Protein AF-A0A9D8MUJ2-F1 (afdb_monomer_lite)

Sequence (681 aa):
MNLNITRKLLKSFVVVLLSCLYQTNLWAVTEIHVATAGTLSTLLTDTERKLKLTGFINGSDIKFIRELIDNNAVTSLDCSEVKIVAGGEAYYESYKTANDIVGEKMFYQCSKLQEMVLPYTVTSIQKNAFSNSGLKKIDIPNSVLNIGEDAFAYCSSLATVVVGKKVKSLSKGTFYSSPVTKAYVKPMTPPSVGPYLFSSSSLVVYVYKDALADYKASSWKEFYTTISGTLERYYPQEPDEDDVVNELCGNYFEDAACTQLKAEYQAMSDEELTSTLTEVGMPDYMTQIAIKVKNGTWAAYEQEFRIHSYKAYSDAAYWNEKLWARFASFMGNPTGIYTQNDSDPLYVFVDEDVPSDATLYCAGIGVDGMFTSAKTGQKLKKGLNIIDGEAGKAYYILYTADTKSMTKRLSEWPEIKIHIEGGISDGYYDASRHTDTDYKKLLNKVSYTTFVIKGLHSVMNIRTSILKETYPNKIHKAIACLDSLTVWENDLFGINESVANGEKAGAPWYLSGGDAFYPGYFNNPSYVDNDSPGSVAHANEFGIHISFDASKTFLNPYVSNYDEGGTSHEFGHQHQFPIMLEGFTEGSNDLFANVNRWLMGHRATTGKPLSTTMQEFARGESFYWRNVNNSCLRMFHSLYLYYHLAQKNTSFYPELFKALRADRIESQGKYIDSNKSGLKF

Foldseek 3Di:
DPPVVVVVVVVVVVVVVVVVVVVVVPDDEAEDEDQDELCVVVGPPAGAQHYEYAHEYWLNVLLVVLVCLVVSRHQAYHCQRYWYDWDDAHSPDRHITHTLELTACSQALSQSHAYYHGHLSRQEYEHCSNANYCHQEDEDHQNHAEYYACSQDNNANHAEYEAHQNHQEQEHNVHANYNHQEYEYEHLADHHYYPRSDDHQNHEYEYALNSQVNCCVDPVVVPHDHYDNPPDDDDDDRQDPQNVLQVVLVVFAPFLLRQHGDPVLLPDDLVVNLVVCVVVPNDPVVSVVNSCSSVVPDDPVLVDLQKDWAAAAAWLVVCCQLLVFQFFALQQFFSLFAAAAWQFKKKKAWGDAQPPQKWKAKDWAAQQRGDPGLPPHGTDGHHIDIHGHHHQTGMGIRIYGNCVVVPDFSVPGGTIIMGIDTGDRLDAAELVPDDLQNVLVSLVSDPHQWGWHHYQAEIEIEGSVLCCVQVNRDCNQLRVLVVVLRVQLCLLLQAECCQAPPNPPDDDQLSNFDHHDSYRSHRGHGYEYAPDDPDQWAEANHHIYGHSVNSNQCRRPPDPPNQPQDNQQRVLLRRQQLVAAFVQSSQSSLLSSQSSCVVVPHPDGAADPQVQLVVCVVVVNDQNRPPRNHNNSCVSNVCSCVCRVVVVPSCVSSVSSVVCSVPPDDDPPHGPDSPDGGHDD

Secondary structure (DSSP, 8-state):
--HHHHHHHHHHHHHHHHHHHHH--S-PPEEEEESSTT-HHHH-SS--SEEEEEEEE-HHHHHHHHHHHHTTS-SEEEEEEEEE-SEEEEEETTEEE-TTEE-TTTTTT-TT--EEEPPTT--EE-TTTTTT---SEEEPPTT--EE-TTTTTT-TT--EEEE-TT--EE-TTTBTT----EEEE--SSPPEE-TTSB--TT-EEE--TTTHHHHHHSGGGGT-S-EE----S-SPPPPPHHHHHHHHHHHHBSSTT--SB-HHHHTS-HHHHHHHHHHTT--HHHHHHHHHHHHT-S-TTTHHHHEEEE--EE-HHHHHHHHT-----S-S-EEEEEESSTT-EEEEEE-SPPPTTEEEEEEEE-TT---S-TT-SEEP-SEEEEEEPPTTEEEEEEEEE--TT-SS-GGGSPPEEEEEESSEE---EETTT--HHHHHHHHHH--SSEEEEE-SSEEEEEEHHHHHHH-SS--HHHHHHHHHHHHHHHHHHT--GGGTSS--SSS-TTT--SPPSSTTT--PPEEEES--SSSSEEE-SS-EEE-TTGGGTTT-TTSTTTTSSSHHHHHHHHH-GGG-BTT-HHHHTHHHHHHHHHHTT-S--SS--HHHHHHHHHTT--GGGS-HHHHSHHHHHHHHIIIIITTS-TTHHHHHHHHHHHSPPEETTEE--TTS--B--

Structure (mmCIF, N/CA/C/O backbone):
data_AF-A0A9D8MUJ2-F1
#
_entry.id   AF-A0A9D8MUJ2-F1
#
loop_
_atom_site.group_PDB
_atom_site.id
_atom_site.type_symbol
_atom_site.label_atom_id
_atom_site.label_alt_id
_atom_site.label_comp_id
_atom_site.label_asym_id
_atom_site.label_entity_id
_atom_site.label_seq_id
_atom_site.pdbx_PDB_ins_code
_atom_site.Cartn_x
_atom_site.Cartn_y
_atom_site.Cartn_z
_atom_site.occupancy
_atom_site.B_iso_or_equiv
_atom_site.auth_seq_id
_atom_site.auth_comp_id
_atom_site.auth_asym_id
_atom_site.auth_atom_id
_atom_site.pdbx_PDB_model_num
ATOM 1 N N . MET A 1 1 ? 0.515 -61.210 -14.139 1.00 45.75 1 MET A N 1
ATOM 2 C CA . MET A 1 1 ? 0.857 -60.871 -12.737 1.00 45.75 1 MET A CA 1
ATOM 3 C C . MET A 1 1 ? 0.377 -59.477 -12.288 1.00 45.75 1 MET A C 1
ATOM 5 O O . MET A 1 1 ? 0.343 -59.245 -11.091 1.00 45.75 1 MET A O 1
ATOM 9 N N . ASN A 1 2 ? -0.091 -58.588 -13.184 1.00 50.34 2 ASN A N 1
ATOM 10 C CA . ASN A 1 2 ? -0.400 -57.184 -12.842 1.00 50.34 2 ASN A CA 1
ATOM 11 C C . ASN A 1 2 ? -1.878 -56.807 -12.595 1.00 50.34 2 ASN A C 1
ATOM 13 O O . ASN A 1 2 ? -2.127 -55.673 -12.222 1.00 50.34 2 ASN A O 1
ATOM 17 N N . LEU A 1 3 ? -2.863 -57.708 -12.731 1.00 42.56 3 LEU A N 1
ATOM 18 C CA . LEU A 1 3 ? -4.278 -57.367 -12.448 1.00 42.56 3 LEU A CA 1
ATOM 19 C C . LEU A 1 3 ? -4.716 -57.601 -10.988 1.00 42.56 3 LEU A C 1
ATOM 21 O O . LEU A 1 3 ? -5.656 -56.968 -10.508 1.00 42.56 3 LEU A O 1
ATOM 25 N N . ASN A 1 4 ? -4.035 -58.487 -10.254 1.00 49.22 4 ASN A N 1
ATOM 26 C CA . ASN A 1 4 ? -4.374 -58.776 -8.853 1.00 49.22 4 ASN A CA 1
ATOM 27 C C . ASN A 1 4 ? -3.833 -57.724 -7.873 1.00 49.22 4 ASN A C 1
ATOM 29 O O . ASN A 1 4 ? -4.391 -57.556 -6.789 1.00 49.22 4 ASN A O 1
ATOM 33 N N . ILE A 1 5 ? -2.786 -56.992 -8.262 1.00 50.59 5 ILE A N 1
ATOM 34 C CA . ILE A 1 5 ? -2.203 -55.907 -7.465 1.00 50.59 5 ILE A CA 1
ATOM 35 C C . ILE A 1 5 ? -3.127 -54.679 -7.505 1.00 50.59 5 ILE A C 1
ATOM 37 O O . ILE A 1 5 ? -3.442 -54.115 -6.460 1.00 50.59 5 ILE A O 1
ATOM 41 N N . THR A 1 6 ? -3.693 -54.352 -8.672 1.00 52.00 6 THR A N 1
ATOM 42 C CA . THR A 1 6 ? -4.617 -53.220 -8.853 1.00 52.00 6 THR A CA 1
ATOM 43 C C . THR A 1 6 ? -5.936 -53.410 -8.101 1.00 52.00 6 THR A C 1
ATOM 45 O O . THR A 1 6 ? -6.430 -52.472 -7.487 1.00 52.00 6 THR A O 1
ATOM 48 N N . ARG A 1 7 ? -6.488 -54.634 -8.056 1.00 49.28 7 ARG A N 1
ATOM 49 C CA . ARG A 1 7 ? -7.707 -54.933 -7.274 1.00 49.28 7 ARG A CA 1
ATOM 50 C C . ARG A 1 7 ? -7.486 -54.907 -5.758 1.00 49.28 7 ARG A C 1
ATOM 52 O O . ARG A 1 7 ? -8.408 -54.544 -5.030 1.00 49.28 7 ARG A O 1
ATOM 59 N N . LYS A 1 8 ? -6.294 -55.283 -5.277 1.00 48.78 8 LYS A N 1
ATOM 60 C CA . LYS A 1 8 ? -5.934 -55.149 -3.855 1.00 48.78 8 LYS A CA 1
ATOM 61 C C . LYS A 1 8 ? -5.738 -53.684 -3.470 1.00 48.78 8 LYS A C 1
ATOM 63 O O . LYS A 1 8 ? -6.276 -53.274 -2.451 1.00 48.78 8 LYS A O 1
ATOM 68 N N . LEU A 1 9 ? -5.072 -52.894 -4.316 1.00 48.38 9 LEU A N 1
ATOM 69 C CA . LEU A 1 9 ? -4.917 -51.452 -4.112 1.00 48.38 9 LEU A CA 1
ATOM 70 C C . LEU A 1 9 ? -6.265 -50.726 -4.101 1.00 48.38 9 LEU A C 1
ATOM 72 O O . LEU A 1 9 ? -6.489 -49.929 -3.202 1.00 48.38 9 LEU A O 1
ATOM 76 N N . LEU A 1 10 ? -7.194 -51.057 -5.007 1.00 47.78 10 LEU A N 1
ATOM 77 C CA . LEU A 1 10 ? -8.520 -50.426 -5.045 1.00 47.78 10 LEU A CA 1
ATOM 78 C C . LEU A 1 10 ? -9.366 -50.747 -3.800 1.00 47.78 10 LEU A C 1
ATOM 80 O O . LEU A 1 10 ? -10.038 -49.868 -3.272 1.00 47.78 10 LEU A O 1
ATOM 84 N N . LYS A 1 11 ? -9.312 -51.988 -3.292 1.00 46.12 11 LYS A N 1
ATOM 85 C CA . LYS A 1 11 ? -10.002 -52.364 -2.045 1.00 46.12 11 LYS A CA 1
ATOM 86 C C . LYS A 1 11 ? -9.386 -51.686 -0.821 1.00 46.12 11 LYS A C 1
ATOM 88 O O . LYS A 1 11 ? -10.133 -51.230 0.036 1.00 46.12 11 LYS A O 1
ATOM 93 N N . SER A 1 12 ? -8.060 -51.564 -0.764 1.00 47.78 12 SER A N 1
ATOM 94 C CA . SER A 1 12 ? -7.389 -50.794 0.289 1.00 47.78 12 SER A CA 1
ATOM 95 C C . SER A 1 12 ? -7.711 -49.300 0.195 1.00 47.78 12 SER A C 1
ATOM 97 O O . SER A 1 12 ? -7.913 -48.671 1.223 1.00 47.78 12 SER A O 1
ATOM 99 N N . PHE A 1 13 ? -7.848 -48.743 -1.013 1.00 47.44 13 PHE A N 1
ATOM 100 C CA . PHE A 1 13 ? -8.209 -47.337 -1.222 1.00 47.44 13 PHE A CA 1
ATOM 101 C C . PHE A 1 13 ? -9.651 -47.035 -0.797 1.00 47.44 13 PHE A C 1
ATOM 103 O O . PHE A 1 13 ? -9.898 -46.007 -0.183 1.00 47.44 13 PHE A O 1
ATOM 110 N N . VAL A 1 14 ? -10.595 -47.948 -1.055 1.00 49.81 14 VAL A N 1
ATOM 111 C CA . VAL A 1 14 ? -12.002 -47.808 -0.633 1.00 49.81 14 VAL A CA 1
ATOM 112 C C . VAL A 1 14 ? -12.164 -47.986 0.880 1.00 49.81 14 VAL A C 1
ATOM 114 O O . VAL A 1 14 ? -12.958 -47.276 1.486 1.00 49.81 14 VAL A O 1
ATOM 117 N N . VAL A 1 15 ? -11.384 -48.870 1.515 1.00 47.72 15 VAL A N 1
ATOM 118 C CA . VAL A 1 15 ? -11.361 -48.999 2.984 1.00 47.72 15 VAL A CA 1
ATOM 119 C C . VAL A 1 15 ? -10.720 -47.770 3.633 1.00 47.72 15 VAL A C 1
ATOM 121 O O . VAL A 1 15 ? -11.248 -47.296 4.632 1.00 47.72 15 VAL A O 1
ATOM 124 N N . VAL A 1 16 ? -9.666 -47.202 3.033 1.00 49.28 16 VAL A N 1
ATOM 125 C CA . VAL A 1 16 ? -9.068 -45.932 3.479 1.00 49.28 16 VAL A CA 1
ATOM 126 C C . VAL A 1 16 ? -10.052 -44.771 3.303 1.00 49.28 16 VAL A C 1
ATOM 128 O O . VAL A 1 16 ? -10.241 -44.014 4.246 1.00 49.28 16 VAL A O 1
ATOM 131 N N . LEU A 1 17 ? -10.768 -44.677 2.175 1.00 45.47 17 LEU A N 1
ATOM 132 C CA . LEU A 1 17 ? -11.798 -43.652 1.955 1.00 45.47 17 LEU A CA 1
ATOM 133 C C . LEU A 1 17 ? -12.980 -43.781 2.924 1.00 45.47 17 LEU A C 1
ATOM 135 O O . LEU A 1 17 ? -13.451 -42.769 3.428 1.00 45.47 17 LEU A O 1
ATOM 139 N N . LEU A 1 18 ? -13.435 -45.000 3.228 1.00 43.19 18 LEU A N 1
ATOM 140 C CA . LEU A 1 18 ? -14.494 -45.238 4.215 1.00 43.19 18 LEU A CA 1
ATOM 141 C C . LEU A 1 18 ? -14.019 -44.972 5.650 1.00 43.19 18 LEU A C 1
ATOM 143 O O . LEU A 1 18 ? -14.801 -44.473 6.451 1.00 43.19 18 LEU A O 1
ATOM 147 N N . SER A 1 19 ? -12.744 -45.222 5.974 1.00 41.69 19 SER A N 1
ATOM 148 C CA . SER A 1 19 ? -12.164 -44.819 7.263 1.00 41.69 19 SER A CA 1
ATOM 149 C C . SER A 1 19 ? -11.895 -43.313 7.361 1.00 41.69 19 SER A C 1
ATOM 151 O O . SER A 1 19 ? -12.027 -42.753 8.445 1.00 41.69 19 SER A O 1
ATOM 153 N N . CYS A 1 20 ? -11.607 -42.636 6.243 1.00 38.31 20 CYS A N 1
ATOM 154 C CA . CYS A 1 20 ? -11.518 -41.177 6.179 1.00 38.31 20 CYS A CA 1
ATOM 155 C C . CYS A 1 20 ? -12.907 -40.534 6.296 1.00 38.31 20 CYS A C 1
ATOM 157 O O . CYS A 1 20 ? -13.051 -39.560 7.022 1.00 38.31 20 CYS A O 1
ATOM 159 N N . LEU A 1 21 ? -13.944 -41.123 5.689 1.00 38.31 21 LEU A N 1
ATOM 160 C CA . LEU A 1 21 ? -15.338 -40.678 5.834 1.00 38.31 21 LEU A CA 1
ATOM 161 C C . LEU A 1 21 ? -15.922 -40.967 7.230 1.00 38.31 21 LEU A C 1
ATOM 163 O O . LEU A 1 21 ? -16.846 -40.283 7.657 1.00 38.31 21 LEU A O 1
ATOM 167 N N . TYR A 1 22 ? -15.360 -41.924 7.978 1.00 37.81 22 TYR A N 1
ATOM 168 C CA . TYR A 1 22 ? -15.676 -42.134 9.400 1.00 37.81 22 TYR A CA 1
ATOM 169 C C . TYR A 1 22 ? -14.858 -41.247 10.357 1.00 37.81 22 TYR A C 1
ATOM 171 O O . TYR A 1 22 ? -15.212 -41.139 11.530 1.00 37.81 22 TYR A O 1
ATOM 179 N N . GLN A 1 23 ? -13.799 -40.581 9.879 1.00 35.56 23 GLN A N 1
ATOM 180 C CA . GLN A 1 23 ? -13.026 -39.592 10.644 1.00 35.56 23 GLN A CA 1
ATOM 181 C C . GLN A 1 23 ? -13.424 -38.135 10.355 1.00 35.56 23 GLN A C 1
ATOM 183 O O . GLN A 1 23 ? -12.958 -37.241 11.054 1.00 35.56 23 GLN A O 1
ATOM 188 N N . THR A 1 24 ? -14.318 -37.868 9.398 1.00 39.31 24 THR A N 1
ATOM 189 C CA . THR A 1 24 ? -14.799 -36.505 9.102 1.00 39.31 24 THR A CA 1
ATOM 190 C C . THR A 1 24 ? -15.973 -36.032 9.962 1.00 39.31 24 THR A C 1
ATOM 192 O O . THR A 1 24 ? -16.377 -34.886 9.823 1.00 39.31 24 THR A O 1
ATOM 195 N N . ASN A 1 25 ? -16.466 -36.829 10.916 1.00 43.16 25 ASN A N 1
ATOM 196 C CA . ASN A 1 25 ? -17.370 -36.337 11.973 1.00 43.16 25 ASN A CA 1
ATOM 197 C C . ASN A 1 25 ? -16.606 -35.765 13.181 1.00 43.16 25 ASN A C 1
ATOM 199 O O . ASN A 1 25 ? -17.017 -35.899 14.333 1.00 43.16 25 ASN A O 1
ATOM 203 N N . LEU A 1 26 ? -15.479 -35.102 12.925 1.00 40.88 26 LEU A N 1
ATOM 204 C CA . LEU A 1 26 ? -14.803 -34.281 13.920 1.00 40.88 26 LEU A CA 1
ATOM 205 C C . LEU A 1 26 ? -15.495 -32.902 13.981 1.00 40.88 26 LEU A C 1
ATOM 207 O O . LEU A 1 26 ? -14.969 -31.906 13.498 1.00 40.88 26 LEU A O 1
ATOM 211 N N . TRP A 1 27 ? -16.641 -32.920 14.679 1.00 51.22 27 TRP A N 1
ATOM 212 C CA . TRP A 1 27 ? -17.330 -31.840 15.412 1.00 51.22 27 TRP A CA 1
ATOM 213 C C . TRP A 1 27 ? -18.099 -30.792 14.586 1.00 51.22 27 TRP A C 1
ATOM 215 O O . TRP A 1 27 ? -17.570 -29.726 14.279 1.00 51.22 27 TRP A O 1
ATOM 225 N N . ALA A 1 28 ? -19.382 -31.058 14.315 1.00 68.94 28 ALA A N 1
ATOM 226 C CA . ALA A 1 28 ? -20.330 -30.032 13.877 1.00 68.94 28 ALA A CA 1
ATOM 227 C C . ALA A 1 28 ? -20.461 -28.920 14.942 1.00 68.94 28 ALA A C 1
ATOM 229 O O . ALA A 1 28 ? -20.423 -29.189 16.144 1.00 68.94 28 ALA A O 1
ATOM 230 N N . VAL A 1 29 ? -20.580 -27.669 14.496 1.00 81.12 29 VAL A N 1
ATOM 231 C CA . VAL A 1 29 ? -20.840 -26.494 15.342 1.00 81.12 29 VAL A CA 1
ATOM 232 C C . VAL A 1 29 ? -22.319 -26.153 15.212 1.00 81.12 29 VAL A C 1
ATOM 234 O O . VAL A 1 29 ? -22.843 -26.116 14.102 1.00 81.12 29 VAL A O 1
ATOM 237 N N . THR A 1 30 ? -23.001 -25.919 16.331 1.00 90.06 30 THR A N 1
ATOM 238 C CA . THR A 1 30 ? -24.349 -25.339 16.321 1.00 90.06 30 THR A CA 1
ATOM 239 C C . THR A 1 30 ? -24.205 -23.824 16.244 1.00 90.06 30 THR A C 1
ATOM 241 O O . THR A 1 30 ? -23.611 -23.239 17.142 1.00 90.06 30 THR A O 1
ATOM 244 N N . GLU A 1 31 ? -24.693 -23.188 15.181 1.00 91.62 31 GLU A N 1
ATOM 245 C CA . GLU A 1 31 ? -24.635 -21.731 15.009 1.00 91.62 31 GLU A CA 1
ATOM 246 C C . GLU A 1 31 ? -26.035 -21.129 15.146 1.00 91.62 31 GLU A C 1
ATOM 248 O O . GLU A 1 31 ? -26.968 -21.570 14.474 1.00 91.62 31 GLU A O 1
ATOM 253 N N . ILE A 1 32 ? -26.187 -20.144 16.035 1.00 92.75 32 ILE A N 1
ATOM 254 C CA . ILE A 1 32 ? -27.466 -19.490 16.328 1.00 92.75 32 ILE A CA 1
ATOM 255 C C . ILE A 1 32 ? -27.295 -17.974 16.281 1.00 92.75 32 ILE A C 1
ATOM 257 O O . ILE A 1 32 ? -26.496 -17.397 17.017 1.00 92.75 32 ILE A O 1
ATOM 261 N N . HIS A 1 33 ? -28.118 -17.321 15.465 1.00 92.69 33 HIS A N 1
ATOM 262 C CA . HIS A 1 33 ? -28.239 -15.869 15.458 1.00 92.69 33 HIS A CA 1
ATOM 263 C C . HIS A 1 33 ? -29.324 -15.411 16.442 1.00 92.69 33 HIS A C 1
ATOM 265 O O . HIS A 1 33 ? -30.498 -15.756 16.289 1.00 92.69 33 HIS A O 1
ATOM 271 N N . VAL A 1 34 ? -28.948 -14.607 17.437 1.00 92.25 34 VAL A N 1
ATOM 272 C CA . VAL A 1 34 ? -29.853 -14.033 18.440 1.00 92.25 34 VAL A CA 1
ATOM 273 C C . VAL A 1 34 ? -30.199 -12.601 18.035 1.00 92.25 34 VAL A C 1
ATOM 275 O O . VAL A 1 34 ? -29.563 -11.635 18.451 1.00 92.25 34 VAL A O 1
ATOM 278 N N . ALA A 1 35 ? -31.233 -12.452 17.206 1.00 86.56 35 ALA A N 1
ATOM 279 C CA . ALA A 1 35 ? -31.676 -11.138 16.729 1.00 86.56 35 ALA A CA 1
ATOM 280 C C . ALA A 1 35 ? -32.206 -10.238 17.864 1.00 86.56 35 ALA A C 1
ATOM 282 O O . ALA A 1 35 ? -32.139 -9.015 17.788 1.00 86.56 35 ALA A O 1
ATOM 283 N N . THR A 1 36 ? -32.759 -10.834 18.924 1.00 91.69 36 THR A N 1
ATOM 284 C CA . THR A 1 36 ? -33.278 -10.116 20.095 1.00 91.69 36 THR A CA 1
ATOM 285 C C . THR A 1 36 ? -32.717 -10.734 21.366 1.00 91.69 36 THR A C 1
ATOM 287 O O . THR A 1 36 ? -32.968 -11.905 21.649 1.00 91.69 36 THR A O 1
ATOM 290 N N . ALA A 1 37 ? -31.990 -9.941 22.150 1.00 94.88 37 ALA A N 1
ATOM 291 C CA . ALA A 1 37 ? -31.389 -10.406 23.393 1.00 94.88 37 ALA A CA 1
ATOM 292 C C . ALA A 1 37 ? -32.441 -10.958 24.373 1.00 94.88 37 ALA A C 1
ATOM 294 O O . ALA A 1 37 ? -33.499 -10.364 24.588 1.00 94.88 37 ALA A O 1
ATOM 295 N N . GLY A 1 38 ? -32.124 -12.077 25.011 1.00 96.12 38 GLY A N 1
ATOM 296 C CA . GLY A 1 38 ? -32.945 -12.808 25.972 1.00 96.12 38 GLY A CA 1
ATOM 297 C C . GLY A 1 38 ? -33.746 -13.966 25.374 1.00 96.12 38 GLY A C 1
ATOM 298 O O . GLY A 1 38 ? -34.552 -14.560 26.088 1.00 96.12 38 GLY A O 1
ATOM 299 N N . THR A 1 39 ? -33.573 -14.272 24.084 1.00 97.44 39 THR A N 1
ATOM 300 C CA . THR A 1 39 ? -34.386 -15.264 23.359 1.00 97.44 39 THR A CA 1
ATOM 301 C C . THR A 1 39 ? -33.660 -16.572 23.044 1.00 97.44 39 THR A C 1
ATOM 303 O O . THR A 1 39 ? -34.292 -17.489 22.514 1.00 97.44 39 THR A O 1
ATOM 306 N N . LEU A 1 40 ? -32.378 -16.723 23.404 1.00 96.81 40 LEU A N 1
ATOM 307 C CA . LEU A 1 40 ? -31.565 -17.884 23.014 1.00 96.81 40 LEU A CA 1
ATOM 308 C C . LEU A 1 40 ? -32.199 -19.229 23.404 1.00 96.81 40 LEU A C 1
ATOM 310 O O . LEU A 1 40 ? -32.182 -20.169 22.612 1.00 96.81 40 LEU A O 1
ATOM 314 N N . SER A 1 41 ? -32.819 -19.316 24.583 1.00 95.31 41 SER A N 1
ATOM 315 C CA . SER A 1 41 ? -33.478 -20.540 25.067 1.00 95.31 41 SER A CA 1
ATOM 316 C C . SER A 1 41 ? -34.667 -20.995 24.218 1.00 95.31 41 SER A C 1
ATOM 318 O O . SER A 1 41 ? -35.052 -22.158 24.277 1.00 95.31 41 SER A O 1
ATOM 320 N N . THR A 1 42 ? -35.243 -20.097 23.416 1.00 94.62 42 THR A N 1
ATOM 321 C CA . THR A 1 42 ? -36.326 -20.417 22.473 1.00 94.62 42 THR A CA 1
ATOM 322 C C . THR A 1 42 ? -35.811 -20.792 21.085 1.00 94.62 42 THR A C 1
ATOM 324 O O . THR A 1 42 ? -36.519 -21.456 20.332 1.00 94.62 42 THR A O 1
ATOM 327 N N . LEU A 1 43 ? -34.587 -20.370 20.754 1.00 91.62 43 LEU A N 1
ATOM 328 C CA . LEU A 1 43 ? -33.949 -20.599 19.457 1.00 91.62 43 LEU A CA 1
ATOM 329 C C . LEU A 1 43 ? -33.177 -21.922 19.427 1.00 91.62 43 LEU A C 1
ATOM 331 O O . LEU A 1 43 ? -33.108 -22.576 18.390 1.00 91.62 43 LEU A O 1
ATOM 335 N N . LEU A 1 44 ? -32.599 -22.321 20.561 1.00 88.88 44 LEU A N 1
ATOM 336 C CA . LEU A 1 44 ? -31.774 -23.517 20.664 1.00 88.88 44 LEU A CA 1
ATOM 337 C C . LEU A 1 44 ? -32.631 -24.747 21.004 1.00 88.88 44 LEU A C 1
ATOM 339 O O . LEU A 1 44 ? -33.027 -24.943 22.151 1.00 88.88 44 LEU A O 1
ATOM 343 N N . THR A 1 45 ? -32.913 -25.587 20.006 1.00 78.75 45 THR A N 1
ATOM 344 C CA . THR A 1 45 ? -33.719 -26.814 20.179 1.00 78.75 45 THR A CA 1
ATOM 345 C C . THR A 1 45 ? -32.887 -28.065 20.463 1.00 78.75 45 THR A C 1
ATOM 347 O O . THR A 1 45 ? -33.366 -28.985 21.119 1.00 78.75 45 THR A O 1
ATOM 350 N N . ASP A 1 46 ? -31.659 -28.105 19.953 1.00 77.31 46 ASP A N 1
ATOM 351 C CA . ASP A 1 46 ? -30.641 -29.128 20.203 1.00 77.31 46 ASP A CA 1
ATOM 352 C C . ASP A 1 46 ? -29.271 -28.444 20.098 1.00 77.31 46 ASP A C 1
ATOM 354 O O . ASP A 1 46 ? -29.153 -27.405 19.442 1.00 77.31 46 ASP A O 1
ATOM 358 N N . THR A 1 47 ? -28.250 -28.981 20.759 1.00 74.88 47 THR A N 1
ATOM 359 C CA . THR A 1 47 ? -26.907 -28.400 20.719 1.00 74.88 47 THR A CA 1
ATOM 360 C C . THR A 1 47 ? -25.837 -29.470 20.675 1.00 74.88 47 THR A C 1
ATOM 362 O O . THR A 1 47 ? -25.777 -30.383 21.498 1.00 74.88 47 THR A O 1
ATOM 365 N N . GLU A 1 48 ? -24.916 -29.284 19.740 1.00 83.62 48 GLU A N 1
ATOM 366 C CA . GLU A 1 48 ? -23.615 -29.923 19.796 1.00 83.62 48 GLU A CA 1
ATOM 367 C C . GLU A 1 48 ? -22.780 -29.320 20.932 1.00 83.62 48 GLU A C 1
ATOM 369 O O . GLU A 1 48 ? -23.069 -28.248 21.473 1.00 83.62 48 GLU A O 1
ATOM 374 N N . ARG A 1 49 ? -21.665 -29.977 21.258 1.00 87.94 49 ARG A N 1
ATOM 375 C CA . ARG A 1 49 ? -20.721 -29.485 22.276 1.00 87.94 49 ARG A CA 1
ATOM 376 C C . ARG A 1 49 ? -20.042 -28.155 21.941 1.00 87.94 49 ARG A C 1
ATOM 378 O O . ARG A 1 49 ? -19.367 -27.604 22.818 1.00 87.94 49 ARG A O 1
ATOM 385 N N . LYS A 1 50 ? -20.177 -27.677 20.703 1.00 91.44 50 LYS A N 1
ATOM 386 C CA . LYS A 1 50 ? -19.653 -26.402 20.212 1.00 91.44 50 LYS A CA 1
ATOM 387 C C . LYS A 1 50 ? -20.811 -25.521 19.754 1.00 91.44 50 LYS A C 1
ATOM 389 O O . LYS A 1 50 ? -21.544 -25.915 18.849 1.00 91.44 50 LYS A O 1
ATOM 394 N N . LEU A 1 51 ? -20.936 -24.346 20.356 1.00 94.56 51 LEU A N 1
ATOM 395 C CA . LEU A 1 51 ? -21.981 -23.368 20.074 1.00 94.56 51 LEU A CA 1
ATOM 396 C C . LEU A 1 51 ? -21.335 -22.072 19.580 1.00 94.56 51 LEU A C 1
ATOM 398 O O . LEU A 1 51 ? -20.499 -21.509 20.281 1.00 94.56 51 LEU A O 1
ATOM 402 N N . LYS A 1 52 ? -21.730 -21.596 18.401 1.00 93.75 52 LYS A N 1
ATOM 403 C CA . LYS A 1 52 ? -21.412 -20.259 17.896 1.00 93.75 52 LYS A CA 1
ATOM 404 C C . LYS A 1 52 ? -22.657 -19.388 17.983 1.00 93.75 52 LYS A C 1
ATOM 406 O O . LYS A 1 52 ? -23.740 -19.808 17.576 1.00 93.75 52 LYS A O 1
ATOM 411 N N . LEU A 1 53 ? -22.499 -18.189 18.522 1.00 91.62 53 LEU A N 1
ATOM 412 C CA . LEU A 1 53 ? -23.553 -17.196 18.645 1.00 91.62 53 LEU A CA 1
ATOM 413 C C . LEU A 1 53 ? -23.195 -15.957 17.830 1.00 91.62 53 LEU A C 1
ATOM 415 O O . LEU A 1 53 ? -22.033 -15.560 17.774 1.00 91.62 53 LEU A O 1
ATOM 419 N N . THR A 1 54 ? -24.209 -15.328 17.245 1.00 89.19 54 THR A N 1
ATOM 420 C CA . THR A 1 54 ? -24.103 -14.013 16.598 1.00 89.19 54 THR A CA 1
ATOM 421 C C . THR A 1 54 ? -25.279 -13.131 17.037 1.00 89.19 54 THR A C 1
ATOM 423 O O . THR A 1 54 ? -26.294 -13.644 17.518 1.00 89.19 54 THR A O 1
ATOM 426 N N . GLY A 1 55 ? -25.174 -11.806 16.906 1.00 88.81 55 GLY A N 1
ATOM 427 C CA . GLY A 1 55 ? -26.249 -10.873 17.285 1.00 88.81 55 GLY A CA 1
ATOM 428 C C . GLY A 1 55 ? -26.137 -10.358 18.724 1.00 88.81 55 GLY A C 1
ATOM 429 O O . GLY A 1 55 ? -25.048 -10.014 19.173 1.00 88.81 55 GLY A O 1
ATOM 430 N N . PHE A 1 56 ? -27.247 -10.256 19.457 1.00 91.19 56 PHE A N 1
ATOM 431 C CA . PHE A 1 56 ? -27.294 -9.593 20.768 1.00 91.19 56 PHE A CA 1
ATOM 432 C C . PHE A 1 56 ? -27.625 -10.572 21.889 1.00 91.19 56 PHE A C 1
ATOM 434 O O . PHE A 1 56 ? -28.634 -11.268 21.813 1.00 91.19 56 PHE A O 1
ATOM 441 N N . ILE A 1 57 ? -26.844 -10.565 22.972 1.00 96.88 57 ILE A N 1
ATOM 442 C CA . ILE A 1 57 ? -27.142 -11.373 24.166 1.00 96.88 57 ILE A CA 1
ATOM 443 C C . ILE A 1 57 ? -27.191 -10.525 25.436 1.00 96.88 57 ILE A C 1
ATOM 445 O O . ILE A 1 57 ? -26.454 -9.548 25.581 1.00 96.88 57 ILE A O 1
ATOM 449 N N . ASN A 1 58 ? -28.047 -10.912 26.380 1.00 98.00 58 ASN A N 1
ATOM 450 C CA . ASN A 1 58 ? -28.161 -10.274 27.693 1.00 98.00 58 ASN A CA 1
ATOM 451 C C . ASN A 1 58 ? -28.111 -11.302 28.837 1.00 98.00 58 ASN A C 1
ATOM 453 O O . ASN A 1 58 ? -27.780 -12.472 28.637 1.00 98.00 58 ASN A O 1
ATOM 457 N N . GLY A 1 59 ? -28.420 -10.871 30.064 1.00 98.25 59 GLY A N 1
ATOM 458 C CA . GLY A 1 59 ? -28.313 -11.714 31.251 1.00 98.25 59 GLY A CA 1
ATOM 459 C C . GLY A 1 59 ? -29.147 -12.997 31.210 1.00 98.25 59 GLY A C 1
ATOM 460 O O . GLY A 1 59 ? -28.686 -14.018 31.718 1.00 98.25 59 GLY A O 1
ATOM 461 N N . SER A 1 60 ? -30.309 -12.997 30.548 1.00 98.31 60 SER A N 1
ATOM 462 C CA . SER A 1 60 ? -31.124 -14.211 30.400 1.00 98.31 60 SER A CA 1
ATOM 463 C C . SER A 1 60 ? -30.447 -15.253 29.504 1.00 98.31 60 SER A C 1
ATOM 465 O O . SER A 1 60 ? -30.443 -16.435 29.842 1.00 98.31 60 SER A O 1
ATOM 467 N N . ASP A 1 61 ? -29.823 -14.829 28.400 1.00 98.56 61 ASP A N 1
ATOM 468 C CA . ASP A 1 61 ? -29.108 -15.746 27.501 1.00 98.56 61 ASP A CA 1
ATOM 469 C C . ASP A 1 61 ? -27.853 -16.302 28.169 1.00 98.56 61 ASP A C 1
ATOM 471 O O . ASP A 1 61 ? -27.601 -17.500 28.109 1.00 98.56 61 ASP A O 1
ATOM 475 N N . ILE A 1 62 ? -27.086 -15.451 28.861 1.00 98.50 62 ILE A N 1
ATOM 476 C CA . ILE A 1 62 ? -25.888 -15.882 29.593 1.00 98.50 62 ILE A CA 1
ATOM 477 C C . ILE A 1 62 ? -26.257 -16.909 30.665 1.00 98.50 62 ILE A C 1
ATOM 479 O O . ILE A 1 62 ? -25.567 -17.917 30.802 1.00 98.50 62 ILE A O 1
ATOM 483 N N . LYS A 1 63 ? -27.349 -16.688 31.408 1.00 98.31 63 LYS A N 1
ATOM 484 C CA . LYS A 1 63 ? -27.856 -17.657 32.390 1.00 98.31 63 LYS A CA 1
ATOM 485 C C . LYS A 1 63 ? -28.096 -19.021 31.743 1.00 98.31 63 LYS A C 1
ATOM 487 O O . LYS A 1 63 ? -27.606 -20.030 32.240 1.00 98.31 63 LYS A O 1
ATOM 492 N N . PHE A 1 64 ? -28.787 -19.033 30.606 1.00 97.81 64 PHE A N 1
ATOM 493 C CA . PHE A 1 64 ? -29.073 -20.257 29.867 1.00 97.81 64 PHE A CA 1
ATOM 494 C C . PHE A 1 64 ? -27.796 -20.924 29.332 1.00 97.81 64 PHE A C 1
ATOM 496 O O . PHE A 1 64 ? -27.615 -22.129 29.482 1.00 97.81 64 PHE A O 1
ATOM 503 N N . ILE A 1 65 ? -26.849 -20.149 28.797 1.00 97.94 65 ILE A N 1
ATOM 504 C CA . ILE A 1 65 ? -25.538 -20.653 28.361 1.00 97.94 65 ILE A CA 1
ATOM 505 C C . ILE A 1 65 ? -24.803 -21.339 29.518 1.00 97.94 65 ILE A C 1
ATOM 507 O O . ILE A 1 65 ? -24.238 -22.418 29.334 1.00 97.94 65 ILE A O 1
ATOM 511 N N . ARG A 1 66 ? -24.825 -20.756 30.723 1.00 97.81 66 ARG A N 1
ATOM 512 C CA . ARG A 1 66 ? -24.229 -21.383 31.911 1.00 97.81 66 ARG A CA 1
ATOM 513 C C . ARG A 1 66 ? -24.878 -22.728 32.223 1.00 97.81 66 ARG A C 1
ATOM 515 O O . ARG A 1 66 ? -24.155 -23.687 32.461 1.00 97.81 66 ARG A O 1
ATOM 522 N N . GLU A 1 67 ? -26.204 -22.827 32.160 1.00 96.50 67 GLU A N 1
ATOM 523 C CA . GLU A 1 67 ? -26.925 -24.092 32.367 1.00 96.50 67 GLU A CA 1
ATOM 524 C C . GLU A 1 67 ? -26.519 -25.157 31.334 1.00 96.50 67 GLU A C 1
ATOM 526 O O . GLU A 1 67 ? -26.303 -26.320 31.688 1.00 96.50 67 GLU A O 1
ATOM 531 N N . LEU A 1 68 ? -26.345 -24.772 30.064 1.00 96.38 68 LEU A N 1
ATOM 532 C CA . LEU A 1 68 ? -25.848 -25.672 29.018 1.00 96.38 68 LEU A CA 1
ATOM 533 C C . LEU A 1 68 ? -24.428 -26.162 29.319 1.00 96.38 68 LEU A C 1
ATOM 535 O O . LEU A 1 68 ? -24.130 -27.349 29.158 1.00 96.38 68 LEU A O 1
ATOM 539 N N . ILE A 1 69 ? -23.553 -25.270 29.783 1.00 96.62 69 ILE A N 1
ATOM 540 C CA . ILE A 1 69 ? -22.186 -25.622 30.172 1.00 96.62 69 ILE A CA 1
ATOM 541 C C . ILE A 1 69 ? -22.195 -26.557 31.382 1.00 96.62 69 ILE A C 1
ATOM 543 O O . ILE A 1 69 ? -21.558 -27.612 31.356 1.00 96.62 69 ILE A O 1
ATOM 547 N N . ASP A 1 70 ? -22.949 -26.221 32.425 1.00 94.06 70 ASP A N 1
ATOM 548 C CA . ASP A 1 70 ? -23.022 -26.985 33.670 1.00 94.06 70 ASP A CA 1
ATOM 549 C C . ASP A 1 70 ? -23.608 -28.384 33.440 1.00 94.06 70 ASP A C 1
ATOM 551 O O . ASP A 1 70 ? -23.165 -29.351 34.067 1.00 94.06 70 ASP A O 1
ATOM 555 N N . ASN A 1 71 ? -24.499 -28.543 32.458 1.00 93.81 71 ASN A N 1
ATOM 556 C CA . ASN A 1 71 ? -25.022 -29.837 32.014 1.00 93.81 71 ASN A CA 1
ATOM 557 C C . ASN A 1 71 ? -24.107 -30.577 31.022 1.00 93.81 71 ASN A C 1
ATOM 559 O O . ASN A 1 71 ? -24.416 -31.697 30.619 1.00 93.81 71 ASN A O 1
ATOM 563 N N . ASN A 1 72 ? -22.934 -30.023 30.692 1.00 90.44 72 ASN A N 1
ATOM 564 C CA . ASN A 1 72 ? -21.988 -30.553 29.700 1.00 90.44 72 ASN A CA 1
ATOM 565 C C . ASN A 1 72 ? -22.545 -30.625 28.266 1.00 90.44 72 ASN A C 1
ATOM 567 O O . ASN A 1 72 ? -22.021 -31.387 27.448 1.00 90.44 72 ASN A O 1
ATOM 571 N N . ALA A 1 73 ? -23.605 -29.867 27.981 1.00 91.69 73 ALA A N 1
ATOM 572 C CA . ALA A 1 73 ? -24.187 -29.744 26.651 1.00 91.69 73 ALA A CA 1
ATOM 573 C C . ALA A 1 73 ? -23.314 -28.848 25.763 1.00 91.69 73 ALA A C 1
ATOM 575 O O . ALA A 1 73 ? -23.084 -29.187 24.611 1.00 91.69 73 ALA A O 1
ATOM 576 N N . VAL A 1 74 ? -22.737 -27.778 26.326 1.00 94.44 74 VAL A N 1
ATOM 577 C CA . VAL A 1 74 ? -21.786 -26.888 25.643 1.00 94.44 74 VAL A CA 1
ATOM 578 C C . VAL A 1 74 ? -20.436 -26.921 26.354 1.00 94.44 74 VAL A C 1
ATOM 580 O O . VAL A 1 74 ? -20.341 -26.798 27.571 1.00 94.44 74 VAL A O 1
ATOM 583 N N . THR A 1 75 ? -19.367 -27.088 25.583 1.00 95.19 75 THR A N 1
ATOM 584 C CA . THR A 1 75 ? -17.979 -27.068 26.079 1.00 95.19 75 THR A CA 1
ATOM 585 C C . THR A 1 75 ? -17.091 -26.093 25.306 1.00 95.19 75 THR A C 1
ATOM 587 O O . THR A 1 75 ? -15.988 -25.794 25.754 1.00 95.19 75 THR A O 1
ATOM 590 N N . SER A 1 76 ? -17.564 -25.583 24.170 1.00 95.19 76 SER A N 1
ATOM 591 C CA . SER A 1 76 ? -16.904 -24.572 23.347 1.00 95.19 76 SER A CA 1
ATOM 592 C C . SER A 1 76 ? -17.943 -23.533 22.953 1.00 95.19 76 SER A C 1
ATOM 594 O O . SER A 1 76 ? -19.012 -23.905 22.464 1.00 95.19 76 SER A O 1
ATOM 596 N N . LEU A 1 77 ? -17.647 -22.266 23.224 1.00 95.94 77 LEU A N 1
ATOM 597 C CA . LEU A 1 77 ? -18.533 -21.141 22.957 1.00 95.94 77 LEU A CA 1
ATOM 598 C C . LEU A 1 77 ? -17.798 -20.102 22.113 1.00 95.94 77 LEU A C 1
ATOM 600 O O . LEU A 1 77 ? -16.774 -19.572 22.536 1.00 95.94 77 LEU A O 1
ATOM 604 N N . ASP A 1 78 ? -18.329 -19.806 20.936 1.00 92.81 78 ASP A N 1
ATOM 605 C CA . ASP A 1 78 ? -17.840 -18.740 20.071 1.00 92.81 78 ASP A CA 1
ATOM 606 C C . ASP A 1 78 ? -18.825 -17.569 20.096 1.00 92.81 78 ASP A C 1
ATOM 608 O O . ASP A 1 78 ? -19.957 -17.695 19.632 1.00 92.81 78 ASP A O 1
ATOM 612 N N . CYS A 1 79 ? -18.396 -16.450 20.678 1.00 90.25 79 CYS A N 1
ATOM 613 C CA . CYS A 1 79 ? -19.154 -15.204 20.740 1.00 90.25 79 CYS A CA 1
ATOM 614 C C . CYS A 1 79 ? -18.463 -14.076 19.960 1.00 90.25 79 CYS A C 1
ATOM 616 O O . CYS A 1 79 ? -18.708 -12.914 20.272 1.00 90.25 79 CYS A O 1
ATOM 618 N N . SER A 1 80 ? -17.592 -14.385 18.994 1.00 82.94 80 SER A N 1
ATOM 619 C CA . SER A 1 80 ? -16.852 -13.367 18.229 1.00 82.94 80 SER A CA 1
ATOM 620 C C . SER A 1 80 ? -17.774 -12.309 17.614 1.00 82.94 80 SER A C 1
ATOM 622 O O . SER A 1 80 ? -17.507 -11.124 17.753 1.00 82.94 80 SER A O 1
ATOM 624 N N . GLU A 1 81 ? -18.908 -12.712 17.041 1.00 81.94 81 GLU A N 1
ATOM 625 C CA . GLU A 1 81 ? -19.887 -11.832 16.376 1.00 81.94 81 GLU A CA 1
ATOM 626 C C . GLU A 1 81 ? -21.066 -11.420 17.286 1.00 81.94 81 GLU A C 1
ATOM 628 O O . GLU A 1 81 ? -22.177 -11.136 16.825 1.00 81.94 81 GLU A O 1
ATOM 633 N N . VAL A 1 82 ? -20.865 -11.440 18.604 1.00 88.31 82 VAL A N 1
ATOM 634 C CA . VAL A 1 82 ? -21.893 -11.068 19.583 1.00 88.31 82 VAL A CA 1
ATOM 635 C C . VAL A 1 82 ? -21.680 -9.648 20.098 1.00 88.31 82 VAL A C 1
ATOM 637 O O . VAL A 1 82 ? -20.565 -9.219 20.369 1.00 88.31 82 VAL A O 1
ATOM 640 N N . LYS A 1 83 ? -22.774 -8.938 20.372 1.00 87.19 83 LYS A N 1
ATOM 641 C CA . LYS A 1 83 ? -22.784 -7.761 21.241 1.00 87.19 83 LYS A CA 1
ATOM 642 C C . LYS A 1 83 ? -23.457 -8.103 22.567 1.00 87.19 83 LYS A C 1
ATOM 644 O O . LYS A 1 83 ? -24.633 -8.474 22.610 1.00 87.19 83 LYS A O 1
ATOM 649 N N . ILE A 1 84 ? -22.718 -7.974 23.670 1.00 92.56 84 ILE A N 1
ATOM 650 C CA . ILE A 1 84 ? -23.296 -8.099 25.015 1.00 92.56 84 ILE A CA 1
ATOM 651 C C . ILE A 1 84 ? -24.022 -6.794 25.322 1.00 92.56 84 ILE A C 1
ATOM 653 O O . ILE A 1 84 ? -23.411 -5.729 25.286 1.00 92.56 84 ILE A O 1
ATOM 657 N N . VAL A 1 85 ? -25.309 -6.872 25.653 1.00 92.81 85 VAL A N 1
ATOM 658 C CA . VAL A 1 85 ? -26.134 -5.708 25.994 1.00 92.81 85 VAL A CA 1
ATOM 659 C C . VAL A 1 85 ? -26.693 -5.810 27.412 1.00 92.81 85 VAL A C 1
ATOM 661 O O . VAL A 1 85 ? -26.875 -6.896 27.973 1.00 92.81 85 VAL A O 1
ATOM 664 N N . ALA A 1 86 ? -26.963 -4.659 28.023 1.00 94.25 86 ALA A N 1
ATOM 665 C CA . ALA A 1 86 ? -27.622 -4.581 29.317 1.00 94.25 86 ALA A CA 1
ATOM 666 C C . ALA A 1 86 ? -29.062 -5.123 29.249 1.00 94.25 86 ALA A C 1
ATOM 668 O O . ALA A 1 86 ? -29.771 -4.918 28.266 1.00 94.25 86 ALA A O 1
ATOM 669 N N . GLY A 1 87 ? -29.513 -5.778 30.321 1.00 92.12 87 GLY A N 1
ATOM 670 C CA . GLY A 1 87 ? -30.887 -6.277 30.450 1.00 92.12 87 GLY A CA 1
ATOM 671 C C . GLY A 1 87 ? -30.971 -7.771 30.759 1.00 92.12 87 GLY A C 1
ATOM 672 O O . GLY A 1 87 ? -29.971 -8.416 31.070 1.00 92.12 87 GLY A O 1
ATOM 673 N N . GLY A 1 88 ? -32.185 -8.317 30.692 1.00 96.00 88 GLY A N 1
ATOM 674 C CA . GLY A 1 88 ? -32.463 -9.710 31.048 1.00 96.00 88 GLY A CA 1
ATOM 675 C C . GLY A 1 88 ? -32.437 -9.990 32.556 1.00 96.00 88 GLY A C 1
ATOM 676 O O . GLY A 1 88 ? -32.451 -9.083 33.398 1.00 96.00 88 GLY A O 1
ATOM 677 N N . GLU A 1 89 ? -32.442 -11.277 32.894 1.00 97.25 89 GLU A N 1
ATOM 678 C CA . GLU A 1 89 ? -32.327 -11.773 34.265 1.00 97.25 89 GLU A CA 1
ATOM 679 C C . GLU A 1 89 ? -30.895 -11.660 34.812 1.00 97.25 89 GLU A C 1
ATOM 681 O O . GLU A 1 89 ? -29.939 -11.390 34.086 1.00 97.25 89 GLU A O 1
ATOM 686 N N . ALA A 1 90 ? -30.732 -11.877 36.121 1.00 98.00 90 ALA A N 1
ATOM 687 C CA . ALA A 1 90 ? -29.402 -12.084 36.678 1.00 98.00 90 ALA A CA 1
ATOM 688 C C . ALA A 1 90 ? -28.833 -13.419 36.173 1.00 98.00 90 ALA A C 1
ATOM 690 O O . ALA A 1 90 ? -29.488 -14.456 36.296 1.00 98.00 90 ALA A O 1
ATOM 691 N N . TYR A 1 91 ? -27.617 -13.399 35.623 1.00 97.69 91 TYR A N 1
ATOM 692 C CA . TYR A 1 91 ? -26.994 -14.600 35.060 1.00 97.69 91 TYR A CA 1
ATOM 693 C C . TYR A 1 91 ? -26.360 -15.506 36.120 1.00 97.69 91 TYR A C 1
ATOM 695 O O . TYR A 1 91 ? -26.174 -16.699 35.896 1.00 97.69 91 TYR A O 1
ATOM 703 N N . TYR A 1 92 ? -26.008 -14.941 37.274 1.00 97.06 92 TYR A N 1
ATOM 704 C CA . TYR A 1 92 ? -25.433 -15.649 38.412 1.00 97.06 92 TYR A CA 1
ATOM 705 C C . TYR A 1 92 ? -25.679 -14.819 39.674 1.00 97.06 92 TYR A C 1
ATOM 707 O O . TYR A 1 92 ? -25.365 -13.631 39.686 1.00 97.06 92 TYR A O 1
ATOM 715 N N . GLU A 1 93 ? -26.239 -15.414 40.732 1.00 96.06 93 GLU A N 1
ATOM 716 C CA . GLU A 1 93 ? -26.623 -14.700 41.965 1.00 96.06 93 GLU A CA 1
ATOM 717 C C . GLU A 1 93 ? -27.413 -13.403 41.651 1.00 96.06 93 GLU A C 1
ATOM 719 O O . GLU A 1 93 ? -28.519 -13.469 41.118 1.00 96.06 93 GLU A O 1
ATOM 724 N N . SER A 1 94 ? -26.858 -12.224 41.956 1.00 96.81 94 SER A N 1
ATOM 725 C CA . SER A 1 94 ? -27.461 -10.910 41.683 1.00 96.81 94 SER A CA 1
ATOM 726 C C . SER A 1 94 ? -26.838 -10.161 40.495 1.00 96.81 94 SER A C 1
ATOM 728 O O . SER A 1 94 ? -27.195 -9.006 40.256 1.00 96.81 94 SER A O 1
ATOM 730 N N . TYR A 1 95 ? -25.888 -10.763 39.776 1.00 97.81 95 TYR A N 1
ATOM 731 C CA . TYR A 1 95 ? -25.113 -10.097 38.725 1.00 97.81 95 TYR A CA 1
ATOM 732 C C . TYR A 1 95 ? -25.865 -10.049 37.388 1.00 97.81 95 TYR A C 1
ATOM 734 O O . TYR A 1 95 ? -26.490 -11.028 36.982 1.00 97.81 95 TYR A O 1
ATOM 742 N N . LYS A 1 96 ? -25.793 -8.905 36.696 1.00 97.38 96 LYS A N 1
ATOM 743 C CA . LYS A 1 96 ? -26.513 -8.612 35.442 1.00 97.38 96 LYS A CA 1
ATOM 744 C C . LYS A 1 96 ? -25.557 -8.130 34.355 1.00 97.38 96 LYS A C 1
ATOM 746 O O . LYS A 1 96 ? -24.480 -7.624 34.666 1.00 97.38 96 LYS A O 1
ATOM 751 N N . THR A 1 97 ? -25.949 -8.277 33.089 1.00 97.31 97 THR A N 1
ATOM 752 C CA . THR A 1 97 ? -25.146 -7.787 31.962 1.00 97.31 97 THR A CA 1
ATOM 753 C C . THR A 1 97 ? -25.150 -6.264 31.881 1.00 97.31 97 THR A C 1
ATOM 755 O O . THR A 1 97 ? -26.113 -5.595 32.261 1.00 97.31 97 THR A O 1
ATOM 758 N N . ALA A 1 98 ? -24.057 -5.735 31.343 1.00 95.94 98 ALA A N 1
ATOM 759 C CA . ALA A 1 98 ? -23.894 -4.358 30.909 1.00 95.94 98 ALA A CA 1
ATOM 760 C C . ALA A 1 98 ? -23.292 -4.373 29.496 1.00 95.94 98 ALA A C 1
ATOM 762 O O . ALA A 1 98 ? -22.716 -5.386 29.092 1.00 95.94 98 ALA A O 1
ATOM 763 N N . ASN A 1 99 ? -23.439 -3.271 28.758 1.00 91.50 99 ASN A N 1
ATOM 764 C CA . ASN A 1 99 ? -22.990 -3.198 27.368 1.00 91.50 99 ASN A CA 1
ATOM 765 C C . ASN A 1 99 ? -21.486 -3.461 27.257 1.00 91.50 99 ASN A C 1
ATOM 767 O O . ASN A 1 99 ? -20.706 -2.845 27.983 1.00 91.50 99 ASN A O 1
ATOM 771 N N . ASP A 1 100 ? -21.107 -4.363 26.351 1.00 89.81 100 ASP A N 1
ATOM 772 C CA . ASP A 1 100 ? -19.719 -4.634 25.962 1.00 89.81 100 ASP A CA 1
ATOM 773 C C . ASP A 1 100 ? -18.798 -5.006 27.141 1.00 89.81 100 ASP A C 1
ATOM 775 O O . ASP A 1 100 ? -17.595 -4.733 27.142 1.00 89.81 100 ASP A O 1
ATOM 779 N N . ILE A 1 101 ? -19.362 -5.630 28.181 1.00 94.50 101 ILE A N 1
ATOM 780 C CA . ILE A 1 101 ? -18.638 -6.047 29.383 1.00 94.50 101 ILE A CA 1
ATOM 781 C C . ILE A 1 101 ? -18.869 -7.535 29.633 1.00 94.50 101 ILE A C 1
ATOM 783 O O . ILE A 1 101 ? -20.002 -7.988 29.806 1.00 94.50 101 ILE A O 1
ATOM 787 N N . VAL A 1 102 ? -17.776 -8.289 29.777 1.00 97.94 102 VAL A N 1
ATOM 788 C CA . VAL A 1 102 ? -17.844 -9.605 30.420 1.00 97.94 102 VAL A CA 1
ATOM 789 C C . VAL A 1 102 ? -17.926 -9.370 31.924 1.00 97.94 102 VAL A C 1
ATOM 791 O O . VAL A 1 102 ? -16.937 -9.037 32.580 1.00 97.94 102 VAL A O 1
ATOM 794 N N . GLY A 1 103 ? -19.147 -9.469 32.443 1.00 97.56 103 GLY A N 1
ATOM 795 C CA . GLY A 1 103 ? -19.518 -9.076 33.799 1.00 97.56 103 GLY A CA 1
ATOM 796 C C . GLY A 1 103 ? -18.896 -9.919 34.914 1.00 97.56 103 GLY A C 1
ATOM 797 O O . GLY A 1 103 ? -18.332 -10.995 34.701 1.00 97.56 103 GLY A O 1
ATOM 798 N N . GLU A 1 104 ? -18.999 -9.411 36.145 1.00 98.38 104 GLU A N 1
ATOM 799 C CA . GLU A 1 104 ? -18.452 -10.083 37.324 1.00 98.38 104 GLU A CA 1
ATOM 800 C C . GLU A 1 104 ? -19.093 -11.466 37.491 1.00 98.38 104 GLU A C 1
ATOM 802 O O . GLU A 1 104 ? -20.311 -11.616 37.391 1.00 98.38 104 GLU A O 1
ATOM 807 N N . LYS A 1 105 ? -18.258 -12.489 37.702 1.00 98.19 105 LYS A N 1
ATOM 808 C CA . LYS A 1 105 ? -18.659 -13.904 37.798 1.00 98.19 105 LYS A CA 1
ATOM 809 C C . LYS A 1 105 ? -19.446 -14.478 36.597 1.00 98.19 105 LYS A C 1
ATOM 811 O O . LYS A 1 105 ? -20.065 -15.531 36.744 1.00 98.19 105 LYS A O 1
ATOM 816 N N . MET A 1 106 ? -19.415 -13.854 35.414 1.00 98.38 106 MET A N 1
ATOM 817 C CA . MET A 1 106 ? -20.228 -14.258 34.249 1.00 98.38 106 MET A CA 1
ATOM 818 C C . MET A 1 106 ? -20.160 -15.755 33.906 1.00 98.38 106 MET A C 1
ATOM 820 O O . MET A 1 106 ? -21.190 -16.403 33.754 1.00 98.38 106 MET A O 1
ATOM 824 N N . PHE A 1 107 ? -18.967 -16.332 33.900 1.00 98.31 107 PHE A N 1
ATOM 825 C CA . PHE A 1 107 ? -18.670 -17.753 33.704 1.00 98.31 107 PHE A CA 1
ATOM 826 C C . PHE A 1 107 ? -17.919 -18.346 34.911 1.00 98.31 107 PHE A C 1
ATOM 828 O O . PHE A 1 107 ? -17.102 -19.260 34.779 1.00 98.31 107 PHE A O 1
ATOM 835 N N . TYR A 1 108 ? -18.199 -17.833 36.116 1.00 98.19 108 TYR A N 1
ATOM 836 C CA . TYR A 1 108 ? -17.663 -18.385 37.361 1.00 98.19 108 TYR A CA 1
ATOM 837 C C . TYR A 1 108 ? -18.101 -19.841 37.547 1.00 98.19 108 TYR A C 1
ATOM 839 O O . TYR A 1 108 ? -19.283 -20.147 37.372 1.00 98.19 108 TYR A O 1
ATOM 847 N N . GLN A 1 109 ? -17.156 -20.717 37.903 1.00 97.44 109 GLN A N 1
ATOM 848 C CA . GLN A 1 109 ? -17.344 -22.163 38.105 1.00 97.44 109 GLN A CA 1
ATOM 849 C C . GLN A 1 109 ? -17.853 -22.952 36.887 1.00 97.44 109 GLN A C 1
ATOM 851 O O . GLN A 1 109 ? -18.194 -24.129 37.018 1.00 97.44 109 GLN A O 1
ATOM 856 N N . CYS A 1 110 ? -17.809 -22.369 35.686 1.00 97.69 110 CYS A N 1
ATOM 857 C CA . CYS A 1 110 ? -18.110 -23.053 34.427 1.00 97.69 110 CYS A CA 1
ATOM 858 C C . CYS A 1 110 ? -16.966 -24.009 34.021 1.00 97.69 110 CYS A C 1
ATOM 860 O O . CYS A 1 110 ? -16.317 -23.855 32.987 1.00 97.69 110 CYS A O 1
ATOM 862 N N . SER A 1 111 ? -16.689 -25.008 34.861 1.00 97.06 111 SER A N 1
ATOM 863 C CA . SER A 1 111 ? -15.552 -25.942 34.763 1.00 97.06 111 SER A CA 1
ATOM 864 C C . SER A 1 111 ? -15.561 -26.828 33.511 1.00 97.06 111 SER A C 1
ATOM 866 O O . SER A 1 111 ? -14.542 -27.420 33.158 1.00 97.06 111 SER A O 1
ATOM 868 N N . LYS A 1 112 ? -16.705 -26.912 32.825 1.00 97.31 112 LYS A N 1
ATOM 869 C CA . LYS A 1 112 ? -16.891 -27.658 31.574 1.00 97.31 112 LYS A CA 1
ATOM 870 C C . LYS A 1 112 ? -16.655 -26.810 30.317 1.00 97.31 112 LYS A C 1
ATOM 872 O O . LYS A 1 112 ? -16.520 -27.383 29.239 1.00 97.31 112 LYS A O 1
ATOM 877 N N . LEU A 1 113 ? -16.558 -25.481 30.442 1.00 97.56 113 LEU A N 1
ATOM 878 C CA . LEU A 1 113 ? -16.234 -24.579 29.334 1.00 97.56 113 LEU A CA 1
ATOM 879 C C . LEU A 1 113 ? -14.736 -24.651 29.036 1.00 97.56 113 LEU A C 1
ATOM 881 O O . LEU A 1 113 ? -13.927 -24.150 29.810 1.00 97.56 113 LEU A O 1
ATOM 885 N N . GLN A 1 114 ? -14.372 -25.293 27.932 1.00 96.06 114 GLN A N 1
ATOM 886 C CA . GLN A 1 114 ? -12.987 -25.544 27.529 1.00 96.06 114 GLN A CA 1
ATOM 887 C C . GLN A 1 114 ? -12.455 -24.514 26.532 1.00 96.06 114 GLN A C 1
ATOM 889 O O . GLN A 1 114 ? -11.251 -24.244 26.522 1.00 96.06 114 GLN A O 1
ATOM 894 N N . GLU A 1 115 ? -13.334 -23.958 25.702 1.00 94.75 115 GLU A N 1
ATOM 895 C CA . GLU A 1 115 ? -13.016 -22.989 24.654 1.00 94.75 115 GLU A CA 1
ATOM 896 C C . GLU A 1 115 ? -14.009 -21.823 24.736 1.00 94.75 115 GLU A C 1
ATOM 898 O O . GLU A 1 115 ? -15.212 -22.043 24.872 1.00 94.75 115 GLU A O 1
ATOM 903 N N . MET A 1 116 ? -13.496 -20.596 24.671 1.00 94.75 116 MET A N 1
ATOM 904 C CA . MET A 1 116 ? -14.284 -19.367 24.635 1.00 94.75 116 MET A CA 1
ATOM 905 C C . MET A 1 116 ? -13.646 -18.412 23.631 1.00 94.75 116 MET A C 1
ATOM 907 O O . MET A 1 116 ? -12.471 -18.074 23.791 1.00 94.75 116 MET A O 1
ATOM 911 N N . VAL A 1 117 ? -14.419 -17.958 22.650 1.00 90.56 117 VAL A N 1
ATOM 912 C CA . VAL A 1 117 ? -14.079 -16.800 21.815 1.00 90.56 117 VAL A CA 1
ATOM 913 C C . VAL A 1 117 ? -14.879 -15.618 22.342 1.00 90.56 117 VAL A C 1
ATOM 915 O O . VAL A 1 117 ? -16.108 -15.675 22.410 1.00 90.56 117 VAL A O 1
ATOM 918 N N . LEU A 1 118 ? -14.178 -14.590 22.813 1.00 89.44 118 LEU A N 1
ATOM 919 C CA . LEU A 1 118 ? -14.810 -13.404 23.381 1.00 89.44 118 LEU A CA 1
ATOM 920 C C . LEU A 1 118 ? -15.381 -12.521 22.264 1.00 89.44 118 LEU A C 1
ATOM 922 O O . LEU A 1 118 ? -14.818 -12.496 21.177 1.00 89.44 118 LEU A O 1
ATOM 926 N N . PRO A 1 119 ? -16.448 -11.755 22.530 1.00 87.56 119 PRO A N 1
ATOM 927 C CA . PRO A 1 119 ? -16.885 -10.753 21.572 1.00 87.56 119 PRO A CA 1
ATOM 928 C C . PRO A 1 119 ? -15.845 -9.645 21.383 1.00 87.56 119 PRO A C 1
ATOM 930 O O . PRO A 1 119 ? -15.328 -9.102 22.368 1.00 87.56 119 PRO A O 1
ATOM 933 N N . TYR A 1 120 ? -15.572 -9.266 20.130 1.00 75.62 120 TYR A N 1
ATOM 934 C CA . TYR A 1 120 ? -14.558 -8.250 19.812 1.00 75.62 120 TYR A CA 1
ATOM 935 C C . TYR A 1 120 ? -14.943 -6.849 20.309 1.00 75.62 120 TYR A C 1
ATOM 937 O O . TYR A 1 120 ? -14.083 -5.975 20.403 1.00 75.62 120 TYR A O 1
ATOM 945 N N . THR A 1 121 ? -16.220 -6.604 20.630 1.00 79.38 121 THR A N 1
ATOM 946 C CA . THR A 1 121 ? -16.671 -5.314 21.177 1.00 79.38 121 THR A CA 1
ATOM 947 C C . THR A 1 121 ? -16.319 -5.149 22.653 1.00 79.38 121 THR A C 1
ATOM 949 O O . THR A 1 121 ? -16.341 -4.029 23.161 1.00 79.38 121 THR A O 1
ATOM 952 N N . VAL A 1 122 ? -15.971 -6.232 23.362 1.00 88.94 122 VAL A N 1
ATOM 953 C CA . VAL A 1 122 ? -15.788 -6.206 24.818 1.00 88.94 122 VAL A CA 1
ATOM 954 C C . VAL A 1 122 ? -14.694 -5.221 25.214 1.00 88.94 122 VAL A C 1
ATOM 956 O O . VAL A 1 122 ? -13.543 -5.340 24.806 1.00 88.94 122 VAL A O 1
ATOM 959 N N . THR A 1 123 ? -15.032 -4.277 26.083 1.00 88.81 123 THR A N 1
ATOM 960 C CA . THR A 1 123 ? -14.112 -3.242 26.576 1.00 88.81 123 THR A CA 1
ATOM 961 C C . THR A 1 123 ? -13.504 -3.594 27.932 1.00 88.81 123 THR A C 1
ATOM 963 O O . THR A 1 123 ? -12.443 -3.081 28.303 1.00 88.81 123 THR A O 1
ATOM 966 N N . SER A 1 124 ? -14.140 -4.491 28.694 1.00 94.62 124 SER A N 1
ATOM 967 C CA . SER A 1 124 ? -13.662 -4.907 30.012 1.00 94.62 124 SER A CA 1
ATOM 968 C C . SER A 1 124 ? -14.091 -6.324 30.386 1.00 94.62 124 SER A C 1
ATOM 970 O O . SER A 1 124 ? -15.207 -6.756 30.095 1.00 94.62 124 SER A O 1
ATOM 972 N N . ILE A 1 125 ? -13.199 -7.020 31.094 1.00 98.19 125 ILE A N 1
ATOM 973 C CA . ILE A 1 125 ? -13.457 -8.315 31.728 1.00 98.19 125 ILE A CA 1
ATOM 974 C C . ILE A 1 125 ? -13.404 -8.102 33.237 1.00 98.19 125 ILE A C 1
ATOM 976 O O . ILE A 1 125 ? -12.379 -7.686 33.771 1.00 98.19 125 ILE A O 1
ATOM 980 N N . GLN A 1 126 ? -14.506 -8.352 33.930 1.00 98.06 126 GLN A N 1
ATOM 981 C CA . GLN A 1 126 ? -14.664 -7.989 35.337 1.00 98.06 126 GLN A CA 1
ATOM 982 C C . GLN A 1 126 ? -14.134 -9.060 36.300 1.00 98.06 126 GLN A C 1
ATOM 984 O O . GLN A 1 126 ? -13.642 -10.123 35.911 1.00 98.06 126 GLN A O 1
ATOM 989 N N . LYS A 1 127 ? -14.219 -8.749 37.598 1.00 98.19 127 LYS A N 1
ATOM 990 C CA . LYS A 1 127 ? -13.760 -9.610 38.691 1.00 98.19 127 LYS A CA 1
ATOM 991 C C . LYS A 1 127 ? -14.340 -11.027 38.580 1.00 98.19 127 LYS A C 1
ATOM 993 O O . LYS A 1 127 ? -15.527 -11.203 38.319 1.00 98.19 127 LYS A O 1
ATOM 998 N N . ASN A 1 128 ? -13.510 -12.050 38.788 1.00 98.25 128 ASN A N 1
ATOM 999 C CA . ASN A 1 128 ? -13.912 -13.466 38.765 1.00 98.25 128 ASN A CA 1
ATOM 1000 C C . ASN A 1 128 ? -14.667 -13.945 37.502 1.00 98.25 128 ASN A C 1
ATOM 1002 O O . ASN A 1 128 ? -15.287 -15.008 37.555 1.00 98.25 128 ASN A O 1
ATOM 1006 N N . ALA A 1 129 ? -14.642 -13.203 36.387 1.00 98.31 129 ALA A N 1
ATOM 1007 C CA . ALA A 1 129 ? -15.474 -13.467 35.210 1.00 98.31 129 ALA A CA 1
ATOM 1008 C C . ALA A 1 129 ? -15.421 -14.923 34.717 1.00 98.31 129 ALA A C 1
ATOM 1010 O O . ALA A 1 129 ? -16.460 -15.490 34.419 1.00 98.31 129 ALA A O 1
ATOM 1011 N N . PHE A 1 130 ? -14.249 -15.549 34.703 1.00 98.50 130 PHE A N 1
ATOM 1012 C CA . PHE A 1 130 ? -14.006 -16.938 34.299 1.00 98.50 130 PHE A CA 1
ATOM 1013 C C . PHE A 1 130 ? -13.321 -17.758 35.401 1.00 98.50 130 PHE A C 1
ATOM 1015 O O . PHE A 1 130 ? -12.720 -18.799 35.125 1.00 98.50 130 PHE A O 1
ATOM 1022 N N . SER A 1 131 ? -13.369 -17.296 36.654 1.00 98.31 131 SER A N 1
ATOM 1023 C CA . SER A 1 131 ? -12.698 -17.989 37.755 1.00 98.31 131 SER A CA 1
ATOM 1024 C C . SER A 1 131 ? -13.288 -19.390 37.951 1.00 98.31 131 SER A C 1
ATOM 1026 O O . SER A 1 131 ? -14.507 -19.568 37.941 1.00 98.31 131 SER A O 1
ATOM 1028 N N . ASN A 1 132 ? -12.423 -20.393 38.125 1.00 97.94 132 ASN A N 1
ATOM 1029 C CA . ASN A 1 132 ? -12.770 -21.822 38.163 1.00 97.94 132 ASN A CA 1
ATOM 1030 C C . ASN A 1 132 ? -13.424 -22.364 36.868 1.00 97.94 132 ASN A C 1
ATOM 1032 O O . ASN A 1 132 ? -14.217 -23.308 36.920 1.00 97.94 132 ASN A O 1
ATOM 1036 N N . SER A 1 133 ? -13.108 -21.793 35.701 1.00 97.31 133 SER A N 1
ATOM 1037 C CA . SER A 1 133 ? -13.525 -22.349 34.403 1.00 97.31 133 SER A CA 1
ATOM 1038 C C . SER A 1 133 ? -12.606 -23.482 33.909 1.00 97.31 133 SER A C 1
ATOM 1040 O O . SER A 1 133 ? -11.509 -23.705 34.430 1.00 97.31 133 SER A O 1
ATOM 1042 N N . GLY A 1 134 ? -13.062 -24.221 32.893 1.00 96.56 134 GLY A N 1
ATOM 1043 C CA . GLY A 1 134 ? -12.308 -25.305 32.247 1.00 96.56 134 GLY A CA 1
ATOM 1044 C C . GLY A 1 134 ? -11.403 -24.857 31.097 1.00 96.56 134 GLY A C 1
ATOM 1045 O O . GLY A 1 134 ? -10.909 -25.714 30.358 1.00 96.56 134 GLY A O 1
ATOM 1046 N N . LEU A 1 135 ? -11.227 -23.543 30.904 1.00 97.75 135 LEU A N 1
ATOM 1047 C CA . LEU A 1 135 ? -10.617 -22.982 29.702 1.00 97.75 135 LEU A CA 1
ATOM 1048 C C . LEU A 1 135 ? -9.208 -23.526 29.492 1.00 97.75 135 LEU A C 1
ATOM 1050 O O . LEU A 1 135 ? -8.394 -23.540 30.411 1.00 97.75 135 LEU A O 1
ATOM 1054 N N . LYS A 1 136 ? -8.913 -23.950 28.263 1.00 94.00 136 LYS A N 1
ATOM 1055 C CA . LYS A 1 136 ? -7.577 -24.413 27.853 1.00 94.00 136 LYS A CA 1
ATOM 1056 C C . LYS A 1 136 ? -6.705 -23.271 27.343 1.00 94.00 136 LYS A C 1
ATOM 1058 O O . LYS A 1 136 ? -5.486 -23.253 27.540 1.00 94.00 136 LYS A O 1
ATOM 1063 N N . LYS A 1 137 ? -7.359 -22.322 26.682 1.00 91.38 137 LYS A N 1
ATOM 1064 C CA . LYS A 1 137 ? -6.800 -21.109 26.100 1.00 91.38 137 LYS A CA 1
ATOM 1065 C C . LYS A 1 137 ? -7.820 -19.987 26.274 1.00 91.38 137 LYS A C 1
ATOM 1067 O O . LYS A 1 137 ? -9.019 -20.257 26.250 1.00 91.38 137 LYS A O 1
ATOM 1072 N N . ILE A 1 138 ? -7.343 -18.756 26.412 1.00 94.31 138 ILE A N 1
ATOM 1073 C CA . ILE A 1 138 ? -8.173 -17.570 26.209 1.00 94.31 138 ILE A CA 1
ATOM 1074 C C . ILE A 1 138 ? -7.434 -16.556 25.341 1.00 94.31 138 ILE A C 1
ATOM 1076 O O . ILE A 1 138 ? -6.261 -16.254 25.585 1.00 94.31 138 ILE A O 1
ATOM 1080 N N . ASP A 1 139 ? -8.140 -16.041 24.340 1.00 88.62 139 ASP A N 1
ATOM 1081 C CA . ASP A 1 139 ? -7.728 -14.891 23.550 1.00 88.62 139 ASP A CA 1
ATOM 1082 C C . ASP A 1 139 ? -8.502 -13.668 24.048 1.00 88.62 139 ASP A C 1
ATOM 1084 O O . ASP A 1 139 ? -9.728 -13.648 24.025 1.00 88.62 139 ASP A O 1
ATOM 1088 N N . ILE A 1 140 ? -7.789 -12.676 24.584 1.00 92.31 140 ILE A N 1
ATOM 1089 C CA . ILE A 1 140 ? -8.382 -11.422 25.052 1.00 92.31 140 ILE A CA 1
ATOM 1090 C C . ILE A 1 140 ? -8.343 -10.418 23.888 1.00 92.31 140 ILE A C 1
ATOM 1092 O O . ILE A 1 140 ? -7.236 -10.075 23.448 1.00 92.31 140 ILE A O 1
ATOM 1096 N N . PRO A 1 141 ? -9.501 -9.920 23.407 1.00 84.94 141 PRO A N 1
ATOM 1097 C CA . PRO A 1 141 ? -9.572 -9.014 22.265 1.00 84.94 141 PRO A CA 1
ATOM 1098 C C . PRO A 1 141 ? -8.791 -7.713 22.463 1.00 84.94 141 PRO A C 1
ATOM 1100 O O . PRO A 1 141 ? -8.571 -7.237 23.580 1.00 84.94 141 PRO A O 1
ATOM 1103 N N . ASN A 1 142 ? -8.390 -7.096 21.349 1.00 79.94 142 ASN A N 1
ATOM 1104 C CA . ASN A 1 142 ? -7.643 -5.835 21.345 1.00 79.94 142 ASN A CA 1
ATOM 1105 C C . ASN A 1 142 ? -8.431 -4.654 21.930 1.00 79.94 142 ASN A C 1
ATOM 1107 O O . ASN A 1 142 ? -7.803 -3.683 22.338 1.00 79.94 142 ASN A O 1
ATOM 1111 N N . SER A 1 143 ? -9.760 -4.725 21.953 1.00 81.88 143 SER A N 1
ATOM 1112 C CA . SER A 1 143 ? -10.683 -3.734 22.519 1.00 81.88 143 SER A CA 1
ATOM 1113 C C . SER A 1 143 ? -10.649 -3.661 24.050 1.00 81.88 143 SER A C 1
ATOM 1115 O O . SER A 1 143 ? -11.008 -2.631 24.623 1.00 81.88 143 SER A O 1
ATOM 1117 N N . VAL A 1 144 ? -10.207 -4.727 24.727 1.00 92.56 144 VAL A N 1
ATOM 1118 C CA . VAL A 1 144 ? -10.230 -4.807 26.189 1.00 92.56 144 VAL A CA 1
ATOM 1119 C C . VAL A 1 144 ? -9.204 -3.848 26.783 1.00 92.56 144 VAL A C 1
ATOM 1121 O O . VAL A 1 144 ? -8.012 -3.919 26.492 1.00 92.56 144 VAL A O 1
ATOM 1124 N N . LEU A 1 145 ? -9.666 -2.971 27.672 1.00 88.25 145 LEU A N 1
ATOM 1125 C CA . LEU A 1 145 ? -8.830 -1.983 28.353 1.00 88.25 145 LEU A CA 1
ATOM 1126 C C . LEU A 1 145 ? -8.376 -2.465 29.732 1.00 88.25 145 LEU A C 1
ATOM 1128 O O . LEU A 1 145 ? -7.236 -2.219 30.128 1.00 88.25 145 LEU A O 1
ATOM 1132 N N . ASN A 1 146 ? -9.265 -3.140 30.468 1.00 88.88 146 ASN A N 1
ATOM 1133 C CA . ASN A 1 146 ? -9.042 -3.533 31.860 1.00 88.88 146 ASN A CA 1
ATOM 1134 C C . ASN A 1 146 ? -9.566 -4.942 32.144 1.00 88.88 146 ASN A C 1
ATOM 1136 O O . ASN A 1 146 ? -10.678 -5.294 31.731 1.00 88.88 146 ASN A O 1
ATOM 1140 N N . ILE A 1 147 ? -8.781 -5.699 32.915 1.00 96.50 147 ILE A N 1
ATOM 1141 C CA . ILE A 1 147 ? -9.116 -7.047 33.378 1.00 96.50 147 ILE A CA 1
ATOM 1142 C C . ILE A 1 147 ? -9.108 -7.063 34.909 1.00 96.50 147 ILE A C 1
ATOM 1144 O O . ILE A 1 147 ? -8.126 -6.673 35.547 1.00 96.50 147 ILE A O 1
ATOM 1148 N N . GLY A 1 148 ? -10.225 -7.491 35.491 1.00 95.44 148 GLY A N 1
ATOM 1149 C CA . GLY A 1 148 ? -10.491 -7.461 36.924 1.00 95.44 148 GLY A CA 1
ATOM 1150 C C . GLY A 1 148 ? -9.705 -8.488 37.740 1.00 95.44 148 GLY A C 1
ATOM 1151 O O . GLY A 1 148 ? -9.052 -9.393 37.210 1.00 95.44 148 GLY A O 1
ATOM 1152 N N . GLU A 1 149 ? -9.776 -8.324 39.064 1.00 96.75 149 GLU A N 1
ATOM 1153 C CA . GLU A 1 149 ? -9.163 -9.234 40.041 1.00 96.75 149 GLU A CA 1
ATOM 1154 C C . GLU A 1 149 ? -9.673 -10.666 39.826 1.00 96.75 149 GLU A C 1
ATOM 1156 O O . GLU A 1 149 ? -10.870 -10.886 39.622 1.00 96.75 149 GLU A O 1
ATOM 1161 N N . ASP A 1 150 ? -8.759 -11.636 39.849 1.00 97.44 150 ASP A N 1
ATOM 1162 C CA . ASP A 1 150 ? -9.064 -13.069 39.749 1.00 97.44 150 ASP A CA 1
ATOM 1163 C C . ASP A 1 150 ? -9.883 -13.489 38.508 1.00 97.44 150 ASP A C 1
ATOM 1165 O O . ASP A 1 150 ? -10.482 -14.563 38.498 1.00 97.44 150 ASP A O 1
ATOM 1169 N N . ALA A 1 151 ? -9.932 -12.673 37.444 1.00 98.00 151 ALA A N 1
ATOM 1170 C CA . ALA A 1 151 ? -10.819 -12.905 36.298 1.00 98.00 151 ALA A CA 1
ATOM 1171 C C . ALA A 1 151 ? -10.667 -14.297 35.657 1.00 98.00 151 ALA A C 1
ATOM 1173 O O . ALA A 1 151 ? -11.662 -14.858 35.221 1.00 98.00 151 ALA A O 1
ATOM 1174 N N . PHE A 1 152 ? -9.470 -14.880 35.660 1.00 97.94 152 PHE A N 1
ATOM 1175 C CA . PHE A 1 152 ? -9.162 -16.225 35.164 1.00 97.94 152 PHE A CA 1
ATOM 1176 C C . PHE A 1 152 ? -8.423 -17.061 36.222 1.00 97.94 152 PHE A C 1
ATOM 1178 O O . PHE A 1 152 ? -7.573 -17.897 35.893 1.00 97.94 152 PHE A O 1
ATOM 1185 N N . ALA A 1 153 ? -8.706 -16.830 37.506 1.00 97.25 153 ALA A N 1
ATOM 1186 C CA . ALA A 1 153 ? -8.102 -17.602 38.585 1.00 97.25 153 ALA A CA 1
ATOM 1187 C C . ALA A 1 153 ? -8.633 -19.048 38.612 1.00 97.25 153 ALA A C 1
ATOM 1189 O O . ALA A 1 153 ? -9.779 -19.311 38.248 1.00 97.25 153 ALA A O 1
ATOM 1190 N N . TYR A 1 154 ? -7.810 -19.994 39.064 1.00 97.19 154 TYR A N 1
ATOM 1191 C CA . TYR A 1 154 ? -8.151 -21.413 39.233 1.00 97.19 154 TYR A CA 1
ATOM 1192 C C . TYR A 1 154 ? -8.670 -22.103 37.957 1.00 97.19 154 TYR A C 1
ATOM 1194 O O . TYR A 1 154 ? -9.397 -23.096 38.027 1.00 97.19 154 TYR A O 1
ATOM 1202 N N . CYS A 1 155 ? -8.301 -21.603 36.776 1.00 97.06 155 CYS A N 1
ATOM 1203 C CA . CYS A 1 155 ? -8.635 -22.243 35.507 1.00 97.06 155 CYS A CA 1
ATOM 1204 C C . CYS A 1 155 ? -7.686 -23.424 35.292 1.00 97.06 155 CYS A C 1
ATOM 1206 O O . CYS A 1 155 ? -6.616 -23.282 34.703 1.00 97.06 155 CYS A O 1
ATOM 1208 N N . SER A 1 156 ? -8.067 -24.592 35.810 1.00 94.25 156 SER A N 1
ATOM 1209 C CA . SER A 1 156 ? -7.195 -25.772 35.963 1.00 94.25 156 SER A CA 1
ATOM 1210 C C . SER A 1 156 ? -6.543 -26.300 34.677 1.00 94.25 156 SER A C 1
ATOM 1212 O O . SER A 1 156 ? -5.575 -27.051 34.755 1.00 94.25 156 SER A O 1
ATOM 1214 N N . SER A 1 157 ? -7.057 -25.922 33.504 1.00 95.75 157 SER A N 1
ATOM 1215 C CA . SER A 1 157 ? -6.543 -26.342 32.194 1.00 95.75 157 SER A CA 1
ATOM 1216 C C . SER A 1 157 ? -5.913 -25.204 31.383 1.00 95.75 157 SER A C 1
ATOM 1218 O O . SER A 1 157 ? -5.435 -25.455 30.275 1.00 95.75 157 SER A O 1
ATOM 1220 N N . LEU A 1 158 ? -5.891 -23.971 31.905 1.00 96.19 158 LEU A N 1
ATOM 1221 C CA . LEU A 1 158 ? -5.508 -22.789 31.134 1.00 96.19 158 LEU A CA 1
ATOM 1222 C C . LEU A 1 158 ? -3.995 -22.740 30.946 1.00 96.19 158 LEU A C 1
ATOM 1224 O O . LEU A 1 158 ? -3.255 -22.311 31.829 1.00 96.19 158 LEU A O 1
ATOM 1228 N N . ALA A 1 159 ? -3.543 -23.182 29.776 1.00 90.88 159 ALA A N 1
ATOM 1229 C CA . ALA A 1 159 ? -2.128 -23.304 29.451 1.00 90.88 159 ALA A CA 1
ATOM 1230 C C . ALA A 1 159 ? -1.593 -22.098 28.670 1.00 90.88 159 ALA A C 1
ATOM 1232 O O . ALA A 1 159 ? -0.402 -21.788 28.763 1.00 90.88 159 ALA A O 1
ATOM 1233 N N . THR A 1 160 ? -2.453 -21.447 27.880 1.00 89.06 160 THR A N 1
ATOM 1234 C CA . THR A 1 160 ? -2.077 -20.352 26.975 1.00 89.06 160 THR A CA 1
ATOM 1235 C C . THR A 1 160 ? -3.014 -19.163 27.127 1.00 89.06 160 THR A C 1
ATOM 1237 O O . THR A 1 160 ? -4.231 -19.329 27.124 1.00 89.06 160 THR A O 1
ATOM 1240 N N . VAL A 1 161 ? -2.446 -17.963 27.205 1.00 91.75 161 VAL A N 1
ATOM 1241 C CA . VAL A 1 161 ? -3.208 -16.708 27.232 1.00 91.75 161 VAL A CA 1
ATOM 1242 C C . VAL A 1 161 ? -2.674 -15.749 26.176 1.00 91.75 161 VAL A C 1
ATOM 1244 O O . VAL A 1 161 ? -1.460 -15.657 25.978 1.00 91.75 161 VAL A O 1
ATOM 1247 N N . VAL A 1 162 ? -3.569 -15.030 25.505 1.00 89.81 162 VAL A N 1
ATOM 1248 C CA . VAL A 1 162 ? -3.217 -13.920 24.611 1.00 89.81 162 VAL A CA 1
ATOM 1249 C C . VAL A 1 162 ? -3.843 -12.646 25.160 1.00 89.81 162 VAL A C 1
ATOM 1251 O O . VAL A 1 162 ? -5.044 -12.603 25.394 1.00 89.81 162 VAL A O 1
ATOM 1254 N N . VAL A 1 163 ? -3.028 -11.616 25.382 1.00 91.19 163 VAL A N 1
ATOM 1255 C CA . VAL A 1 163 ? -3.443 -10.309 25.907 1.00 91.19 163 VAL A CA 1
ATOM 1256 C C . VAL A 1 163 ? -3.490 -9.302 24.757 1.00 91.19 163 VAL A C 1
ATOM 1258 O O . VAL A 1 163 ? -2.481 -9.101 24.075 1.00 91.19 163 VAL A O 1
ATOM 1261 N N . GLY A 1 164 ? -4.655 -8.685 24.544 1.00 88.69 164 GLY A N 1
ATOM 1262 C CA . GLY A 1 164 ? -4.916 -7.723 23.469 1.00 88.69 164 GLY A CA 1
ATOM 1263 C C . GLY A 1 164 ? -4.108 -6.423 23.561 1.00 88.69 164 GLY A C 1
ATOM 1264 O O . GLY A 1 164 ? -3.643 -6.034 24.631 1.00 88.69 164 GLY A O 1
ATOM 1265 N N . LYS A 1 165 ? -3.944 -5.730 22.422 1.00 84.75 165 LYS A N 1
ATOM 1266 C CA . LYS A 1 165 ? -3.020 -4.586 22.276 1.00 84.75 165 LYS A CA 1
ATOM 1267 C C . LYS A 1 165 ? -3.329 -3.394 23.191 1.00 84.75 165 LYS A C 1
ATOM 1269 O O . LYS A 1 165 ? -2.395 -2.714 23.601 1.00 84.75 165 LYS A O 1
ATOM 1274 N N . LYS A 1 166 ? -4.611 -3.121 23.487 1.00 87.12 166 LYS A N 1
ATOM 1275 C CA . LYS A 1 166 ? -5.045 -1.930 24.248 1.00 87.12 166 LYS A CA 1
ATOM 1276 C C . LYS A 1 166 ? -5.177 -2.189 25.761 1.00 87.12 166 LYS A C 1
ATOM 1278 O O . LYS A 1 166 ? -5.560 -1.270 26.485 1.00 87.12 166 LYS A O 1
ATOM 1283 N N . VAL A 1 167 ? -4.847 -3.390 26.257 1.00 93.19 167 VAL A N 1
ATOM 1284 C CA . VAL A 1 167 ? -4.922 -3.707 27.695 1.00 93.19 167 VAL A CA 1
ATOM 1285 C C . VAL A 1 167 ? -3.940 -2.827 28.465 1.00 93.19 167 VAL A C 1
ATOM 1287 O O . VAL A 1 167 ? -2.737 -2.870 28.223 1.00 93.1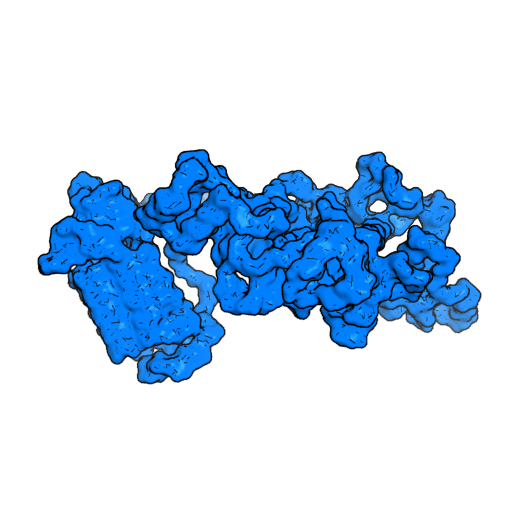9 167 VAL A O 1
ATOM 1290 N N . LYS A 1 168 ? -4.458 -2.040 29.413 1.00 89.75 168 LYS A N 1
ATOM 1291 C CA . LYS A 1 168 ? -3.675 -1.099 30.233 1.00 89.75 168 LYS A CA 1
ATOM 1292 C C . LYS A 1 168 ? -3.283 -1.679 31.587 1.00 89.75 168 LYS A C 1
ATOM 1294 O O . LYS A 1 168 ? -2.274 -1.275 32.166 1.00 89.75 168 LYS A O 1
ATOM 1299 N N . SER A 1 169 ? -4.092 -2.597 32.112 1.00 90.25 169 SER A N 1
ATOM 1300 C CA . SER A 1 169 ? -3.875 -3.187 33.429 1.00 90.25 169 SER A CA 1
ATOM 1301 C C . SER A 1 169 ? -4.319 -4.648 33.510 1.00 90.25 169 SER A C 1
ATOM 1303 O O . SER A 1 169 ? -5.349 -5.046 32.961 1.00 90.25 169 SER A O 1
ATOM 1305 N N . LEU A 1 170 ? -3.521 -5.430 34.233 1.00 90.62 170 LEU A N 1
ATOM 1306 C CA . LEU A 1 170 ? -3.800 -6.792 34.664 1.00 90.62 170 LEU A CA 1
ATOM 1307 C C . LEU A 1 170 ? -3.850 -6.786 36.190 1.00 90.62 170 LEU A C 1
ATOM 1309 O O . LEU A 1 170 ? -2.834 -6.573 36.854 1.00 90.62 170 LEU A O 1
ATOM 1313 N N . SER A 1 171 ? -5.043 -6.959 36.749 1.00 92.56 171 SER A N 1
ATOM 1314 C CA . SER A 1 171 ? -5.260 -6.841 38.189 1.00 92.56 171 SER A CA 1
ATOM 1315 C C . SER A 1 171 ? -4.587 -7.963 38.989 1.00 92.56 171 SER A C 1
ATOM 1317 O O . SER A 1 171 ? -4.019 -8.922 38.462 1.00 92.56 171 SER A O 1
ATOM 1319 N N . LYS A 1 172 ? -4.652 -7.838 40.318 1.00 91.31 172 LYS A N 1
ATOM 1320 C CA . LYS A 1 172 ? -4.193 -8.873 41.245 1.00 91.31 172 LYS A CA 1
ATOM 1321 C C . LYS A 1 172 ? -4.824 -10.224 40.895 1.00 91.31 172 LYS A C 1
ATOM 1323 O O . LYS A 1 172 ? -6.025 -10.312 40.652 1.00 91.31 172 LYS A O 1
ATOM 1328 N N . GLY A 1 173 ? -3.995 -11.263 40.880 1.00 91.31 173 GLY A N 1
ATOM 1329 C CA . GLY A 1 173 ? -4.458 -12.642 40.768 1.00 91.31 173 GLY A CA 1
ATOM 1330 C C . GLY A 1 173 ? -5.177 -13.015 39.470 1.00 91.31 173 GLY A C 1
ATOM 1331 O O . GLY A 1 173 ? -5.779 -14.082 39.424 1.00 91.31 173 GLY A O 1
ATOM 1332 N N . THR A 1 174 ? -5.123 -12.198 38.406 1.00 94.62 174 THR A N 1
ATOM 1333 C CA . THR A 1 174 ? -5.905 -12.441 37.178 1.00 94.62 174 THR A CA 1
ATOM 1334 C C . THR A 1 174 ? -5.770 -13.872 36.643 1.00 94.62 174 THR A C 1
ATOM 1336 O O . THR A 1 174 ? -6.780 -14.422 36.228 1.00 94.62 174 THR A O 1
ATOM 1339 N N . PHE A 1 175 ? -4.594 -14.506 36.717 1.00 94.44 175 PHE A N 1
ATOM 1340 C CA . PHE A 1 175 ? -4.380 -15.919 36.362 1.00 94.44 175 PHE A CA 1
ATOM 1341 C C . PHE A 1 175 ? -3.839 -16.748 37.544 1.00 94.44 175 PHE A C 1
ATOM 1343 O O . PHE A 1 175 ? -3.067 -17.696 37.363 1.00 94.44 175 PHE A O 1
ATOM 1350 N N . TYR A 1 176 ? -4.208 -16.384 38.773 1.00 93.38 176 TYR A N 1
ATOM 1351 C CA . TYR A 1 176 ? -3.765 -17.075 39.980 1.00 93.38 176 TYR A CA 1
ATOM 1352 C C . TYR A 1 176 ? -4.201 -18.542 39.974 1.00 93.38 176 TYR A C 1
ATOM 1354 O O . TYR A 1 176 ? -5.349 -18.856 39.686 1.00 93.38 176 TYR A O 1
ATOM 1362 N N . SER A 1 177 ? -3.294 -19.455 40.317 1.00 93.62 177 SER A N 1
ATOM 1363 C CA . SER A 1 177 ? -3.522 -20.906 40.334 1.00 93.62 177 SER A CA 1
ATOM 1364 C C . SER A 1 177 ? -3.963 -21.511 38.985 1.00 93.62 177 SER A C 1
ATOM 1366 O O . SER A 1 177 ? -4.467 -22.630 38.937 1.00 93.62 177 SER A O 1
ATOM 1368 N N . SER A 1 178 ? -3.742 -20.798 37.878 1.00 94.31 178 SER A N 1
ATOM 1369 C CA . SER A 1 178 ? -3.919 -21.314 36.516 1.00 94.31 178 SER A CA 1
ATOM 1370 C C . SER A 1 178 ? -2.554 -21.751 35.956 1.00 94.31 178 SER A C 1
ATOM 1372 O O . SER A 1 178 ? -1.572 -21.014 36.118 1.00 94.31 178 SER A O 1
ATOM 1374 N N . PRO A 1 179 ? -2.430 -22.927 35.307 1.00 92.56 179 PRO A N 1
ATOM 1375 C CA . PRO A 1 179 ? -1.151 -23.489 34.866 1.00 92.56 179 PRO A CA 1
ATOM 1376 C C . PRO A 1 179 ? -0.660 -22.863 33.548 1.00 92.56 179 PRO A C 1
ATOM 1378 O O . PRO A 1 179 ? -0.263 -23.564 32.614 1.00 92.56 179 PRO A O 1
ATOM 1381 N N . VAL A 1 180 ? -0.674 -21.529 33.461 1.00 91.38 180 VAL A N 1
ATOM 1382 C CA . VAL A 1 180 ? -0.261 -20.803 32.259 1.00 91.38 180 VAL A CA 1
ATOM 1383 C C . VAL A 1 180 ? 1.232 -21.026 32.034 1.00 91.38 180 VAL A C 1
ATOM 1385 O O . VAL A 1 180 ? 2.065 -20.698 32.877 1.00 91.38 180 VAL A O 1
ATOM 1388 N N . THR A 1 181 ? 1.573 -21.590 30.880 1.00 87.81 181 THR A N 1
ATOM 1389 C CA . THR A 1 181 ? 2.964 -21.832 30.462 1.00 87.81 181 THR A CA 1
ATOM 1390 C C . THR A 1 181 ? 3.399 -20.876 29.358 1.00 87.81 181 THR A C 1
ATOM 1392 O O . THR A 1 181 ? 4.590 -20.605 29.219 1.00 87.81 181 THR A O 1
ATOM 1395 N N . LYS A 1 182 ? 2.446 -20.320 28.599 1.00 87.00 182 LYS A N 1
ATOM 1396 C CA . LYS A 1 182 ? 2.698 -19.340 27.537 1.00 87.00 182 LYS A CA 1
ATOM 1397 C C . LYS A 1 182 ? 1.741 -18.160 27.657 1.00 87.00 182 LYS A C 1
ATOM 1399 O O . LYS A 1 182 ? 0.525 -18.346 27.631 1.00 87.00 182 LYS A O 1
ATOM 1404 N N . ALA A 1 183 ? 2.290 -16.953 27.738 1.00 88.62 183 ALA A N 1
ATOM 1405 C CA . ALA A 1 183 ? 1.525 -15.715 27.647 1.00 88.62 183 ALA A CA 1
ATOM 1406 C C . ALA A 1 183 ? 2.026 -14.888 26.463 1.00 88.62 183 ALA A C 1
ATOM 1408 O O . ALA A 1 183 ? 3.196 -14.519 26.427 1.00 88.62 183 ALA A O 1
ATOM 1409 N N . TYR A 1 184 ? 1.151 -14.592 25.508 1.00 87.56 184 TYR A N 1
ATOM 1410 C CA . TYR A 1 184 ? 1.437 -13.695 24.391 1.00 87.56 184 TYR A CA 1
ATOM 1411 C C . TYR A 1 184 ? 0.880 -12.317 24.726 1.00 87.56 184 TYR A C 1
ATOM 1413 O O . TYR A 1 184 ? -0.333 -12.145 24.819 1.00 87.56 184 TYR A O 1
ATOM 1421 N N . VAL A 1 185 ? 1.751 -11.339 24.944 1.00 90.06 185 VAL A N 1
ATOM 1422 C CA . VAL A 1 185 ? 1.375 -10.027 25.472 1.00 90.06 185 VAL A CA 1
ATOM 1423 C C . VAL A 1 185 ? 1.642 -8.976 24.398 1.00 90.06 185 VAL A C 1
ATOM 1425 O O . VAL A 1 185 ? 2.788 -8.625 24.130 1.00 90.06 185 VAL A O 1
ATOM 1428 N N . LYS A 1 186 ? 0.568 -8.532 23.728 1.00 86.81 186 LYS A N 1
ATOM 1429 C CA . LYS A 1 186 ? 0.629 -7.631 22.564 1.00 86.81 186 LYS A CA 1
ATOM 1430 C C . LYS A 1 186 ? 0.866 -6.139 22.874 1.00 86.81 186 LYS A C 1
ATOM 1432 O O . LYS A 1 186 ? 1.313 -5.461 21.954 1.00 86.81 186 LYS A O 1
ATOM 1437 N N . PRO A 1 187 ? 0.563 -5.574 24.063 1.00 88.62 187 PRO A N 1
ATOM 1438 C CA . PRO A 1 187 ? 0.852 -4.163 24.324 1.00 88.62 187 PRO A CA 1
ATOM 1439 C C . PRO A 1 187 ? 2.336 -3.820 24.132 1.00 88.62 187 PRO A C 1
ATOM 1441 O O . PRO A 1 187 ? 3.195 -4.462 24.738 1.00 88.62 187 PRO A O 1
ATOM 1444 N N . MET A 1 188 ? 2.626 -2.800 23.314 1.00 84.19 188 MET A N 1
ATOM 1445 C CA . MET A 1 188 ? 3.992 -2.295 23.093 1.00 84.19 188 MET A CA 1
ATOM 1446 C C . MET A 1 188 ? 4.560 -1.635 24.351 1.00 84.19 188 MET A C 1
ATOM 1448 O O . MET A 1 188 ? 5.722 -1.829 24.686 1.00 84.19 188 MET A O 1
ATOM 1452 N N . THR A 1 189 ? 3.712 -0.919 25.091 1.00 90.44 189 THR A N 1
ATOM 1453 C CA . THR A 1 189 ? 4.030 -0.422 26.431 1.00 90.44 189 THR A CA 1
ATOM 1454 C C . THR A 1 189 ? 3.581 -1.451 27.475 1.00 90.44 189 THR A C 1
ATOM 1456 O O . THR A 1 189 ? 2.426 -1.883 27.418 1.00 90.44 189 THR A O 1
ATOM 1459 N N . PRO A 1 190 ? 4.436 -1.836 28.444 1.00 92.19 190 PRO A N 1
ATOM 1460 C CA . PRO A 1 190 ? 4.070 -2.806 29.471 1.00 92.19 190 PRO A CA 1
ATOM 1461 C C . PRO A 1 190 ? 2.848 -2.347 30.281 1.00 92.19 190 PRO A C 1
ATOM 1463 O O . PRO A 1 190 ? 2.885 -1.261 30.867 1.00 92.19 190 PRO A O 1
ATOM 1466 N N . PRO A 1 191 ? 1.772 -3.149 30.363 1.00 92.31 191 PRO A N 1
ATOM 1467 C CA . PRO A 1 191 ? 0.623 -2.802 31.184 1.00 92.31 191 PRO A CA 1
ATOM 1468 C C . PRO A 1 191 ? 0.976 -2.918 32.668 1.00 92.31 191 PRO A C 1
ATOM 1470 O O . PRO A 1 191 ? 1.858 -3.691 33.059 1.00 92.31 191 PRO A O 1
ATOM 1473 N N . SER A 1 192 ? 0.246 -2.182 33.506 1.00 90.81 192 SER A N 1
ATOM 1474 C CA . SER A 1 192 ? 0.374 -2.299 34.961 1.00 90.81 192 SER A CA 1
ATOM 1475 C C . SER A 1 192 ? -0.050 -3.696 35.421 1.00 90.81 192 SER A C 1
ATOM 1477 O O . SER A 1 192 ? -1.073 -4.210 34.963 1.00 90.81 192 SER A O 1
ATOM 1479 N N . VAL A 1 193 ? 0.716 -4.305 36.327 1.00 89.44 193 VAL A N 1
ATOM 1480 C CA . VAL A 1 193 ? 0.460 -5.657 36.844 1.00 89.44 193 VAL A CA 1
ATOM 1481 C C . VAL A 1 193 ? 0.235 -5.645 38.350 1.00 89.44 193 VAL A C 1
ATOM 1483 O O . VAL A 1 193 ? 0.977 -5.014 39.103 1.00 89.44 193 VAL A O 1
ATOM 1486 N N . GLY A 1 194 ? -0.800 -6.356 38.793 1.00 85.31 194 GLY A N 1
ATOM 1487 C CA . GLY A 1 194 ? -1.060 -6.622 40.200 1.00 85.31 194 GLY A CA 1
ATOM 1488 C C . GLY A 1 194 ? -0.254 -7.813 40.737 1.00 85.31 194 GLY A C 1
ATOM 1489 O O . GLY A 1 194 ? 0.229 -8.649 39.968 1.00 85.31 194 GLY A O 1
ATOM 1490 N N . PRO A 1 195 ? -0.127 -7.941 42.070 1.00 84.88 195 PRO A N 1
ATOM 1491 C CA . PRO A 1 195 ? 0.567 -9.068 42.681 1.00 84.88 195 PRO A CA 1
ATOM 1492 C C . PRO A 1 195 ? -0.129 -10.398 42.357 1.00 84.88 195 PRO A C 1
ATOM 1494 O O . PRO A 1 195 ? -1.342 -10.452 42.141 1.00 84.88 195 PRO A O 1
ATOM 1497 N N . TYR A 1 196 ? 0.643 -11.488 42.360 1.00 86.50 196 TYR A N 1
ATOM 1498 C CA . TYR A 1 196 ? 0.159 -12.853 42.103 1.00 86.50 196 TYR A CA 1
ATOM 1499 C C . TYR A 1 196 ? -0.517 -13.061 40.738 1.00 86.50 196 TYR A C 1
ATOM 1501 O O . TYR A 1 196 ? -1.306 -13.990 40.588 1.00 86.50 196 TYR A O 1
ATOM 1509 N N . LEU A 1 197 ? -0.212 -12.218 39.744 1.00 87.94 197 LEU A N 1
ATOM 1510 C CA . LEU A 1 197 ? -0.814 -12.271 38.408 1.00 87.94 197 LEU A CA 1
ATOM 1511 C C . LEU A 1 197 ? -0.748 -13.674 37.772 1.00 87.94 197 LEU A C 1
ATOM 1513 O O . LEU A 1 197 ? -1.755 -14.135 37.246 1.00 87.94 197 LEU A O 1
ATOM 1517 N N . PHE A 1 198 ? 0.388 -14.370 37.880 1.00 86.75 198 PHE A N 1
ATOM 1518 C CA . PHE A 1 198 ? 0.530 -15.784 37.508 1.00 86.75 198 PHE A CA 1
ATOM 1519 C C . PHE A 1 198 ? 1.106 -16.580 38.681 1.00 86.75 198 PHE A C 1
ATOM 1521 O O . PHE A 1 198 ? 1.824 -16.035 39.520 1.00 86.75 198 PHE A O 1
ATOM 1528 N N . SER A 1 199 ? 0.831 -17.885 38.712 1.00 77.62 199 SER A N 1
ATOM 1529 C CA . SER A 1 199 ? 1.386 -18.805 39.720 1.00 77.62 199 SER A CA 1
ATOM 1530 C C . SER A 1 199 ? 2.444 -19.771 39.178 1.00 77.62 199 SER A C 1
ATOM 1532 O O . SER A 1 199 ? 3.071 -20.479 39.959 1.00 77.62 199 SER A O 1
ATOM 1534 N N . SER A 1 200 ? 2.641 -19.821 37.858 1.00 72.69 200 SER A N 1
ATOM 1535 C CA . SER A 1 200 ? 3.545 -20.774 37.209 1.00 72.69 200 SER A CA 1
ATOM 1536 C C . SER A 1 200 ? 4.986 -20.263 37.159 1.00 72.69 200 SER A C 1
ATOM 1538 O O . SER A 1 200 ? 5.252 -19.187 36.625 1.00 72.69 200 SER A O 1
ATOM 1540 N N . SER A 1 201 ? 5.929 -21.069 37.652 1.00 67.75 201 SER A N 1
ATOM 1541 C CA . SER A 1 201 ? 7.373 -20.804 37.568 1.00 67.75 201 SER A CA 1
ATOM 1542 C C . SER A 1 201 ? 7.988 -21.138 36.201 1.00 67.75 201 SER A C 1
ATOM 1544 O O . SER A 1 201 ? 9.143 -20.794 35.960 1.00 67.75 201 SER A O 1
ATOM 1546 N N . SER A 1 202 ? 7.239 -21.793 35.305 1.00 76.44 202 SER A N 1
ATOM 1547 C CA . SER A 1 202 ? 7.665 -22.181 33.950 1.00 76.44 202 SER A CA 1
ATOM 1548 C C . SER A 1 202 ? 7.034 -21.327 32.841 1.00 76.44 202 SER A C 1
ATOM 1550 O O . SER A 1 202 ? 7.106 -21.685 31.666 1.00 76.44 202 SER A O 1
ATOM 1552 N N . LEU A 1 203 ? 6.405 -20.205 33.206 1.00 84.88 203 LEU A N 1
ATOM 1553 C CA . LEU A 1 203 ? 5.804 -19.265 32.267 1.00 84.88 203 LEU A CA 1
ATOM 1554 C C . LEU A 1 203 ? 6.860 -18.626 31.355 1.00 84.88 203 LEU A C 1
ATOM 1556 O O . LEU A 1 203 ? 7.842 -18.054 31.829 1.00 84.88 203 LEU A O 1
ATOM 1560 N N . VAL A 1 204 ? 6.588 -18.632 30.051 1.00 85.88 204 VAL A N 1
ATOM 1561 C CA . VAL A 1 204 ? 7.276 -17.782 29.076 1.00 85.88 204 VAL A CA 1
ATOM 1562 C C . VAL A 1 204 ? 6.335 -16.668 28.633 1.00 85.88 204 VAL A C 1
ATOM 1564 O O . VAL A 1 204 ? 5.238 -16.933 28.130 1.00 85.88 204 VAL A O 1
ATOM 1567 N N . VAL A 1 205 ? 6.778 -15.421 28.805 1.00 88.00 205 VAL A N 1
ATOM 1568 C CA . VAL A 1 205 ? 6.077 -14.237 28.296 1.00 88.00 205 VAL A CA 1
ATOM 1569 C C . VAL A 1 205 ? 6.671 -13.861 26.941 1.00 88.00 205 VAL A C 1
ATOM 1571 O O . VAL A 1 205 ? 7.857 -13.549 26.847 1.00 88.00 205 VAL A O 1
ATOM 1574 N N . TYR A 1 206 ? 5.854 -13.900 25.894 1.00 84.88 206 TYR A N 1
ATOM 1575 C CA . TYR A 1 206 ? 6.205 -13.501 24.536 1.00 84.88 206 TYR A CA 1
ATOM 1576 C C . TYR A 1 206 ? 5.699 -12.084 24.279 1.00 84.88 206 TYR A C 1
ATOM 1578 O O . TYR A 1 206 ? 4.493 -11.840 24.319 1.00 84.88 206 TYR A O 1
ATOM 1586 N N . VAL A 1 207 ? 6.622 -11.170 23.995 1.00 85.62 207 VAL A N 1
ATOM 1587 C CA . VAL A 1 207 ? 6.346 -9.774 23.626 1.00 85.62 207 VAL A CA 1
ATOM 1588 C C . VAL A 1 207 ? 6.970 -9.469 22.273 1.00 85.62 207 VAL A C 1
ATOM 1590 O O . VAL A 1 207 ? 7.862 -10.194 21.813 1.00 85.62 207 VAL A O 1
ATOM 1593 N N . TYR A 1 208 ? 6.516 -8.394 21.629 1.00 78.88 208 TYR A N 1
ATOM 1594 C CA . TYR A 1 208 ? 7.186 -7.885 20.436 1.00 78.88 208 TYR A CA 1
ATOM 1595 C C . TYR A 1 208 ? 8.649 -7.572 20.738 1.00 78.88 208 TYR A C 1
ATOM 1597 O O . TYR A 1 208 ? 8.995 -7.124 21.834 1.00 78.88 208 TYR A O 1
ATOM 1605 N N . LYS A 1 209 ? 9.514 -7.819 19.751 1.00 79.56 209 LYS A N 1
ATOM 1606 C CA . LYS A 1 209 ? 10.958 -7.606 19.873 1.00 79.56 209 LYS A CA 1
ATOM 1607 C C . LYS A 1 209 ? 11.281 -6.192 20.358 1.00 79.56 209 LYS A C 1
ATOM 1609 O O . LYS A 1 209 ? 12.103 -6.041 21.260 1.00 79.56 209 LYS A O 1
ATOM 1614 N N . ASP A 1 210 ? 10.581 -5.200 19.821 1.00 82.62 210 ASP A N 1
ATOM 1615 C CA . ASP A 1 210 ? 10.842 -3.788 20.109 1.00 8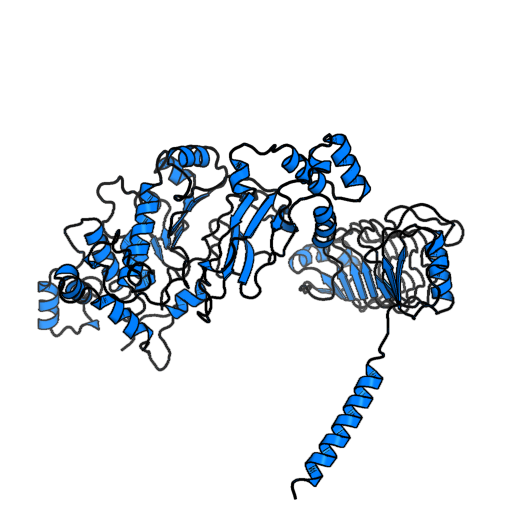2.62 210 ASP A CA 1
ATOM 1616 C C . ASP A 1 210 ? 10.335 -3.372 21.501 1.00 82.62 210 ASP A C 1
ATOM 1618 O O . ASP A 1 210 ? 10.915 -2.497 22.132 1.00 82.62 210 ASP A O 1
ATOM 1622 N N . ALA A 1 211 ? 9.334 -4.071 22.048 1.00 84.62 211 ALA A N 1
ATOM 1623 C CA . ALA A 1 211 ? 8.830 -3.846 23.407 1.00 84.62 211 ALA A CA 1
ATOM 1624 C C . ALA A 1 211 ? 9.708 -4.500 24.495 1.00 84.62 211 ALA A C 1
ATOM 1626 O O . ALA A 1 211 ? 9.570 -4.214 25.686 1.00 84.62 211 ALA A O 1
ATOM 1627 N N . LEU A 1 212 ? 10.619 -5.407 24.120 1.00 86.25 212 LEU A N 1
ATOM 1628 C CA . LEU A 1 212 ? 11.355 -6.247 25.068 1.00 86.25 212 LEU A CA 1
ATOM 1629 C C . LEU A 1 212 ? 12.129 -5.442 26.123 1.00 86.25 212 LEU A C 1
ATOM 1631 O O . LEU A 1 212 ? 12.206 -5.863 27.280 1.00 86.25 212 LEU A O 1
ATOM 1635 N N . ALA A 1 213 ? 12.728 -4.317 25.725 1.00 86.38 213 ALA A N 1
ATOM 1636 C CA . ALA A 1 213 ? 13.502 -3.467 26.627 1.00 86.38 213 ALA A CA 1
ATOM 1637 C C . ALA A 1 213 ? 12.619 -2.873 27.736 1.00 86.38 213 ALA A C 1
ATOM 1639 O O . ALA A 1 213 ? 12.966 -2.974 28.916 1.00 86.38 213 ALA A O 1
ATOM 1640 N N . ASP A 1 214 ? 11.445 -2.360 27.373 1.00 89.94 214 ASP A N 1
ATOM 1641 C CA . ASP A 1 214 ? 10.507 -1.737 28.306 1.00 89.94 214 ASP A CA 1
ATOM 1642 C C . ASP A 1 214 ? 9.933 -2.758 29.287 1.00 89.94 214 ASP A C 1
ATOM 1644 O O . ASP A 1 214 ? 9.894 -2.517 30.497 1.00 89.94 214 ASP A O 1
ATOM 1648 N N . TYR A 1 215 ? 9.573 -3.953 28.807 1.00 90.25 215 TYR A N 1
ATOM 1649 C CA . TYR A 1 215 ? 9.102 -5.030 29.683 1.00 90.25 215 TYR A CA 1
ATOM 1650 C C . TYR A 1 215 ? 10.164 -5.435 30.708 1.00 90.25 215 TYR A C 1
ATOM 1652 O O . TYR A 1 215 ? 9.840 -5.597 31.886 1.00 90.25 215 TYR A O 1
ATOM 1660 N N . LYS A 1 216 ? 11.438 -5.524 30.301 1.00 86.69 216 LYS A N 1
ATOM 1661 C CA . LYS A 1 216 ? 12.558 -5.817 31.213 1.00 86.69 216 LYS A CA 1
ATOM 1662 C C . LYS A 1 216 ? 12.844 -4.690 32.211 1.00 86.69 216 LYS A C 1
ATOM 1664 O O . LYS A 1 216 ? 13.390 -4.960 33.279 1.00 86.69 216 LYS A O 1
ATOM 1669 N N . ALA A 1 217 ? 12.495 -3.447 31.886 1.00 86.81 217 ALA A N 1
ATOM 1670 C CA . ALA A 1 217 ? 12.655 -2.302 32.781 1.00 86.81 217 ALA A CA 1
ATOM 1671 C C . ALA A 1 217 ? 11.483 -2.145 33.772 1.00 86.81 217 ALA A C 1
ATOM 1673 O O . ALA A 1 217 ? 11.688 -1.660 34.892 1.00 86.81 217 ALA A O 1
ATOM 1674 N N . SER A 1 218 ? 10.285 -2.585 33.377 1.00 88.56 218 SER A N 1
ATOM 1675 C CA . SER A 1 218 ? 9.026 -2.449 34.120 1.00 88.56 218 SER A CA 1
ATOM 1676 C C . SER A 1 218 ? 8.888 -3.395 35.324 1.00 88.56 218 SER A C 1
ATOM 1678 O O . SER A 1 218 ? 9.738 -4.252 35.568 1.00 88.56 218 SER A O 1
ATOM 1680 N N . SER A 1 219 ? 7.773 -3.281 36.056 1.00 82.00 219 SER A N 1
ATOM 1681 C CA . SER A 1 219 ? 7.399 -4.183 37.158 1.00 82.00 219 SER A CA 1
ATOM 1682 C C . SER A 1 219 ? 7.252 -5.649 36.735 1.00 82.00 219 SER A C 1
ATOM 1684 O O . SER A 1 219 ? 7.325 -6.537 37.579 1.00 82.00 219 SER A O 1
ATOM 1686 N N . TRP A 1 220 ? 7.142 -5.946 35.436 1.00 86.31 220 TRP A N 1
ATOM 1687 C CA . TRP A 1 220 ? 7.151 -7.320 34.925 1.00 86.31 220 TRP A CA 1
ATOM 1688 C C . TRP A 1 220 ? 8.431 -8.089 35.288 1.00 86.31 220 TRP A C 1
ATOM 1690 O O . TRP A 1 220 ? 8.376 -9.304 35.486 1.00 86.31 220 TRP A O 1
ATOM 1700 N N . LYS A 1 221 ? 9.568 -7.397 35.447 1.00 75.31 221 LYS A N 1
ATOM 1701 C CA . LYS A 1 221 ? 10.841 -8.011 35.868 1.00 75.31 221 LYS A CA 1
ATOM 1702 C C . LYS A 1 221 ? 10.798 -8.591 37.283 1.00 75.31 221 LYS A C 1
ATOM 1704 O O . LYS A 1 221 ? 11.587 -9.472 37.604 1.00 75.31 221 LYS A O 1
ATOM 1709 N N . GLU A 1 222 ? 9.912 -8.074 38.135 1.00 67.81 222 GLU A N 1
ATOM 1710 C CA . GLU A 1 222 ? 9.822 -8.462 39.546 1.00 67.81 222 GLU A CA 1
ATOM 1711 C C . GLU A 1 222 ? 9.122 -9.812 39.719 1.00 67.81 222 GLU A C 1
ATOM 1713 O O . GLU A 1 222 ? 9.301 -10.478 40.737 1.00 67.81 222 GLU A O 1
ATOM 1718 N N . PHE A 1 223 ? 8.360 -10.240 38.709 1.00 62.41 223 PHE A N 1
ATOM 1719 C CA . PHE A 1 223 ? 7.517 -11.427 38.781 1.00 62.41 223 PHE A CA 1
ATOM 1720 C C . PHE A 1 223 ? 7.938 -12.547 37.813 1.00 62.41 223 PHE A C 1
ATOM 1722 O O . PHE A 1 223 ? 7.573 -13.697 38.059 1.00 62.41 223 PHE A O 1
ATOM 1729 N N . TYR A 1 224 ? 8.710 -12.265 36.748 1.00 65.12 224 TYR A N 1
ATOM 1730 C CA . TYR A 1 224 ? 8.961 -13.236 35.668 1.00 65.12 224 TYR A CA 1
ATOM 1731 C C . TYR A 1 224 ? 10.424 -13.293 35.216 1.00 65.12 224 TYR A C 1
ATOM 1733 O O . TYR A 1 224 ? 11.012 -12.297 34.804 1.00 65.12 224 TYR A O 1
ATOM 1741 N N . THR A 1 225 ? 11.004 -14.496 35.239 1.00 56.84 225 THR A N 1
ATOM 1742 C CA . THR A 1 225 ? 12.423 -14.734 34.926 1.00 56.84 225 THR A CA 1
ATOM 1743 C C . THR A 1 225 ? 12.710 -14.916 33.431 1.00 56.84 225 THR A C 1
ATOM 1745 O O . THR A 1 225 ? 13.864 -14.787 33.029 1.00 56.84 225 THR A O 1
ATOM 1748 N N . THR A 1 226 ? 11.691 -15.169 32.590 1.00 66.94 226 THR A N 1
ATOM 1749 C CA . THR A 1 226 ? 11.853 -15.340 31.131 1.00 66.94 226 THR A CA 1
ATOM 1750 C C . THR A 1 226 ? 10.833 -14.516 30.335 1.00 66.94 226 THR A C 1
ATOM 1752 O O . THR A 1 226 ? 9.690 -14.930 30.136 1.00 66.94 226 THR A O 1
ATOM 1755 N N . ILE A 1 227 ? 11.278 -13.359 29.832 1.00 74.00 227 ILE A N 1
ATOM 1756 C CA . ILE A 1 227 ? 10.559 -12.540 28.843 1.00 74.00 227 ILE A CA 1
ATOM 1757 C C . ILE A 1 227 ? 11.303 -12.649 27.507 1.00 74.00 227 ILE A C 1
ATOM 1759 O O . ILE A 1 227 ? 12.495 -12.341 27.426 1.00 74.00 227 ILE A O 1
ATOM 1763 N N . SER A 1 228 ? 10.603 -13.105 26.469 1.00 66.31 228 SER A N 1
ATOM 1764 C CA . SER A 1 228 ? 11.139 -13.392 25.140 1.00 66.31 228 SER A CA 1
ATOM 1765 C C . SER A 1 228 ? 10.603 -12.399 24.108 1.00 66.31 228 SER A C 1
ATOM 1767 O O . SER A 1 228 ? 9.396 -12.305 23.900 1.00 66.31 228 SER A O 1
ATOM 1769 N N . GLY A 1 229 ? 11.501 -11.687 23.424 1.00 57.00 229 GLY A N 1
ATOM 1770 C CA . GLY A 1 229 ? 11.170 -10.768 22.325 1.00 57.00 229 GLY A CA 1
ATOM 1771 C C . GLY A 1 229 ? 11.047 -11.477 20.975 1.00 57.00 229 GLY A C 1
ATOM 1772 O O . GLY A 1 229 ? 11.645 -11.032 20.002 1.00 57.00 229 GLY A O 1
ATOM 1773 N N . THR A 1 230 ? 10.375 -12.629 20.944 1.00 61.53 230 THR A N 1
ATOM 1774 C CA . THR A 1 230 ? 10.231 -13.500 19.756 1.00 61.53 230 THR A CA 1
ATOM 1775 C C . THR A 1 230 ? 8.789 -13.584 19.270 1.00 61.53 230 THR A C 1
ATOM 1777 O O . THR A 1 230 ? 8.439 -14.505 18.536 1.00 61.53 230 THR A O 1
ATOM 1780 N N . LEU A 1 231 ? 7.926 -12.655 19.698 1.00 61.62 231 LEU A N 1
ATOM 1781 C CA . LEU A 1 231 ? 6.571 -12.564 19.169 1.00 61.62 231 LEU A CA 1
ATOM 1782 C C . LEU A 1 231 ? 6.634 -12.141 17.693 1.00 61.62 231 LEU A C 1
ATOM 1784 O O . LEU A 1 231 ? 6.601 -10.959 17.364 1.00 61.62 231 LEU A O 1
ATOM 1788 N N . GLU A 1 232 ? 6.743 -13.126 16.811 1.00 48.78 232 GLU A N 1
ATOM 1789 C CA . GLU A 1 232 ? 6.526 -12.997 15.375 1.00 48.78 232 GLU A CA 1
ATOM 1790 C C . GLU A 1 232 ? 5.065 -13.377 15.093 1.00 48.78 232 GLU A C 1
ATOM 1792 O O . GLU A 1 232 ? 4.556 -14.371 15.619 1.00 48.78 232 GLU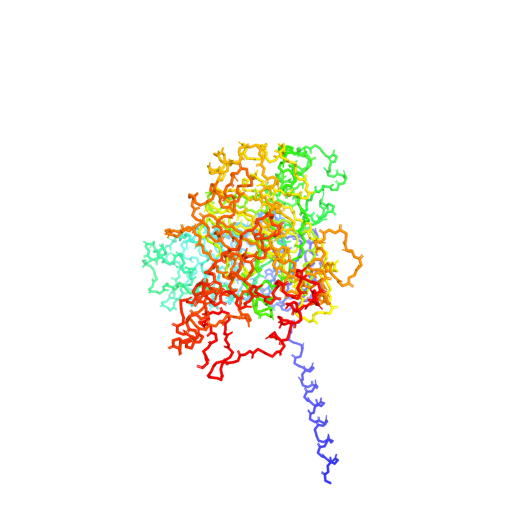 A O 1
ATOM 1797 N N . ARG A 1 233 ? 4.351 -12.534 14.333 1.00 45.12 233 ARG A N 1
ATOM 1798 C CA . ARG A 1 233 ? 2.924 -12.711 13.998 1.00 45.12 233 ARG A CA 1
ATOM 1799 C C . ARG A 1 233 ? 2.678 -14.137 13.482 1.00 45.12 233 ARG A C 1
ATOM 1801 O O . ARG A 1 233 ? 3.132 -14.396 12.382 1.00 45.12 233 ARG A O 1
ATOM 1808 N N . TYR A 1 234 ? 1.953 -15.006 14.208 1.00 36.44 234 TYR A N 1
ATOM 1809 C CA . TYR A 1 234 ? 1.018 -16.022 13.656 1.00 36.44 234 TYR A CA 1
ATOM 1810 C C . TYR A 1 234 ? 0.357 -16.923 14.736 1.00 36.44 234 TYR A C 1
ATOM 1812 O O . TYR A 1 234 ? 1.064 -17.708 15.362 1.00 36.44 234 TYR A O 1
ATOM 1820 N N . TYR A 1 235 ? -0.983 -16.838 14.910 1.00 30.53 235 TYR A N 1
ATOM 1821 C CA . TYR A 1 235 ? -2.010 -17.914 15.109 1.00 30.53 235 TYR A CA 1
ATOM 1822 C C . TYR A 1 235 ? -3.345 -17.354 15.683 1.00 30.53 235 TYR A C 1
ATOM 1824 O O . TYR A 1 235 ? -3.288 -16.417 16.478 1.00 30.53 235 TYR A O 1
ATOM 1832 N N . PRO A 1 236 ? -4.503 -17.992 15.380 1.00 40.81 236 PRO A N 1
ATOM 1833 C CA . PRO A 1 236 ? -5.569 -17.458 14.517 1.00 40.81 236 PRO A CA 1
ATOM 1834 C C . PRO A 1 236 ? -6.321 -16.234 15.094 1.00 40.81 236 PRO A C 1
ATOM 1836 O O . PRO A 1 236 ? -6.366 -16.018 16.301 1.00 40.81 236 PRO A O 1
ATOM 1839 N N . GLN A 1 237 ? -6.862 -15.431 14.176 1.00 40.47 237 GLN A N 1
ATOM 1840 C CA . GLN A 1 237 ? -7.311 -14.044 14.331 1.00 40.47 237 GLN A CA 1
ATOM 1841 C C . GLN A 1 237 ? -8.793 -13.950 14.751 1.00 40.47 237 GLN A C 1
ATOM 1843 O O . GLN A 1 237 ? -9.631 -14.634 14.169 1.00 40.47 237 GLN A O 1
ATOM 1848 N N . GLU A 1 238 ? -9.101 -13.069 15.709 1.00 42.00 238 GLU A N 1
ATOM 1849 C CA . GLU A 1 238 ? -10.386 -12.342 15.759 1.00 42.00 238 GLU A CA 1
ATOM 1850 C C . GLU A 1 238 ? -10.645 -11.678 14.387 1.00 42.00 238 GLU A C 1
ATOM 1852 O O . GLU A 1 238 ? -9.662 -11.407 13.685 1.00 42.00 238 GLU A O 1
ATOM 1857 N N . PRO A 1 239 ? -11.894 -11.360 13.992 1.00 45.25 239 PRO A N 1
ATOM 1858 C CA . PRO A 1 239 ? -12.112 -10.429 12.887 1.00 45.25 239 PRO A CA 1
ATOM 1859 C C . PRO A 1 239 ? -11.275 -9.174 13.142 1.00 45.25 239 PRO A C 1
ATOM 1861 O O . PRO A 1 239 ? -11.240 -8.666 14.269 1.00 45.25 239 PRO A O 1
ATOM 1864 N N . ASP A 1 240 ? -10.534 -8.719 12.134 1.00 55.81 240 ASP A N 1
ATOM 1865 C CA . ASP A 1 240 ? -9.750 -7.498 12.277 1.00 55.81 240 ASP A CA 1
ATOM 1866 C C . ASP A 1 240 ? -10.704 -6.346 12.641 1.00 55.81 240 ASP A C 1
ATOM 1868 O O . ASP A 1 240 ? -11.848 -6.333 12.183 1.00 55.81 240 ASP A O 1
ATOM 1872 N N . GLU A 1 241 ? -10.265 -5.374 13.450 1.00 59.84 241 GLU A N 1
ATOM 1873 C CA . GLU A 1 241 ? -11.084 -4.182 13.771 1.00 59.84 241 GLU A CA 1
ATOM 1874 C C . GLU A 1 241 ? -11.575 -3.529 12.461 1.00 59.84 241 GLU A C 1
ATOM 1876 O O . GLU A 1 241 ? -12.720 -3.092 12.352 1.00 59.84 241 GLU A O 1
ATOM 1881 N N . ASP A 1 242 ? -10.734 -3.602 11.432 1.00 64.81 242 ASP A N 1
ATOM 1882 C CA . ASP A 1 242 ? -11.000 -3.161 10.072 1.00 64.81 242 ASP A CA 1
ATOM 1883 C C . ASP A 1 242 ? -12.100 -3.981 9.369 1.00 64.81 242 ASP A C 1
ATOM 1885 O O . ASP A 1 242 ? -12.889 -3.411 8.624 1.00 64.81 242 ASP A O 1
ATOM 1889 N N . ASP A 1 243 ? -12.198 -5.296 9.604 1.00 68.25 243 ASP A N 1
ATOM 1890 C CA . ASP A 1 243 ? -13.209 -6.166 8.974 1.00 68.25 243 ASP A CA 1
ATOM 1891 C C . ASP A 1 243 ? -14.617 -5.863 9.491 1.00 68.25 243 ASP A C 1
ATOM 1893 O O . ASP A 1 243 ? -15.564 -5.779 8.709 1.00 68.25 243 ASP A O 1
ATOM 1897 N N . VAL A 1 244 ? -14.744 -5.623 10.796 1.00 68.44 244 VAL A N 1
ATOM 1898 C CA . VAL A 1 244 ? -16.016 -5.219 11.411 1.00 68.44 244 VAL A CA 1
ATOM 1899 C C . VAL A 1 244 ? -16.464 -3.867 10.873 1.00 68.44 244 VAL A C 1
ATOM 1901 O O . VAL A 1 244 ? -17.620 -3.677 10.495 1.00 68.44 244 VAL A O 1
ATOM 1904 N N . VAL A 1 245 ? -15.546 -2.902 10.845 1.00 72.38 245 VAL A N 1
ATOM 1905 C CA . VAL A 1 245 ? -15.855 -1.562 10.345 1.00 72.38 245 VAL A CA 1
ATOM 1906 C C . VAL A 1 245 ? -16.184 -1.617 8.856 1.00 72.38 245 VAL A C 1
ATOM 1908 O O . VAL A 1 245 ? -17.084 -0.908 8.423 1.00 72.38 245 VAL A O 1
ATOM 1911 N N . ASN A 1 246 ? -15.551 -2.504 8.087 1.00 80.62 246 ASN A N 1
ATOM 1912 C CA . ASN A 1 246 ? -15.888 -2.739 6.683 1.00 80.62 246 ASN A CA 1
ATOM 1913 C C . ASN A 1 246 ? -17.303 -3.249 6.475 1.00 80.62 246 ASN A C 1
ATOM 1915 O O . ASN A 1 246 ? -18.009 -2.739 5.602 1.00 80.62 246 ASN A O 1
ATOM 1919 N N . GLU A 1 247 ? -17.725 -4.222 7.276 1.00 81.00 247 GLU A N 1
ATOM 1920 C CA . GLU A 1 247 ? -19.094 -4.724 7.226 1.00 81.00 247 GLU A CA 1
ATOM 1921 C C . GLU A 1 247 ? -20.097 -3.605 7.528 1.00 81.00 247 GLU A C 1
ATOM 1923 O O . GLU A 1 247 ? -21.063 -3.415 6.785 1.00 81.00 247 GLU A O 1
ATOM 1928 N N . LEU A 1 248 ? -19.825 -2.796 8.559 1.00 78.31 248 LEU A N 1
ATOM 1929 C CA . LEU A 1 248 ? -20.649 -1.633 8.873 1.00 78.31 248 LEU A CA 1
ATOM 1930 C C . LEU A 1 248 ? -20.654 -0.626 7.716 1.00 78.31 248 LEU A C 1
ATOM 1932 O O . LEU A 1 248 ? -21.729 -0.225 7.278 1.00 78.31 248 LEU A O 1
ATOM 1936 N N . CYS A 1 249 ? -19.494 -0.246 7.177 1.00 90.00 249 CYS A N 1
ATOM 1937 C CA . CYS A 1 249 ? -19.375 0.704 6.068 1.00 90.00 249 CYS A CA 1
ATOM 1938 C C . CYS A 1 249 ? -20.188 0.280 4.836 1.00 90.00 249 CYS A C 1
ATOM 1940 O O . CYS A 1 249 ? -20.837 1.133 4.229 1.00 90.00 249 CYS A O 1
ATOM 1942 N N . GLY A 1 250 ? -20.247 -1.018 4.515 1.00 91.12 250 GLY A N 1
ATOM 1943 C CA . GLY A 1 250 ? -21.061 -1.543 3.408 1.00 91.12 250 GLY A CA 1
ATOM 1944 C C . GLY A 1 250 ? -22.564 -1.242 3.529 1.00 91.12 250 GLY A C 1
ATOM 1945 O O . GLY A 1 250 ? -23.283 -1.176 2.524 1.00 91.12 250 GLY A O 1
ATOM 1946 N N . ASN A 1 251 ? -23.058 -0.981 4.743 1.00 92.44 251 ASN A N 1
ATOM 1947 C CA . ASN A 1 251 ? -24.442 -0.570 4.964 1.00 92.44 251 ASN A CA 1
ATOM 1948 C C . ASN A 1 251 ? -24.677 0.918 4.667 1.00 92.44 251 ASN A C 1
ATOM 1950 O O . ASN A 1 251 ? -25.774 1.250 4.223 1.00 92.44 251 ASN A O 1
ATOM 1954 N N . TYR A 1 252 ? -23.664 1.783 4.797 1.00 94.88 252 TYR A N 1
ATOM 1955 C CA . TYR A 1 252 ? -23.825 3.247 4.759 1.00 94.88 252 TYR A CA 1
ATOM 1956 C C . TYR A 1 252 ? -23.216 3.942 3.536 1.00 94.88 252 TYR A C 1
ATOM 1958 O O . TYR A 1 252 ? -23.681 5.020 3.161 1.00 94.88 252 TYR A O 1
ATOM 1966 N N . PHE A 1 253 ? -22.212 3.343 2.899 1.00 97.56 253 PHE A N 1
ATOM 1967 C CA . PHE A 1 253 ? -21.533 3.899 1.727 1.00 97.56 253 PHE A CA 1
ATOM 1968 C C . PHE A 1 253 ? -21.936 3.171 0.442 1.00 97.56 253 PHE A C 1
ATOM 1970 O O . PHE A 1 253 ? -22.317 2.002 0.468 1.00 97.56 253 PHE A O 1
ATOM 1977 N N . GLU A 1 254 ? -21.871 3.878 -0.684 1.00 97.19 254 GLU A N 1
ATOM 1978 C CA . GLU A 1 254 ? -22.149 3.324 -2.020 1.00 97.19 254 GLU A CA 1
ATOM 1979 C C . GLU A 1 254 ? -21.024 2.401 -2.516 1.00 97.19 254 GLU A C 1
ATOM 1981 O O . GLU A 1 254 ? -21.232 1.577 -3.405 1.00 97.19 254 GLU A O 1
ATOM 1986 N N . ASP A 1 255 ? -19.824 2.542 -1.949 1.00 96.75 255 ASP A N 1
ATOM 1987 C CA . ASP A 1 255 ? -18.614 1.859 -2.390 1.00 96.75 255 ASP A CA 1
ATOM 1988 C C . ASP A 1 255 ? -17.696 1.510 -1.205 1.00 96.75 255 ASP A C 1
ATOM 1990 O O . ASP A 1 255 ? -17.840 2.061 -0.109 1.00 96.75 255 ASP A O 1
ATOM 1994 N N . ALA A 1 256 ? -16.773 0.562 -1.394 1.00 95.56 256 ALA A N 1
ATOM 1995 C CA . ALA A 1 256 ? -15.914 0.069 -0.312 1.00 95.56 256 ALA A CA 1
ATOM 1996 C C . ALA A 1 256 ? -14.726 1.001 -0.024 1.00 95.56 256 ALA A C 1
ATOM 1998 O O . ALA A 1 256 ? -14.084 0.878 1.020 1.00 95.56 256 ALA A O 1
ATOM 1999 N N . ALA A 1 257 ? -14.456 1.959 -0.917 1.00 96.50 257 ALA A N 1
ATOM 2000 C CA . ALA A 1 257 ? -13.555 3.076 -0.654 1.00 96.50 257 ALA A CA 1
ATOM 2001 C C . ALA A 1 257 ? -14.211 4.177 0.211 1.00 96.50 257 ALA A C 1
ATOM 2003 O O . ALA A 1 257 ? -13.566 5.173 0.543 1.00 96.50 257 ALA A O 1
ATOM 2004 N N . CYS A 1 258 ? -15.478 4.016 0.603 1.00 96.75 258 CYS A N 1
ATOM 2005 C CA . CYS A 1 258 ? -16.223 4.969 1.416 1.00 96.75 258 CYS A CA 1
ATOM 2006 C C . CYS A 1 258 ? -16.196 6.397 0.834 1.00 96.75 258 CYS A C 1
ATOM 2008 O O . CYS A 1 258 ? -16.033 7.368 1.576 1.00 96.75 258 CYS A O 1
ATOM 2010 N N . THR A 1 259 ? -16.311 6.544 -0.493 1.00 95.75 259 THR A N 1
ATOM 2011 C CA . THR A 1 259 ? -16.185 7.867 -1.146 1.00 95.75 259 THR A CA 1
ATOM 2012 C C . THR A 1 259 ? -17.488 8.656 -1.219 1.00 95.75 259 THR A C 1
ATOM 2014 O O . THR A 1 259 ? -17.466 9.870 -1.423 1.00 95.75 259 THR A O 1
ATOM 2017 N N . GLN A 1 260 ? -18.621 7.981 -1.027 1.00 95.69 260 GLN A N 1
ATOM 2018 C CA . GLN A 1 260 ? -19.948 8.579 -1.063 1.00 95.69 260 GLN A CA 1
ATOM 2019 C C . GLN A 1 260 ? -20.903 7.807 -0.148 1.00 95.69 260 GLN A C 1
ATOM 2021 O O . GLN A 1 260 ? -20.936 6.575 -0.172 1.00 95.69 260 GLN A O 1
ATOM 2026 N N . LEU A 1 261 ? -21.694 8.528 0.650 1.00 97.56 261 LEU A N 1
ATOM 2027 C CA . LEU A 1 261 ? -22.776 7.932 1.433 1.00 97.56 261 LEU A CA 1
ATOM 2028 C C . LEU A 1 261 ? -23.963 7.575 0.540 1.00 97.56 261 LEU A C 1
ATOM 2030 O O . LEU A 1 261 ? -24.264 8.290 -0.421 1.00 97.56 261 LEU A O 1
ATOM 2034 N N . LYS A 1 262 ? -24.702 6.530 0.923 1.00 97.94 262 LYS A N 1
ATOM 2035 C CA . LYS A 1 262 ? -25.990 6.229 0.293 1.00 97.94 262 LYS A CA 1
ATOM 2036 C C . LYS A 1 262 ? -26.956 7.395 0.464 1.00 97.94 262 LYS A C 1
ATOM 2038 O O . LYS A 1 262 ? -26.917 8.109 1.469 1.00 97.94 262 LYS A O 1
ATOM 2043 N N . ALA A 1 263 ? -27.840 7.575 -0.515 1.00 97.50 263 ALA A N 1
ATOM 2044 C CA . ALA A 1 263 ? -28.692 8.762 -0.636 1.00 97.50 263 ALA A CA 1
ATOM 2045 C C . ALA A 1 263 ? -29.471 9.125 0.647 1.00 97.50 263 ALA A C 1
ATOM 2047 O O . ALA A 1 263 ? -29.583 10.302 0.987 1.00 97.50 263 ALA A O 1
ATOM 2048 N N . GLU A 1 264 ? -29.979 8.128 1.374 1.00 96.50 264 GLU A N 1
ATOM 2049 C CA . GLU A 1 264 ? -30.712 8.318 2.631 1.00 96.50 264 GLU A CA 1
ATOM 2050 C C . GLU A 1 264 ? -29.852 8.894 3.764 1.00 96.50 264 GLU A C 1
ATOM 2052 O O . GLU A 1 264 ? -30.313 9.778 4.481 1.00 96.50 264 GLU A O 1
ATOM 2057 N N . TYR A 1 265 ? -28.592 8.469 3.883 1.00 96.88 265 TYR A N 1
ATOM 2058 C CA . TYR A 1 265 ? -27.654 8.973 4.892 1.00 96.88 265 TYR A CA 1
ATOM 2059 C C . TYR A 1 265 ? -27.030 10.305 4.476 1.00 96.88 265 TYR A C 1
ATOM 2061 O O . TYR A 1 265 ? -26.804 11.179 5.310 1.00 96.88 265 TYR A O 1
ATOM 2069 N N . GLN A 1 266 ? -26.808 10.498 3.174 1.00 97.50 266 GLN A N 1
ATOM 2070 C CA . GLN A 1 266 ? -26.338 11.765 2.613 1.00 97.50 266 GLN A CA 1
ATOM 2071 C C . GLN A 1 266 ? -27.332 12.913 2.879 1.00 97.50 266 GLN A C 1
ATOM 2073 O O . GLN A 1 266 ? -26.916 14.060 3.042 1.00 97.50 266 GLN A O 1
ATOM 2078 N N . ALA A 1 267 ? -28.635 12.611 2.930 1.00 96.62 267 ALA A N 1
ATOM 2079 C CA . ALA A 1 267 ? -29.702 13.583 3.168 1.00 96.62 267 ALA A CA 1
ATOM 2080 C C . ALA A 1 267 ? -29.920 13.948 4.652 1.00 96.62 267 ALA A C 1
ATOM 2082 O O . ALA A 1 267 ? -30.606 14.934 4.926 1.00 96.62 267 ALA A O 1
ATOM 2083 N N . MET A 1 268 ? -29.363 13.181 5.598 1.00 97.81 268 MET A N 1
ATOM 2084 C CA . MET A 1 268 ? -29.485 13.451 7.038 1.00 97.81 268 MET A CA 1
ATOM 2085 C C . MET A 1 268 ? -28.752 14.737 7.442 1.00 97.81 268 MET A C 1
ATOM 2087 O O . MET A 1 268 ? -27.808 15.166 6.777 1.00 97.81 268 MET A O 1
ATOM 2091 N N . SER A 1 269 ? -29.120 15.343 8.572 1.00 97.88 269 SER A N 1
ATOM 2092 C CA . SER A 1 269 ? -28.249 16.319 9.247 1.00 97.88 269 SER A CA 1
ATOM 2093 C C . SER A 1 269 ? -26.971 15.656 9.790 1.00 97.88 269 SER A C 1
ATOM 2095 O O . SER A 1 269 ? -26.842 14.430 9.809 1.00 97.88 269 SER A O 1
ATOM 2097 N N . ASP A 1 270 ? -25.973 16.456 10.174 1.00 97.75 270 ASP A N 1
ATOM 2098 C CA . ASP A 1 270 ? -24.727 15.930 10.756 1.00 97.75 270 ASP A CA 1
ATOM 2099 C C . ASP A 1 270 ? -24.997 15.244 12.104 1.00 97.75 270 ASP A C 1
ATOM 2101 O O . ASP A 1 270 ? -24.426 14.190 12.395 1.00 97.75 270 ASP A O 1
ATOM 2105 N N . GLU A 1 271 ? -25.915 15.795 12.901 1.00 97.19 271 GLU A N 1
ATOM 2106 C CA . GLU A 1 271 ? -26.325 15.243 14.191 1.00 97.19 271 GLU A CA 1
ATOM 2107 C C . GLU A 1 271 ? -27.074 13.910 14.041 1.00 97.19 271 GLU A C 1
ATOM 2109 O O . GLU A 1 271 ? -26.771 12.952 14.756 1.00 97.19 271 GLU A O 1
ATOM 2114 N N . GLU A 1 272 ? -28.018 13.822 13.097 1.00 97.31 272 GLU A N 1
ATOM 2115 C CA . GLU A 1 272 ? -28.764 12.584 12.815 1.00 97.31 272 GLU A CA 1
ATOM 2116 C C . GLU A 1 272 ? -27.844 11.470 12.312 1.00 97.31 272 GLU A C 1
ATOM 2118 O O . GLU A 1 272 ? -27.929 10.335 12.791 1.00 97.31 272 GLU A O 1
ATOM 2123 N N . LEU A 1 273 ? -26.937 11.789 11.381 1.00 95.88 273 LEU A N 1
ATOM 2124 C CA . LEU A 1 273 ? -25.993 10.809 10.850 1.00 95.88 273 LEU A CA 1
ATOM 2125 C C . LEU A 1 273 ? -25.040 10.312 11.943 1.00 95.88 273 LEU A C 1
ATOM 2127 O O . LEU A 1 273 ? -24.839 9.107 12.082 1.00 95.88 273 LEU A O 1
ATOM 2131 N N . THR A 1 274 ? -24.503 11.225 12.757 1.00 91.44 274 THR A N 1
ATOM 2132 C CA . THR A 1 274 ? -23.636 10.876 13.892 1.00 91.44 274 THR A CA 1
ATOM 2133 C C . THR A 1 274 ? -24.358 9.934 14.854 1.00 91.44 274 THR A C 1
ATOM 2135 O O . THR A 1 274 ? -23.831 8.874 15.178 1.00 91.44 274 THR A O 1
ATOM 2138 N N . SER A 1 275 ? -25.589 10.272 15.257 1.00 87.88 275 SER A N 1
ATOM 2139 C CA . SER A 1 275 ? -26.387 9.427 16.154 1.00 87.88 275 SER A CA 1
ATOM 2140 C C . SER A 1 275 ? -26.642 8.037 15.564 1.00 87.88 275 SER A C 1
ATOM 2142 O O . SER A 1 275 ? -26.492 7.041 16.269 1.00 87.88 275 SER A O 1
ATOM 2144 N N . THR A 1 276 ? -26.988 7.968 14.275 1.00 88.62 276 THR A N 1
ATOM 2145 C CA . THR A 1 276 ? -27.261 6.711 13.559 1.00 88.62 276 THR A CA 1
ATOM 2146 C C . THR A 1 276 ? -26.034 5.799 13.539 1.00 88.62 276 THR A C 1
ATOM 2148 O O . THR A 1 276 ? -26.131 4.608 13.833 1.00 88.62 276 THR A O 1
ATOM 2151 N N . LEU A 1 277 ? -24.862 6.354 13.218 1.00 77.81 277 LEU A N 1
ATOM 2152 C CA . LEU A 1 277 ? -23.610 5.601 13.156 1.00 77.81 277 LEU A CA 1
ATOM 2153 C C . LEU A 1 277 ? -23.152 5.146 14.552 1.00 77.81 277 LEU A C 1
ATOM 2155 O O . LEU A 1 277 ? -22.745 3.997 14.726 1.00 77.81 277 LEU A O 1
ATOM 2159 N N . THR A 1 278 ? -23.278 5.997 15.573 1.00 77.31 278 THR A N 1
ATOM 2160 C CA . THR A 1 278 ? -22.938 5.628 16.956 1.00 77.31 278 THR A CA 1
ATOM 2161 C C . THR A 1 278 ? -23.829 4.502 17.495 1.00 77.31 278 THR A C 1
ATOM 2163 O O . THR A 1 278 ? -23.329 3.613 18.184 1.00 77.31 278 THR A O 1
ATOM 2166 N N . GLU A 1 279 ? -25.128 4.491 17.176 1.00 75.62 279 GLU A N 1
ATOM 2167 C CA . GLU A 1 279 ? -26.074 3.470 17.654 1.00 75.62 279 GLU A CA 1
ATOM 2168 C C . GLU A 1 279 ? -25.683 2.051 17.209 1.00 75.62 279 GLU A C 1
ATOM 2170 O O . GLU A 1 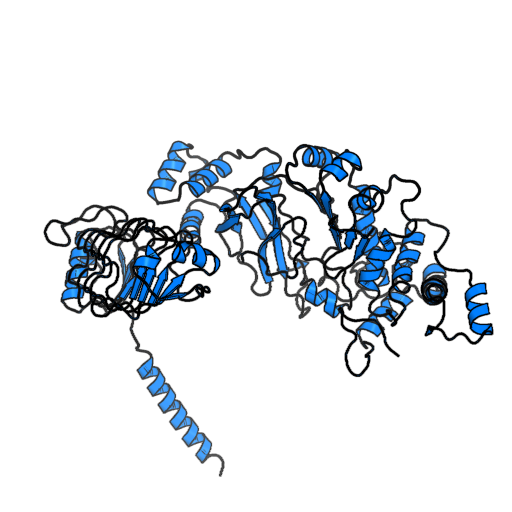279 ? -25.711 1.105 18.006 1.00 75.62 279 GLU A O 1
ATOM 2175 N N . VAL A 1 280 ? -25.222 1.911 15.965 1.00 73.44 280 VAL A N 1
ATOM 2176 C CA . VAL A 1 280 ? -24.753 0.627 15.419 1.00 73.44 280 VAL A CA 1
ATOM 2177 C C . VAL A 1 280 ? -23.327 0.268 15.839 1.00 73.44 280 VAL A C 1
ATOM 2179 O O . VAL A 1 280 ? -22.845 -0.817 15.528 1.00 73.44 280 VAL A O 1
ATOM 2182 N N . GLY A 1 281 ? -22.661 1.135 16.606 1.00 65.00 281 GLY A N 1
ATOM 2183 C CA . GLY A 1 281 ? -21.300 0.916 17.089 1.00 65.00 281 GLY A CA 1
ATOM 2184 C C . GLY A 1 281 ? -20.206 1.286 16.088 1.00 65.00 281 GLY A C 1
ATOM 2185 O O . GLY A 1 281 ? -19.094 0.777 16.215 1.00 65.00 281 GLY A O 1
ATOM 2186 N N . MET A 1 282 ? -20.490 2.162 15.115 1.00 78.94 282 MET A N 1
ATOM 2187 C CA . MET A 1 282 ? -19.455 2.729 14.247 1.00 78.94 282 MET A CA 1
ATOM 2188 C C . MET A 1 282 ? -18.436 3.515 15.096 1.00 78.94 282 MET A C 1
ATOM 2190 O O . MET A 1 282 ? -18.847 4.358 15.901 1.00 78.94 282 MET A O 1
ATOM 2194 N N . PRO A 1 283 ? -17.120 3.293 14.930 1.00 73.94 283 PRO A N 1
ATOM 2195 C CA . PRO A 1 283 ? -16.111 4.041 15.671 1.00 73.94 283 PRO A CA 1
ATOM 2196 C C . PRO A 1 283 ? -16.124 5.540 15.355 1.00 73.94 283 PRO A C 1
ATOM 2198 O O . PRO A 1 283 ? -16.332 5.942 14.209 1.00 73.94 283 PRO A O 1
ATOM 2201 N N . ASP A 1 284 ? -15.783 6.364 16.349 1.00 78.50 284 ASP A N 1
ATOM 2202 C CA . ASP A 1 284 ? -15.779 7.830 16.234 1.00 78.50 284 ASP A CA 1
ATOM 2203 C C . ASP A 1 284 ? -14.966 8.349 15.040 1.00 78.50 284 ASP A C 1
ATOM 2205 O O . ASP A 1 284 ? -15.395 9.283 14.363 1.00 78.50 284 ASP A O 1
ATOM 2209 N N . TYR A 1 285 ? -13.809 7.742 14.748 1.00 83.31 285 TYR A N 1
ATOM 2210 C CA . TYR A 1 285 ? -12.980 8.155 13.613 1.00 83.31 285 TYR A CA 1
ATOM 2211 C C . TYR A 1 285 ? -13.713 7.957 12.278 1.00 83.31 285 TYR A C 1
ATOM 2213 O O . TYR A 1 285 ? -13.641 8.818 11.406 1.00 83.31 285 TYR A O 1
ATOM 2221 N N . MET A 1 286 ? -14.456 6.856 12.122 1.00 89.94 286 MET A N 1
ATOM 2222 C CA . MET A 1 286 ? -15.161 6.541 10.882 1.00 89.94 286 MET A CA 1
ATOM 2223 C C . MET A 1 286 ? -16.413 7.402 10.741 1.00 89.94 286 MET A C 1
ATOM 2225 O O . MET A 1 286 ? -16.715 7.880 9.651 1.00 89.94 286 MET A O 1
ATOM 2229 N N . THR A 1 287 ? -17.090 7.692 11.853 1.00 87.69 287 THR A N 1
ATOM 2230 C CA . THR A 1 287 ? -18.181 8.672 11.898 1.00 87.69 287 THR A CA 1
ATOM 2231 C C . THR A 1 287 ? -17.701 10.057 11.454 1.00 87.69 287 THR A C 1
ATOM 2233 O O . THR A 1 287 ? -18.349 10.701 10.631 1.00 87.69 287 THR A O 1
ATOM 2236 N N . GLN A 1 288 ? -16.524 10.501 11.908 1.00 88.25 288 GLN A N 1
ATOM 2237 C CA . GLN A 1 288 ? -15.926 11.762 11.451 1.00 88.25 288 GLN A CA 1
ATOM 2238 C C . GLN A 1 288 ? -15.586 11.738 9.956 1.00 88.25 288 GLN A C 1
ATOM 2240 O O . GLN A 1 288 ? -15.849 12.718 9.258 1.00 88.25 288 GLN A O 1
ATOM 2245 N N . ILE A 1 289 ? -15.050 10.624 9.447 1.00 93.88 289 ILE A N 1
ATOM 2246 C CA . ILE A 1 289 ? -14.787 10.442 8.012 1.00 93.88 289 ILE A CA 1
ATOM 2247 C C . ILE A 1 289 ? -16.094 10.499 7.213 1.00 93.88 289 ILE A C 1
ATOM 2249 O O . ILE A 1 289 ? -16.151 11.205 6.211 1.00 93.88 289 ILE A O 1
ATOM 2253 N N . ALA A 1 290 ? -17.163 9.845 7.671 1.00 96.00 290 ALA A N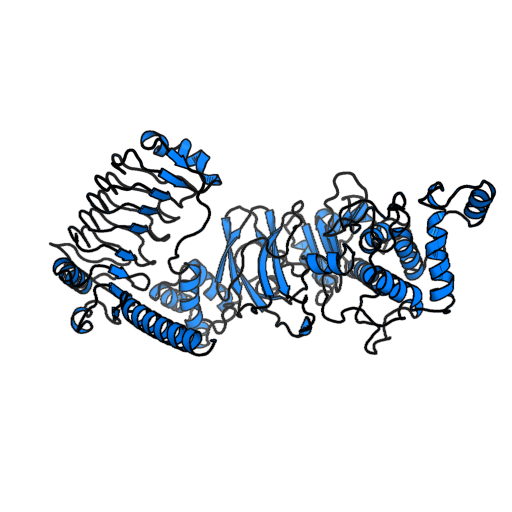 1
ATOM 2254 C CA . ALA A 1 290 ? -18.472 9.876 7.021 1.00 96.00 290 ALA A CA 1
ATOM 2255 C C . ALA A 1 290 ? -19.025 11.304 6.902 1.00 96.00 290 ALA A C 1
ATOM 2257 O O . ALA A 1 290 ? -19.462 11.709 5.827 1.00 96.00 290 ALA A O 1
ATOM 2258 N N . ILE A 1 291 ? -18.940 12.097 7.975 1.00 96.38 291 ILE A N 1
ATOM 2259 C CA . ILE A 1 291 ? -19.345 13.512 7.974 1.00 96.38 291 ILE A CA 1
ATOM 2260 C C . ILE A 1 291 ? -18.474 14.334 7.016 1.00 96.38 291 ILE A C 1
ATOM 2262 O O . ILE A 1 291 ? -18.975 15.178 6.271 1.00 96.38 291 ILE A O 1
ATOM 2266 N N . LYS A 1 292 ? -17.164 14.073 6.995 1.00 93.69 292 LYS A N 1
ATOM 2267 C CA . LYS A 1 292 ? -16.219 14.751 6.102 1.00 93.69 292 LYS A CA 1
ATOM 2268 C C . LYS A 1 292 ? -16.520 14.473 4.628 1.00 93.69 292 LYS A C 1
ATOM 2270 O O . LYS A 1 292 ? -16.578 15.415 3.840 1.00 93.69 292 LYS A O 1
ATOM 2275 N N . VAL A 1 293 ? -16.767 13.206 4.288 1.00 94.81 293 VAL A N 1
ATOM 2276 C CA . VAL A 1 293 ? -17.179 12.743 2.954 1.00 94.81 293 VAL A CA 1
ATOM 2277 C C . VAL A 1 293 ? -18.500 13.391 2.555 1.00 94.81 293 VAL A C 1
ATOM 2279 O O . VAL A 1 293 ? -18.584 14.010 1.496 1.00 94.81 293 VAL A O 1
ATOM 2282 N N . LYS A 1 294 ? -19.506 13.325 3.433 1.00 95.62 294 LYS A N 1
ATOM 2283 C CA . LYS A 1 294 ? -20.834 13.907 3.213 1.00 95.62 294 LYS A CA 1
ATOM 2284 C C . LYS A 1 294 ? -20.763 15.387 2.848 1.00 95.62 294 LYS A C 1
ATOM 2286 O O . LYS A 1 294 ? -21.416 15.821 1.901 1.00 95.62 294 LYS A O 1
ATOM 2291 N N . ASN A 1 295 ? -19.988 16.152 3.612 1.00 94.06 295 ASN A N 1
ATOM 2292 C CA . ASN A 1 295 ? -19.943 17.607 3.509 1.00 94.06 295 ASN A CA 1
ATOM 2293 C C . ASN A 1 295 ? -18.850 18.112 2.553 1.00 94.06 295 ASN A C 1
ATOM 2295 O O . ASN A 1 295 ? -18.780 19.314 2.295 1.00 94.06 295 ASN A O 1
ATOM 2299 N N . GLY A 1 296 ? -17.984 17.227 2.046 1.00 89.69 296 GLY A N 1
ATOM 2300 C CA . GLY A 1 296 ? -16.866 17.588 1.176 1.00 89.69 296 GLY A CA 1
ATOM 2301 C C . GLY A 1 296 ? -15.923 18.609 1.815 1.00 89.69 296 GLY A C 1
ATOM 2302 O O . GLY A 1 296 ? -15.489 19.548 1.155 1.00 89.69 296 GLY A O 1
ATOM 2303 N N . THR A 1 297 ? -15.634 18.474 3.113 1.00 89.31 297 THR A N 1
ATOM 2304 C CA . THR A 1 297 ? -14.948 19.522 3.901 1.00 89.31 297 THR A CA 1
ATOM 2305 C C . THR A 1 297 ? -13.433 19.560 3.729 1.00 89.31 297 THR A C 1
ATOM 2307 O O . THR A 1 297 ? -12.758 20.368 4.373 1.00 89.31 297 THR A O 1
ATOM 2310 N N . TRP A 1 298 ? -12.869 18.727 2.854 1.00 88.44 298 TRP A N 1
ATOM 2311 C CA . TRP A 1 298 ? -11.481 18.881 2.433 1.00 88.44 298 TRP A CA 1
ATOM 2312 C C . TRP A 1 298 ? -11.243 20.263 1.829 1.00 88.44 298 TRP A C 1
ATOM 2314 O O . TRP A 1 298 ? -12.113 20.856 1.188 1.00 88.44 298 TRP A O 1
ATOM 2324 N N . ALA A 1 299 ? -10.014 20.762 1.945 1.00 82.62 299 ALA A N 1
ATOM 2325 C CA . ALA A 1 299 ? -9.614 21.854 1.077 1.00 82.62 299 ALA A CA 1
ATOM 2326 C C . ALA A 1 299 ? -9.742 21.395 -0.388 1.00 82.62 299 ALA A C 1
ATOM 2328 O O . ALA A 1 299 ? -9.356 20.278 -0.718 1.00 82.62 299 ALA A O 1
ATOM 2329 N N . ALA A 1 300 ? -10.227 22.268 -1.277 1.00 76.75 300 ALA A N 1
ATOM 2330 C CA . ALA A 1 300 ? -10.601 21.902 -2.652 1.00 76.75 300 ALA A CA 1
ATOM 2331 C C . ALA A 1 300 ? -9.504 21.194 -3.482 1.00 76.75 300 ALA A C 1
ATOM 2333 O O . ALA A 1 300 ? -9.810 20.551 -4.475 1.00 76.75 300 ALA A O 1
ATOM 2334 N N . TYR A 1 301 ? -8.231 21.322 -3.096 1.00 81.94 301 TYR A N 1
ATOM 2335 C CA . TYR A 1 301 ? -7.099 20.659 -3.752 1.00 81.94 301 TYR A CA 1
ATOM 2336 C C . TYR A 1 301 ? -6.746 19.291 -3.142 1.00 81.94 301 TYR A C 1
ATOM 2338 O O . TYR A 1 301 ? -6.099 18.492 -3.801 1.00 81.94 301 TYR A O 1
ATOM 2346 N N . GLU A 1 302 ? -7.118 19.026 -1.885 1.00 88.69 302 GLU A N 1
ATOM 2347 C CA . GLU A 1 302 ? -6.769 17.776 -1.195 1.00 88.69 302 GLU A CA 1
ATOM 2348 C C . GLU A 1 302 ? -7.589 16.604 -1.708 1.00 88.69 302 GLU A C 1
ATOM 2350 O O . GLU A 1 302 ? -7.091 15.485 -1.734 1.00 88.69 302 GLU A O 1
ATOM 2355 N N . GLN A 1 303 ? -8.834 16.851 -2.127 1.00 90.56 303 GLN A N 1
ATOM 2356 C CA . GLN A 1 303 ? -9.752 15.798 -2.557 1.00 90.56 303 GLN A CA 1
ATOM 2357 C C . GLN A 1 303 ? -9.146 14.911 -3.656 1.00 90.56 303 GLN A C 1
ATOM 2359 O O . GLN A 1 303 ? -9.318 13.697 -3.626 1.00 90.56 303 GLN A O 1
ATOM 2364 N N . GLU A 1 304 ? -8.372 15.506 -4.564 1.00 91.19 304 GLU A N 1
ATOM 2365 C CA . GLU A 1 304 ? -7.658 14.807 -5.636 1.00 91.19 304 GLU A CA 1
ATOM 2366 C C . GLU A 1 304 ? -6.627 13.777 -5.139 1.00 91.19 304 GLU A C 1
ATOM 2368 O O . GLU A 1 304 ? -6.367 12.783 -5.820 1.00 91.19 304 GLU A O 1
ATOM 2373 N N . PHE A 1 305 ? -6.018 14.025 -3.980 1.00 95.81 305 PHE A N 1
ATOM 2374 C CA . PHE A 1 305 ? -4.994 13.166 -3.380 1.00 95.81 305 PHE A CA 1
ATOM 2375 C C . PHE A 1 305 ? -5.583 12.228 -2.323 1.00 95.81 305 PHE A C 1
ATOM 2377 O O . PHE A 1 305 ? -5.069 11.133 -2.107 1.00 95.81 305 PHE A O 1
ATOM 2384 N N . ARG A 1 306 ? -6.691 12.641 -1.694 1.00 96.06 306 ARG A N 1
ATOM 2385 C CA . ARG A 1 306 ? -7.472 11.827 -0.757 1.00 96.06 306 ARG A CA 1
ATOM 2386 C C . ARG A 1 306 ? -8.128 10.660 -1.475 1.00 96.06 306 ARG A C 1
ATOM 2388 O O . ARG A 1 306 ? -8.078 9.556 -0.958 1.00 96.06 306 ARG A O 1
ATOM 2395 N N . ILE A 1 307 ? -8.736 10.902 -2.637 1.00 95.75 307 ILE A N 1
ATOM 2396 C CA . ILE A 1 307 ? -9.473 9.897 -3.406 1.00 95.75 307 ILE A CA 1
ATOM 2397 C C . ILE A 1 307 ? -8.864 9.823 -4.802 1.00 95.75 307 ILE A C 1
ATOM 2399 O O . ILE A 1 307 ? -8.992 10.753 -5.600 1.00 95.75 307 ILE A O 1
ATOM 2403 N N . HIS A 1 308 ? -8.200 8.710 -5.104 1.00 96.56 308 HIS A N 1
ATOM 2404 C CA . HIS A 1 308 ? -7.516 8.529 -6.378 1.00 96.56 308 HIS A CA 1
ATOM 2405 C C . HIS A 1 308 ? -7.546 7.073 -6.845 1.00 96.56 308 HIS A C 1
ATOM 2407 O O . HIS A 1 308 ? -7.559 6.147 -6.034 1.00 96.56 308 HIS A O 1
ATOM 2413 N N . SER A 1 309 ? -7.536 6.878 -8.162 1.00 97.38 309 SER A N 1
ATOM 2414 C CA . SER A 1 309 ? -7.460 5.558 -8.788 1.00 97.38 309 SER A CA 1
ATOM 2415 C C . SER A 1 309 ? -6.017 5.263 -9.167 1.00 97.38 309 SER A C 1
ATOM 2417 O O . SER A 1 309 ? -5.362 6.061 -9.835 1.00 97.38 309 SER A O 1
ATOM 2419 N N . TYR A 1 310 ? -5.504 4.124 -8.711 1.00 97.56 310 TYR A N 1
ATOM 2420 C CA . TYR A 1 310 ? -4.116 3.731 -8.912 1.00 97.56 310 TYR A CA 1
ATOM 2421 C C . TYR A 1 310 ? -4.039 2.607 -9.940 1.00 97.56 310 TYR A C 1
ATOM 2423 O O . TYR A 1 310 ? -4.656 1.553 -9.775 1.00 97.56 310 TYR A O 1
ATOM 2431 N N . LYS A 1 311 ? -3.251 2.818 -10.997 1.00 95.38 311 LYS A N 1
ATOM 2432 C CA . LYS A 1 311 ? -3.014 1.813 -12.039 1.00 95.38 311 LYS A CA 1
ATOM 2433 C C . LYS A 1 311 ? -1.985 0.773 -11.611 1.00 95.38 311 LYS A C 1
ATOM 2435 O O . LYS A 1 311 ? -1.096 1.058 -10.801 1.00 95.38 311 LYS A O 1
ATOM 2440 N N . ALA A 1 312 ? -2.075 -0.413 -12.204 1.00 96.25 312 ALA A N 1
ATOM 2441 C CA . ALA A 1 312 ? -1.093 -1.468 -12.005 1.00 96.25 312 ALA A CA 1
ATOM 2442 C C . ALA A 1 312 ? 0.241 -1.130 -12.684 1.00 96.25 312 ALA A C 1
ATOM 2444 O O . ALA A 1 312 ? 0.284 -0.658 -13.826 1.00 96.25 312 ALA A O 1
ATOM 2445 N N . TYR A 1 313 ? 1.337 -1.438 -11.995 1.00 94.06 313 TYR A N 1
ATOM 2446 C CA . TYR A 1 313 ? 2.676 -1.475 -12.566 1.00 94.06 313 TYR A CA 1
ATOM 2447 C C . TYR A 1 313 ? 3.198 -2.903 -12.654 1.00 94.06 313 TYR A C 1
ATOM 2449 O O . TYR A 1 313 ? 2.784 -3.779 -11.902 1.00 94.06 313 TYR A O 1
ATOM 2457 N N . SER A 1 314 ? 4.127 -3.158 -13.561 1.00 92.50 314 SER A N 1
ATOM 2458 C CA . SER A 1 314 ? 4.825 -4.438 -13.617 1.00 92.50 314 SER A CA 1
ATOM 2459 C C . SER A 1 314 ? 5.802 -4.647 -12.442 1.00 92.50 314 SER A C 1
ATOM 2461 O O . SER A 1 314 ? 6.171 -3.705 -11.737 1.00 92.50 314 SER A O 1
ATOM 2463 N N . ASP A 1 315 ? 6.229 -5.894 -12.211 1.00 91.19 315 ASP A N 1
ATOM 2464 C CA . ASP A 1 315 ? 7.254 -6.240 -11.210 1.00 91.19 315 ASP A CA 1
ATOM 2465 C C . ASP A 1 315 ? 8.638 -5.736 -11.660 1.00 91.19 315 ASP A C 1
ATOM 2467 O O . ASP A 1 315 ? 9.299 -6.367 -12.488 1.00 91.19 315 ASP A O 1
ATOM 2471 N N . ALA A 1 316 ? 9.068 -4.590 -11.122 1.00 88.50 316 ALA A N 1
ATOM 2472 C CA . ALA A 1 316 ? 10.302 -3.926 -11.537 1.00 88.50 316 ALA A CA 1
ATOM 2473 C C . ALA A 1 316 ? 11.548 -4.810 -11.377 1.00 88.50 316 ALA A C 1
ATOM 2475 O O . ALA A 1 316 ? 12.397 -4.810 -12.262 1.00 88.50 316 ALA A O 1
ATOM 2476 N N . ALA A 1 317 ? 11.641 -5.607 -10.304 1.00 86.50 317 ALA A N 1
ATOM 2477 C CA . ALA A 1 317 ? 12.788 -6.487 -10.076 1.00 86.50 317 ALA A CA 1
ATOM 2478 C C . ALA A 1 317 ? 12.856 -7.589 -11.140 1.00 86.50 317 ALA A C 1
ATOM 2480 O O . ALA A 1 317 ? 13.902 -7.805 -11.752 1.00 86.50 317 ALA A O 1
ATOM 2481 N N . TYR A 1 318 ? 11.719 -8.236 -11.424 1.00 87.00 318 TYR A N 1
ATOM 2482 C CA . TYR A 1 318 ? 11.650 -9.224 -12.499 1.00 87.00 318 TYR A CA 1
ATOM 2483 C C . TYR A 1 318 ? 12.028 -8.619 -13.850 1.00 87.00 318 TYR A C 1
ATOM 2485 O O . TYR A 1 318 ? 12.775 -9.237 -14.603 1.00 87.00 318 TYR A O 1
ATOM 2493 N N . TRP A 1 319 ? 11.523 -7.428 -14.176 1.00 86.75 319 TRP A N 1
ATOM 2494 C CA . TRP A 1 319 ? 11.798 -6.813 -15.471 1.00 86.75 319 TRP A CA 1
ATOM 2495 C C . TRP A 1 319 ? 13.228 -6.298 -15.594 1.00 86.75 319 TRP A C 1
ATOM 2497 O O . TRP A 1 319 ? 13.837 -6.523 -16.636 1.00 86.75 319 TRP A O 1
ATOM 2507 N N . ASN A 1 320 ? 13.805 -5.724 -14.540 1.00 86.25 320 ASN A N 1
ATOM 2508 C CA . ASN A 1 320 ? 15.230 -5.394 -14.489 1.00 86.25 320 ASN A CA 1
ATOM 2509 C C . ASN A 1 320 ? 16.087 -6.647 -14.730 1.00 86.25 320 ASN A C 1
ATOM 2511 O O . ASN A 1 320 ? 16.962 -6.649 -15.599 1.00 86.25 320 ASN A O 1
ATOM 2515 N N . GLU A 1 321 ? 15.779 -7.764 -14.063 1.00 85.19 321 GLU A N 1
ATOM 2516 C CA . GLU A 1 321 ? 16.476 -9.030 -14.295 1.00 85.19 321 GLU A CA 1
ATOM 2517 C C . GLU A 1 321 ? 16.258 -9.543 -15.725 1.00 85.19 321 GLU A C 1
ATOM 2519 O O . GLU A 1 321 ? 17.221 -9.884 -16.414 1.00 85.19 321 GLU A O 1
ATOM 2524 N N . LYS A 1 322 ? 15.008 -9.599 -16.201 1.00 84.81 322 LYS A N 1
ATOM 2525 C CA . LYS A 1 322 ? 14.610 -10.153 -17.506 1.00 84.81 322 LYS A CA 1
ATOM 2526 C C . LYS A 1 322 ? 15.219 -9.378 -18.669 1.00 84.81 322 LYS A C 1
ATOM 2528 O O . LYS A 1 322 ? 15.694 -9.992 -19.629 1.00 84.81 322 LYS A O 1
ATOM 2533 N N . LEU A 1 323 ? 15.206 -8.053 -18.572 1.00 83.88 323 LEU A N 1
ATOM 2534 C CA . LEU A 1 323 ? 15.743 -7.132 -19.567 1.00 83.88 323 LEU A CA 1
ATOM 2535 C C . LEU A 1 323 ? 17.255 -6.950 -19.442 1.00 83.88 323 LEU A C 1
ATOM 2537 O O . LEU A 1 323 ? 17.854 -6.409 -20.368 1.00 83.88 323 LEU A O 1
ATOM 2541 N N . TRP A 1 324 ? 17.861 -7.442 -18.357 1.00 85.12 324 TRP A N 1
ATOM 2542 C CA . TRP A 1 324 ? 19.266 -7.209 -18.036 1.00 85.12 324 TRP A CA 1
ATOM 2543 C C . TRP A 1 324 ? 19.539 -5.696 -17.970 1.00 85.12 324 TRP A C 1
ATOM 2545 O O . TRP A 1 324 ? 20.330 -5.152 -18.731 1.00 85.12 324 TRP A O 1
ATOM 2555 N N . ALA A 1 325 ? 18.788 -5.014 -17.103 1.00 85.12 325 ALA A N 1
ATOM 2556 C CA . ALA A 1 325 ? 18.766 -3.563 -16.933 1.00 85.12 325 ALA A CA 1
ATOM 2557 C C . ALA A 1 325 ? 18.502 -3.180 -15.461 1.00 85.12 325 ALA A C 1
ATOM 2559 O O . ALA A 1 325 ? 18.342 -4.060 -14.613 1.00 85.12 325 ALA A O 1
ATOM 2560 N N . ARG A 1 326 ? 18.484 -1.878 -15.147 1.00 83.62 326 ARG A N 1
ATOM 2561 C CA . ARG A 1 326 ? 18.310 -1.332 -13.782 1.00 83.62 326 ARG A CA 1
ATOM 2562 C C . ARG A 1 326 ? 17.499 -0.028 -13.707 1.00 83.62 326 ARG A C 1
ATOM 2564 O O . ARG A 1 326 ? 17.688 0.770 -12.798 1.00 83.62 326 ARG A O 1
ATOM 2571 N N . PHE A 1 327 ? 16.641 0.240 -14.685 1.00 82.00 327 PHE A N 1
ATOM 2572 C CA . PHE A 1 327 ? 15.916 1.516 -14.758 1.00 82.00 327 PHE A CA 1
ATOM 2573 C C . PHE A 1 327 ? 14.501 1.448 -14.167 1.00 82.00 327 PHE A C 1
ATOM 2575 O O . PHE A 1 327 ? 13.925 2.489 -13.860 1.00 82.00 327 PHE A O 1
ATOM 2582 N N . ALA A 1 328 ? 13.925 0.252 -14.007 1.00 84.88 328 ALA A N 1
ATOM 2583 C CA . ALA A 1 328 ? 12.555 0.085 -13.539 1.00 84.88 328 ALA A CA 1
ATOM 2584 C C . ALA A 1 328 ? 12.430 0.353 -12.032 1.00 84.88 328 ALA A C 1
ATOM 2586 O O . ALA A 1 328 ? 13.132 -0.266 -11.232 1.00 84.88 328 ALA A O 1
ATOM 2587 N N . SER A 1 329 ? 11.476 1.203 -11.640 1.00 88.50 329 SER A N 1
ATOM 2588 C CA . SER A 1 329 ? 11.180 1.513 -10.237 1.00 88.50 329 SER A CA 1
ATOM 2589 C C . SER A 1 329 ? 9.757 1.123 -9.807 1.00 88.50 329 SER A C 1
ATOM 2591 O O . SER A 1 329 ? 8.823 1.054 -10.610 1.00 88.50 329 SER A O 1
ATOM 2593 N N . PHE A 1 330 ? 9.568 0.908 -8.501 1.00 88.75 330 PHE A N 1
ATOM 2594 C CA . PHE A 1 330 ? 8.256 0.671 -7.875 1.00 88.75 330 PHE A CA 1
ATOM 2595 C C . PHE A 1 330 ? 7.502 1.974 -7.543 1.00 88.75 330 PHE A C 1
ATOM 2597 O O . PHE A 1 330 ? 6.361 1.944 -7.091 1.00 88.75 330 PHE A O 1
ATOM 2604 N N . MET A 1 331 ? 8.125 3.129 -7.782 1.00 89.06 331 MET A N 1
ATOM 2605 C CA . MET A 1 331 ? 7.702 4.441 -7.278 1.00 89.06 331 MET A CA 1
ATOM 2606 C C . MET A 1 331 ? 6.655 5.157 -8.155 1.00 89.06 331 MET A C 1
ATOM 2608 O O . MET A 1 331 ? 6.520 6.377 -8.106 1.00 89.06 331 MET A O 1
ATOM 2612 N N . GLY A 1 332 ? 5.906 4.423 -8.984 1.00 91.19 332 GLY A N 1
ATOM 2613 C CA . GLY A 1 332 ? 5.014 5.001 -10.001 1.00 91.19 332 GLY A CA 1
ATOM 2614 C C . GLY A 1 332 ? 3.666 5.541 -9.507 1.00 91.19 332 GLY A C 1
ATOM 2615 O O . GLY A 1 332 ? 2.940 6.159 -10.289 1.00 91.19 332 GLY A O 1
ATOM 2616 N N . ASN A 1 333 ? 3.330 5.315 -8.236 1.00 95.94 333 ASN A N 1
ATOM 2617 C CA . ASN A 1 333 ? 2.031 5.626 -7.631 1.00 95.94 333 ASN A CA 1
ATOM 2618 C C . ASN A 1 333 ? 2.198 6.408 -6.305 1.00 95.94 333 ASN A C 1
ATOM 2620 O O . ASN A 1 333 ? 1.921 5.873 -5.226 1.00 95.94 333 ASN A O 1
ATOM 2624 N N . PRO A 1 334 ? 2.680 7.664 -6.351 1.00 95.94 334 PRO A N 1
ATOM 2625 C CA . PRO A 1 334 ? 2.695 8.530 -5.174 1.00 95.94 334 PRO A CA 1
ATOM 2626 C C . PRO A 1 334 ? 1.271 8.876 -4.728 1.00 95.94 334 PRO A C 1
ATOM 2628 O O . PRO A 1 334 ? 0.390 9.091 -5.561 1.00 95.94 334 PRO A O 1
ATOM 2631 N N . THR A 1 335 ? 1.058 8.980 -3.414 1.00 96.94 335 THR A N 1
ATOM 2632 C CA . THR A 1 335 ? -0.230 9.439 -2.857 1.00 96.94 335 THR A CA 1
ATOM 2633 C C . THR A 1 335 ? -0.281 10.958 -2.692 1.00 96.94 335 THR A C 1
ATOM 2635 O O . THR A 1 335 ? -1.342 11.560 -2.802 1.00 96.94 335 THR A O 1
ATOM 2638 N N . GLY A 1 336 ? 0.867 11.597 -2.432 1.00 95.81 336 GLY A N 1
ATOM 2639 C CA . GLY A 1 336 ? 0.919 12.991 -1.974 1.00 95.81 336 GLY A CA 1
ATOM 2640 C C . GLY A 1 336 ? 0.555 13.167 -0.493 1.00 95.81 336 GLY A C 1
ATOM 2641 O O . GLY A 1 336 ? 0.377 14.296 -0.040 1.00 95.81 336 GLY A O 1
ATOM 2642 N N . ILE A 1 337 ? 0.437 12.070 0.257 1.00 95.81 337 ILE A N 1
ATOM 2643 C CA . ILE A 1 337 ? 0.131 12.060 1.688 1.00 95.81 337 ILE A CA 1
ATOM 2644 C C . ILE A 1 337 ? 1.397 11.707 2.460 1.00 95.81 337 ILE A C 1
ATOM 2646 O O . ILE A 1 337 ? 2.143 10.810 2.064 1.00 95.81 337 ILE A O 1
ATOM 2650 N N . TYR A 1 338 ? 1.645 12.401 3.566 1.00 92.88 338 TYR A N 1
ATOM 2651 C CA . TYR A 1 338 ? 2.765 12.115 4.457 1.00 92.88 338 TYR A CA 1
ATOM 2652 C C . TYR A 1 338 ? 2.338 12.171 5.930 1.00 92.88 338 TYR A C 1
ATOM 2654 O O . TYR A 1 338 ? 1.333 12.796 6.274 1.00 92.88 338 TYR A O 1
ATOM 2662 N N . THR A 1 339 ? 3.098 11.520 6.810 1.00 90.75 339 THR A N 1
ATOM 2663 C CA . THR A 1 339 ? 2.872 11.537 8.266 1.00 90.75 339 THR A CA 1
ATOM 2664 C C . THR A 1 339 ? 3.996 12.277 8.977 1.00 90.75 339 THR A C 1
ATOM 2666 O O . THR A 1 339 ? 5.166 12.174 8.597 1.00 90.75 339 THR A O 1
ATOM 2669 N N . GLN A 1 340 ? 3.648 13.074 9.990 1.00 85.88 340 GLN A N 1
ATOM 2670 C CA . GLN A 1 340 ? 4.622 13.883 10.723 1.00 85.88 340 GLN A CA 1
ATOM 2671 C C . GLN A 1 340 ? 5.123 13.162 11.972 1.00 85.88 340 GLN A C 1
ATOM 2673 O O . GLN A 1 340 ? 6.313 13.257 12.272 1.00 85.88 340 GLN A O 1
ATOM 2678 N N . ASN A 1 341 ? 4.245 12.435 12.664 1.00 78.88 341 ASN A N 1
ATOM 2679 C CA . ASN A 1 341 ? 4.566 11.733 13.898 1.00 78.88 341 ASN A CA 1
ATOM 2680 C C . ASN A 1 341 ? 4.394 10.223 13.734 1.00 78.88 341 ASN A C 1
ATOM 2682 O O . ASN A 1 341 ? 3.665 9.748 12.861 1.00 78.88 341 ASN A O 1
ATOM 2686 N N . ASP A 1 342 ? 5.058 9.477 14.611 1.00 74.50 342 ASP A N 1
ATOM 2687 C CA . ASP A 1 342 ? 4.839 8.043 14.728 1.00 74.50 342 ASP A CA 1
ATOM 2688 C C . ASP A 1 342 ? 3.434 7.769 15.272 1.00 74.50 342 ASP A C 1
ATOM 2690 O O . ASP A 1 342 ? 2.952 8.451 16.177 1.00 74.50 342 ASP A O 1
ATOM 2694 N N . SER A 1 343 ? 2.810 6.713 14.759 1.00 69.88 343 SER A N 1
ATOM 2695 C CA . SER A 1 343 ? 1.445 6.283 15.069 1.00 69.88 343 SER A CA 1
ATOM 2696 C C . SER A 1 343 ? 0.335 7.265 14.662 1.00 69.88 343 SER A C 1
ATOM 2698 O O . SER A 1 343 ? -0.788 7.116 15.140 1.00 69.88 343 SER A O 1
ATOM 2700 N N . ASP A 1 344 ? 0.599 8.236 13.774 1.00 74.50 344 ASP A N 1
ATOM 2701 C CA . ASP A 1 344 ? -0.464 9.007 13.108 1.00 74.50 344 ASP A CA 1
ATOM 2702 C C . ASP A 1 344 ? -1.269 8.039 12.211 1.00 74.50 344 ASP A C 1
ATOM 2704 O O . ASP A 1 344 ? -0.722 7.557 11.219 1.00 74.50 344 ASP A O 1
ATOM 2708 N N . PRO A 1 345 ? -2.537 7.699 12.511 1.00 82.56 345 PRO A N 1
ATOM 2709 C CA . PRO A 1 345 ? -3.230 6.659 11.761 1.00 82.56 345 PRO A CA 1
ATOM 2710 C C . PRO A 1 345 ? -3.557 7.133 10.344 1.00 82.56 345 PRO A C 1
ATOM 2712 O O . PRO A 1 345 ? -4.070 8.240 10.147 1.00 82.56 345 PRO A O 1
ATOM 2715 N N . LEU A 1 346 ? -3.311 6.262 9.369 1.00 91.75 346 LEU A N 1
ATOM 2716 C CA . LEU A 1 346 ? -3.861 6.369 8.025 1.00 91.75 346 LEU A CA 1
ATOM 2717 C C . LEU A 1 346 ? -4.980 5.345 7.860 1.00 91.75 346 LEU A C 1
ATOM 2719 O O . LEU A 1 346 ? -4.779 4.150 8.072 1.00 91.75 346 LEU A O 1
ATOM 2723 N N . TYR A 1 347 ? -6.149 5.820 7.448 1.00 94.56 347 TYR A N 1
ATOM 2724 C CA . TYR A 1 347 ? -7.304 4.990 7.127 1.00 94.56 347 TYR A CA 1
ATOM 2725 C C . TYR A 1 347 ? -7.368 4.849 5.611 1.00 94.56 347 TYR A C 1
ATOM 2727 O O . TYR A 1 347 ? -7.690 5.807 4.908 1.00 94.56 347 TYR A O 1
ATOM 2735 N N . VAL A 1 348 ? -6.999 3.675 5.105 1.00 97.19 348 VAL A N 1
ATOM 2736 C CA . VAL A 1 348 ? -6.883 3.400 3.670 1.00 97.19 348 VAL A CA 1
ATOM 2737 C C . VAL A 1 348 ? -8.024 2.487 3.242 1.00 97.19 348 VAL A C 1
ATOM 2739 O O . VAL A 1 348 ? -8.015 1.295 3.543 1.00 97.19 348 VAL A O 1
ATOM 2742 N N . PHE A 1 349 ? -8.997 3.043 2.529 1.00 97.75 349 PHE A N 1
ATOM 2743 C CA . PHE A 1 349 ? -10.155 2.318 2.018 1.00 97.75 349 PHE A CA 1
ATOM 2744 C C . PHE A 1 349 ? -9.938 1.939 0.553 1.00 97.75 349 PHE A C 1
ATOM 2746 O O . PHE A 1 349 ? -9.672 2.802 -0.285 1.00 97.75 349 PHE A O 1
ATOM 2753 N N . VAL A 1 350 ? -10.053 0.651 0.243 1.00 98.00 350 VAL A N 1
ATOM 2754 C CA . VAL A 1 350 ? -9.822 0.087 -1.092 1.00 98.00 350 VAL A CA 1
ATOM 2755 C C . VAL A 1 350 ? -11.143 -0.390 -1.684 1.00 98.00 350 VAL A C 1
ATOM 2757 O O . VAL A 1 350 ? -11.833 -1.201 -1.073 1.00 98.00 350 VAL A O 1
ATOM 2760 N N . ASP A 1 351 ? -11.495 0.085 -2.878 1.00 97.25 351 ASP A N 1
ATOM 2761 C CA . ASP A 1 351 ? -12.843 -0.132 -3.418 1.00 97.25 351 ASP A CA 1
ATOM 2762 C C . ASP A 1 351 ? -13.102 -1.561 -3.923 1.00 97.25 351 ASP A C 1
ATOM 2764 O O . ASP A 1 351 ? -14.189 -2.124 -3.776 1.00 97.25 351 ASP A O 1
ATOM 2768 N N . GLU A 1 352 ? -12.082 -2.178 -4.510 1.00 94.06 352 GLU A N 1
ATOM 2769 C CA . GLU A 1 352 ? -12.212 -3.459 -5.199 1.00 94.06 352 GLU A CA 1
ATOM 2770 C C . GLU A 1 352 ? -11.303 -4.537 -4.613 1.00 94.06 352 GLU A C 1
ATOM 2772 O O . GLU A 1 352 ? -10.306 -4.270 -3.937 1.00 94.06 352 GLU A O 1
ATOM 2777 N N . ASP A 1 353 ? -11.659 -5.789 -4.896 1.00 93.75 353 ASP A N 1
ATOM 2778 C CA . ASP A 1 353 ? -10.813 -6.928 -4.580 1.00 93.75 353 ASP A CA 1
ATOM 2779 C C . ASP A 1 353 ? -9.534 -6.868 -5.418 1.00 93.75 353 ASP A C 1
ATOM 2781 O O . ASP A 1 353 ? -9.566 -6.715 -6.640 1.00 93.75 353 ASP A O 1
ATOM 2785 N N . VAL A 1 354 ? -8.386 -7.017 -4.757 1.00 92.62 354 VAL A N 1
ATOM 2786 C CA . VAL A 1 354 ? -7.092 -7.049 -5.444 1.00 92.62 354 VAL A CA 1
ATOM 2787 C C . VAL A 1 354 ? -7.048 -8.299 -6.332 1.00 92.62 354 VAL A C 1
ATOM 2789 O O . VAL A 1 354 ? -7.216 -9.405 -5.804 1.00 92.62 354 VAL A O 1
ATOM 2792 N N . PRO A 1 355 ? -6.795 -8.170 -7.652 1.00 94.81 355 PRO A N 1
ATOM 2793 C CA . PRO A 1 355 ? -6.707 -9.323 -8.542 1.00 94.81 355 PRO A CA 1
ATOM 2794 C C . PRO A 1 355 ? -5.723 -10.376 -8.020 1.00 94.81 355 PRO A C 1
ATOM 2796 O O . PRO A 1 355 ? -4.649 -10.041 -7.524 1.00 94.81 355 PRO A O 1
ATOM 2799 N N . SER A 1 356 ? -6.067 -11.662 -8.145 1.00 93.56 356 SER A N 1
ATOM 2800 C CA . SER A 1 356 ? -5.250 -12.765 -7.607 1.00 93.56 356 SER A CA 1
ATOM 2801 C C . SER A 1 356 ? -3.857 -12.871 -8.241 1.00 93.56 356 SER A C 1
ATOM 2803 O O . SER A 1 356 ? -2.957 -13.474 -7.662 1.00 93.56 356 SER A O 1
ATOM 2805 N N . ASP A 1 357 ? -3.702 -12.308 -9.439 1.00 93.81 357 ASP A N 1
ATOM 2806 C CA . ASP A 1 357 ? -2.465 -12.180 -10.213 1.00 93.81 357 ASP A CA 1
ATOM 2807 C C . ASP A 1 357 ? -1.790 -10.806 -10.009 1.00 93.81 357 ASP A C 1
ATOM 2809 O O . ASP A 1 357 ? -1.030 -10.345 -10.858 1.00 93.81 357 ASP A O 1
ATOM 2813 N N . ALA A 1 358 ? -2.075 -10.126 -8.896 1.00 95.06 358 ALA A N 1
ATOM 2814 C CA . ALA A 1 358 ? -1.462 -8.860 -8.524 1.00 95.06 358 ALA A CA 1
ATOM 2815 C C . ALA A 1 358 ? -1.275 -8.734 -7.002 1.00 95.06 358 ALA A C 1
ATOM 2817 O O . ALA A 1 358 ? -1.787 -9.517 -6.199 1.00 95.06 358 ALA A O 1
ATOM 2818 N N . THR A 1 359 ? -0.519 -7.723 -6.583 1.00 94.69 359 THR A N 1
ATOM 2819 C CA . THR A 1 359 ? -0.358 -7.350 -5.177 1.00 94.69 359 THR A CA 1
ATOM 2820 C C . THR A 1 359 ? -0.558 -5.862 -4.968 1.00 94.69 359 THR A C 1
ATOM 2822 O O . THR A 1 359 ? -0.146 -5.073 -5.810 1.00 94.69 359 THR A O 1
ATOM 2825 N N . LEU A 1 360 ? -1.119 -5.489 -3.819 1.00 96.62 360 LEU A N 1
ATOM 2826 C CA . LEU A 1 360 ? -1.370 -4.104 -3.440 1.00 96.62 360 LEU A CA 1
ATOM 2827 C C . LEU A 1 360 ? -0.827 -3.847 -2.029 1.00 96.62 360 LEU A C 1
ATOM 2829 O O . LEU A 1 360 ? -1.201 -4.545 -1.084 1.00 96.62 360 LEU A O 1
ATOM 2833 N N . TYR A 1 361 ? 0.066 -2.871 -1.898 1.00 95.38 361 TYR A N 1
ATOM 2834 C CA . TYR A 1 361 ? 0.660 -2.457 -0.626 1.00 95.38 361 TYR A CA 1
ATOM 2835 C C . TYR A 1 361 ? 0.623 -0.935 -0.482 1.00 95.38 361 TYR A C 1
ATOM 2837 O O . TYR A 1 361 ? 0.677 -0.216 -1.477 1.00 95.38 361 TYR A O 1
ATOM 2845 N N . CYS A 1 362 ? 0.578 -0.446 0.754 1.00 95.12 362 CYS A N 1
ATOM 2846 C CA . CYS A 1 362 ? 0.820 0.955 1.081 1.00 95.12 362 CYS A CA 1
ATOM 2847 C C . CYS A 1 362 ? 2.091 1.058 1.923 1.00 95.12 362 CYS A C 1
ATOM 2849 O O . CYS A 1 362 ? 2.232 0.361 2.933 1.00 95.12 362 CYS A O 1
ATOM 2851 N N . ALA A 1 363 ? 3.025 1.901 1.490 1.00 92.00 363 ALA A N 1
ATOM 2852 C CA . ALA A 1 363 ? 4.346 2.012 2.095 1.00 92.00 363 ALA A CA 1
ATOM 2853 C C . ALA A 1 363 ? 4.688 3.466 2.416 1.00 92.00 363 ALA A C 1
ATOM 2855 O O . ALA A 1 363 ? 4.574 4.328 1.544 1.00 92.00 363 ALA A O 1
ATOM 2856 N N . GLY A 1 364 ? 5.144 3.714 3.647 1.00 90.50 364 GLY A N 1
ATOM 2857 C CA . GLY A 1 364 ? 5.723 4.986 4.068 1.00 90.50 364 GLY A CA 1
ATOM 2858 C C . GLY A 1 364 ? 7.197 5.075 3.671 1.00 90.50 364 GLY A C 1
ATOM 2859 O O . GLY A 1 364 ? 8.012 4.236 4.046 1.00 90.50 364 GLY A O 1
ATOM 2860 N N . ILE A 1 365 ? 7.553 6.104 2.908 1.00 84.69 365 ILE A N 1
ATOM 2861 C CA . ILE A 1 365 ? 8.856 6.255 2.257 1.00 84.69 365 ILE A CA 1
ATOM 2862 C C . ILE A 1 365 ? 9.562 7.485 2.819 1.00 84.69 365 ILE A C 1
ATOM 2864 O O . ILE A 1 365 ? 9.012 8.585 2.822 1.00 84.69 365 ILE A O 1
ATOM 2868 N N . GLY A 1 366 ? 10.778 7.293 3.331 1.00 78.31 366 GLY A N 1
ATOM 2869 C CA . GLY A 1 366 ? 11.622 8.391 3.806 1.00 78.31 366 GLY A CA 1
ATOM 2870 C C . GLY A 1 366 ? 12.513 8.930 2.692 1.00 78.31 366 GLY A C 1
ATOM 2871 O O . GLY A 1 366 ? 12.671 8.281 1.662 1.00 78.31 366 GLY A O 1
ATOM 2872 N N . VAL A 1 367 ? 13.139 10.081 2.939 1.00 66.44 367 VAL A N 1
ATOM 2873 C CA . VAL A 1 367 ? 14.094 10.698 2.001 1.00 66.44 367 VAL A CA 1
ATOM 2874 C C . VAL A 1 367 ? 15.277 9.764 1.707 1.00 66.44 367 VAL A C 1
ATOM 2876 O O . VAL A 1 367 ? 15.645 9.631 0.549 1.00 66.44 367 VAL A O 1
ATOM 2879 N N . ASP A 1 368 ? 15.753 9.038 2.725 1.00 61.12 368 ASP A N 1
ATOM 2880 C CA . ASP A 1 368 ? 16.944 8.175 2.638 1.00 61.12 368 ASP A CA 1
ATOM 2881 C C . ASP A 1 368 ? 16.584 6.675 2.483 1.00 61.12 368 ASP A C 1
ATOM 2883 O O . ASP A 1 368 ? 17.401 5.777 2.685 1.00 61.12 368 ASP A O 1
ATOM 2887 N N . GLY A 1 369 ? 15.301 6.377 2.238 1.00 57.34 369 GLY A N 1
ATOM 2888 C CA . GLY A 1 369 ? 14.699 5.053 2.425 1.00 57.34 369 GLY A CA 1
ATOM 2889 C C . GLY A 1 369 ? 14.124 4.438 1.155 1.00 57.34 369 GLY A C 1
ATOM 2890 O O . GLY A 1 369 ? 13.024 3.885 1.208 1.00 57.34 369 GLY A O 1
ATOM 2891 N N . MET A 1 370 ? 14.815 4.563 0.019 1.00 60.28 370 MET A N 1
ATOM 2892 C CA . MET A 1 370 ? 14.394 3.920 -1.230 1.00 60.28 370 MET A CA 1
ATOM 2893 C C . MET A 1 370 ? 14.224 2.400 -1.058 1.00 60.28 370 MET A C 1
ATOM 2895 O O . MET A 1 370 ? 15.051 1.728 -0.439 1.00 60.28 370 MET A O 1
ATOM 2899 N N . PHE A 1 371 ? 13.130 1.852 -1.597 1.00 59.84 371 PHE A N 1
ATOM 2900 C CA . PHE A 1 371 ? 12.760 0.451 -1.388 1.00 59.84 371 PHE A CA 1
ATOM 2901 C C . PHE A 1 371 ? 13.553 -0.526 -2.232 1.00 59.84 371 PHE A C 1
ATOM 2903 O O . PHE A 1 371 ? 13.857 -0.287 -3.395 1.00 59.84 371 PHE A O 1
ATOM 2910 N N . THR A 1 372 ? 13.721 -1.709 -1.653 1.00 55.06 372 THR A N 1
ATOM 2911 C CA . THR A 1 372 ? 14.233 -2.905 -2.315 1.00 55.06 372 THR A CA 1
ATOM 2912 C C . THR A 1 372 ? 13.125 -3.793 -2.902 1.00 55.06 372 THR A C 1
ATOM 2914 O O . THR A 1 372 ? 13.441 -4.821 -3.498 1.00 55.06 372 THR A O 1
ATOM 2917 N N . SER A 1 373 ? 11.827 -3.475 -2.711 1.00 69.38 373 SER A N 1
ATOM 2918 C CA . SER A 1 373 ? 10.730 -4.393 -3.080 1.00 69.38 373 SER A CA 1
ATOM 2919 C C . SER A 1 373 ? 9.326 -3.775 -3.210 1.00 69.38 373 SER A C 1
ATOM 2921 O O . SER A 1 373 ? 8.900 -2.982 -2.368 1.00 69.38 373 SER A O 1
ATOM 2923 N N . ALA A 1 374 ? 8.558 -4.289 -4.184 1.00 76.50 374 ALA A N 1
ATOM 2924 C CA . ALA A 1 374 ? 7.120 -4.066 -4.416 1.00 76.50 374 ALA A CA 1
ATOM 2925 C C . ALA A 1 374 ? 6.186 -4.482 -3.263 1.00 76.50 374 ALA A C 1
ATOM 2927 O O . ALA A 1 374 ? 5.003 -4.153 -3.277 1.00 76.50 374 ALA A O 1
ATOM 2928 N N . LYS A 1 375 ? 6.681 -5.264 -2.298 1.00 82.94 375 LYS A N 1
ATOM 2929 C CA . LYS A 1 375 ? 5.875 -5.836 -1.201 1.00 82.94 375 LYS A CA 1
ATOM 2930 C C . LYS A 1 375 ? 6.210 -5.238 0.158 1.00 82.94 375 LYS A C 1
ATOM 2932 O O . LYS A 1 375 ? 5.975 -5.873 1.186 1.00 82.94 375 LYS A O 1
ATOM 2937 N N . THR A 1 376 ? 6.828 -4.065 0.161 1.00 84.56 376 THR A N 1
ATOM 2938 C CA . THR A 1 376 ? 7.177 -3.389 1.406 1.00 84.56 376 THR A CA 1
ATOM 2939 C C . THR A 1 376 ? 6.005 -2.552 1.906 1.00 84.56 376 THR A C 1
ATOM 2941 O O . THR A 1 376 ? 5.179 -2.103 1.117 1.00 84.56 376 THR A O 1
ATOM 2944 N N . GLY A 1 377 ? 5.924 -2.364 3.222 1.00 86.56 377 GLY A N 1
ATOM 2945 C CA . GLY A 1 377 ? 4.794 -1.710 3.875 1.00 86.56 377 GLY A CA 1
ATOM 2946 C C . GLY A 1 377 ? 3.659 -2.681 4.203 1.00 86.56 377 GLY A C 1
ATOM 2947 O O . GLY A 1 377 ? 3.859 -3.895 4.322 1.00 86.56 377 GLY A O 1
ATOM 2948 N N . GLN A 1 378 ? 2.457 -2.141 4.376 1.00 89.19 378 GLN A N 1
ATOM 2949 C CA . GLN A 1 378 ? 1.277 -2.912 4.750 1.00 89.19 378 GLN A CA 1
ATOM 2950 C C . GLN A 1 378 ? 0.554 -3.422 3.507 1.00 89.19 378 GLN A C 1
ATOM 2952 O O . GLN A 1 378 ? 0.218 -2.651 2.609 1.00 89.19 378 GLN A O 1
ATOM 2957 N N . LYS A 1 379 ? 0.306 -4.736 3.459 1.00 92.19 379 LYS A N 1
ATOM 2958 C CA . LYS A 1 379 ? -0.518 -5.339 2.408 1.00 92.19 379 LYS A CA 1
ATOM 2959 C C . LYS A 1 379 ? -1.953 -4.849 2.565 1.00 92.19 379 LYS A C 1
ATOM 2961 O O . LYS A 1 379 ? -2.499 -4.958 3.660 1.00 92.19 379 LYS A O 1
ATOM 2966 N N . LEU A 1 380 ? -2.545 -4.371 1.478 1.00 93.75 380 LEU A N 1
ATOM 2967 C CA . LEU A 1 380 ? -3.919 -3.892 1.472 1.00 93.75 380 LEU A CA 1
ATOM 2968 C C . LEU A 1 380 ? -4.902 -4.995 1.058 1.00 93.75 380 LEU A C 1
ATOM 2970 O O . LEU A 1 380 ? -4.590 -5.847 0.219 1.00 93.75 380 LEU A O 1
ATOM 2974 N N . LYS A 1 381 ? -6.096 -4.947 1.646 1.00 92.25 381 LYS A N 1
ATOM 2975 C CA . LYS A 1 381 ? -7.299 -5.699 1.257 1.00 92.25 381 LYS A CA 1
ATOM 2976 C C . LYS A 1 381 ? -8.420 -4.725 0.888 1.00 92.25 381 LYS A C 1
ATOM 2978 O O . LYS A 1 381 ? -8.326 -3.544 1.211 1.00 92.25 381 LYS A O 1
ATOM 2983 N N . LYS A 1 382 ? -9.464 -5.225 0.223 1.00 94.44 382 LYS A N 1
ATOM 2984 C CA . LYS A 1 382 ? -10.700 -4.471 -0.019 1.00 94.44 382 LYS A CA 1
ATOM 2985 C C . LYS A 1 382 ? -11.275 -3.942 1.301 1.00 94.44 382 LYS A C 1
ATOM 2987 O O . LYS A 1 382 ? -11.222 -4.640 2.313 1.00 94.44 382 LYS A O 1
ATOM 2992 N N . GLY A 1 383 ? -11.838 -2.739 1.260 1.00 94.25 383 GLY A N 1
ATOM 2993 C CA . GLY A 1 383 ? -12.312 -1.998 2.422 1.00 94.25 383 GLY A CA 1
ATOM 2994 C C . GLY A 1 383 ? -11.189 -1.258 3.151 1.00 94.25 383 GLY A C 1
ATOM 2995 O O . GLY A 1 383 ? -10.117 -1.005 2.605 1.00 94.25 383 GLY A O 1
ATOM 2996 N N . LEU A 1 384 ? -11.463 -0.875 4.388 1.00 93.44 384 LEU A N 1
ATOM 2997 C CA . LEU A 1 384 ? -10.585 -0.268 5.368 1.00 93.44 384 LEU A CA 1
ATOM 2998 C C . LEU A 1 384 ? -9.367 -1.142 5.668 1.00 93.44 384 LEU A C 1
ATOM 3000 O O . LEU A 1 384 ? -9.459 -2.352 5.886 1.00 93.44 384 LEU A O 1
ATOM 3004 N N . ASN A 1 385 ? -8.236 -0.453 5.722 1.00 90.88 385 ASN A N 1
ATOM 3005 C CA . ASN A 1 385 ? -6.963 -0.894 6.247 1.00 90.88 385 ASN A CA 1
ATOM 3006 C C . ASN A 1 385 ? -6.440 0.244 7.129 1.00 90.88 385 ASN A C 1
ATOM 3008 O O . ASN A 1 385 ? -6.249 1.359 6.634 1.00 90.88 385 ASN A O 1
ATOM 3012 N N . ILE A 1 386 ? -6.197 -0.016 8.409 1.00 88.56 386 ILE A N 1
ATOM 3013 C CA . ILE A 1 386 ? -5.576 0.957 9.311 1.00 88.56 386 ILE A CA 1
ATOM 3014 C C . ILE A 1 386 ? -4.067 0.744 9.297 1.00 88.56 386 ILE A C 1
ATOM 3016 O O . ILE A 1 386 ? -3.573 -0.349 9.588 1.00 88.56 386 ILE A O 1
ATOM 3020 N N . ILE A 1 387 ? -3.337 1.801 8.952 1.00 87.19 387 ILE A N 1
ATOM 3021 C CA . ILE A 1 387 ? -1.877 1.817 8.900 1.00 87.19 387 ILE A CA 1
ATOM 3022 C C . ILE A 1 387 ? -1.375 2.785 9.963 1.00 87.19 387 ILE A C 1
ATOM 3024 O O . ILE A 1 387 ? -1.770 3.951 9.983 1.00 87.19 387 ILE A O 1
ATOM 3028 N N . ASP A 1 388 ? -0.489 2.309 10.833 1.00 83.88 388 ASP A N 1
ATOM 3029 C CA . ASP A 1 388 ? 0.195 3.169 11.794 1.00 83.88 388 ASP A CA 1
ATOM 3030 C C . ASP A 1 388 ? 1.232 4.013 11.046 1.00 83.88 388 ASP A C 1
ATOM 3032 O O . ASP A 1 388 ? 2.169 3.482 10.448 1.00 83.88 388 ASP A O 1
ATOM 3036 N N . GLY A 1 389 ? 1.044 5.331 11.051 1.00 80.31 389 GLY A N 1
ATOM 3037 C CA . GLY A 1 389 ? 1.937 6.244 10.361 1.00 80.31 389 GLY A CA 1
ATOM 3038 C C . GLY A 1 389 ? 3.330 6.284 10.977 1.00 80.31 389 GLY A C 1
ATOM 3039 O O . GLY A 1 389 ? 3.484 6.229 12.191 1.00 80.31 389 GLY A O 1
ATOM 3040 N N . GLU A 1 390 ? 4.357 6.420 10.152 1.00 85.31 390 GLU A N 1
ATOM 3041 C CA . GLU A 1 390 ? 5.740 6.614 10.591 1.00 85.31 390 GLU A CA 1
ATOM 3042 C C . GLU A 1 390 ? 6.164 8.081 10.443 1.00 85.31 390 GLU A C 1
ATOM 3044 O O . GLU A 1 390 ? 5.877 8.731 9.431 1.00 85.31 390 GLU A O 1
ATOM 3049 N N . ALA A 1 391 ? 6.888 8.622 11.420 1.00 86.50 391 ALA A N 1
ATOM 3050 C CA . ALA A 1 391 ? 7.316 10.013 11.394 1.00 86.50 391 ALA A CA 1
ATOM 3051 C C . ALA A 1 391 ? 8.163 10.333 10.149 1.00 86.50 391 ALA A C 1
ATOM 3053 O O . ALA A 1 391 ? 9.162 9.677 9.839 1.00 86.50 391 ALA A O 1
ATOM 3054 N N . GLY A 1 392 ? 7.780 11.393 9.437 1.00 86.12 392 GLY A N 1
ATOM 3055 C CA . GLY A 1 392 ? 8.535 11.919 8.306 1.00 86.12 392 GLY A CA 1
ATOM 3056 C C . GLY A 1 392 ? 8.527 11.024 7.066 1.00 86.12 392 GLY A C 1
ATOM 3057 O O . GLY A 1 392 ? 9.487 11.081 6.296 1.00 86.12 392 GLY A O 1
ATOM 3058 N N . LYS A 1 393 ? 7.482 10.218 6.845 1.00 88.38 393 LYS A N 1
ATOM 3059 C CA . LYS A 1 393 ? 7.331 9.363 5.655 1.00 88.38 393 LYS A CA 1
ATOM 3060 C C . LYS A 1 393 ? 6.252 9.876 4.702 1.00 88.38 393 LYS A C 1
ATOM 3062 O O . LYS A 1 393 ? 5.163 10.223 5.149 1.00 88.38 393 LYS A O 1
ATOM 3067 N N . ALA A 1 394 ? 6.531 9.861 3.398 1.00 91.56 394 ALA A N 1
ATOM 3068 C CA . ALA A 1 394 ? 5.553 10.064 2.325 1.00 91.56 394 ALA A CA 1
ATOM 3069 C C . ALA A 1 394 ? 5.046 8.717 1.792 1.00 91.56 394 ALA A C 1
ATOM 3071 O O . ALA A 1 394 ? 5.844 7.809 1.587 1.00 91.56 394 ALA A O 1
ATOM 3072 N N . TYR A 1 395 ? 3.746 8.571 1.542 1.00 94.00 395 TYR A N 1
ATOM 3073 C CA . TYR A 1 395 ? 3.140 7.274 1.227 1.00 94.00 395 TYR A CA 1
ATOM 3074 C C . TYR A 1 395 ? 2.966 7.032 -0.266 1.00 94.00 395 TYR A C 1
ATOM 3076 O O . TYR A 1 395 ? 2.671 7.944 -1.045 1.00 94.00 395 TYR A O 1
ATOM 3084 N N . TYR A 1 396 ? 3.120 5.771 -0.656 1.00 95.31 396 TYR A N 1
ATOM 3085 C CA . TYR A 1 396 ? 2.946 5.290 -2.023 1.00 95.31 396 TYR A CA 1
ATOM 3086 C C . TYR A 1 396 ? 2.074 4.038 -2.036 1.00 95.31 396 TYR A C 1
ATOM 3088 O O . TYR A 1 396 ? 2.149 3.209 -1.126 1.00 95.31 396 TYR A O 1
ATOM 3096 N N . ILE A 1 397 ? 1.293 3.884 -3.107 1.00 97.25 397 ILE A N 1
ATOM 3097 C CA . ILE A 1 397 ? 0.519 2.672 -3.381 1.00 97.25 397 ILE A CA 1
ATOM 3098 C C . ILE A 1 397 ? 1.316 1.778 -4.329 1.00 97.25 397 ILE A C 1
ATOM 3100 O O . ILE A 1 397 ? 1.415 2.030 -5.527 1.00 97.25 397 ILE A O 1
ATOM 3104 N N . LEU A 1 398 ? 1.872 0.692 -3.809 1.00 95.50 398 LEU A N 1
ATOM 3105 C CA . LEU A 1 398 ? 2.622 -0.280 -4.596 1.00 95.50 398 LEU A CA 1
ATOM 3106 C C . LEU A 1 398 ? 1.643 -1.313 -5.170 1.00 95.50 398 LEU A C 1
ATOM 3108 O O . LEU A 1 398 ? 1.364 -2.343 -4.554 1.00 95.50 398 LEU A O 1
ATOM 3112 N N . TYR A 1 399 ? 1.077 -0.998 -6.338 1.00 97.25 399 TYR A N 1
ATOM 3113 C CA . TYR A 1 399 ? 0.188 -1.892 -7.081 1.00 97.25 399 TYR A CA 1
ATOM 3114 C C . TYR A 1 399 ? 0.965 -2.611 -8.187 1.00 97.25 399 TYR A C 1
ATOM 3116 O O . TYR A 1 399 ? 1.317 -2.010 -9.201 1.00 97.25 399 TYR A O 1
ATOM 3124 N N . THR A 1 400 ? 1.260 -3.894 -7.982 1.00 95.44 400 THR A N 1
ATOM 3125 C CA . THR A 1 400 ? 2.134 -4.684 -8.858 1.00 95.44 400 THR A CA 1
ATOM 3126 C C . THR A 1 400 ? 1.388 -5.854 -9.492 1.00 95.44 400 THR A C 1
ATOM 3128 O O . THR A 1 400 ? 0.930 -6.746 -8.783 1.00 95.44 400 THR A O 1
ATOM 3131 N N . ALA A 1 401 ? 1.296 -5.868 -10.820 1.00 95.12 401 ALA A N 1
ATOM 3132 C CA . ALA A 1 401 ? 0.727 -6.944 -11.626 1.00 95.12 401 ALA A CA 1
ATOM 3133 C C . ALA A 1 401 ? 1.775 -8.010 -11.985 1.00 95.12 401 ALA A C 1
ATOM 3135 O O . ALA A 1 401 ? 2.909 -7.689 -12.363 1.00 95.12 401 ALA A O 1
ATOM 3136 N N . ASP A 1 402 ? 1.382 -9.285 -11.924 1.00 91.88 402 ASP A N 1
ATOM 3137 C CA . ASP A 1 402 ? 2.211 -10.407 -12.361 1.00 91.88 402 ASP A CA 1
ATOM 3138 C C . ASP A 1 402 ? 2.153 -10.571 -13.885 1.00 91.88 402 ASP A C 1
ATOM 3140 O O . ASP A 1 402 ? 1.318 -11.269 -14.458 1.00 91.88 402 ASP A O 1
ATOM 3144 N N . THR A 1 403 ? 3.085 -9.906 -14.557 1.00 90.31 403 THR A N 1
ATOM 3145 C CA . THR A 1 403 ? 3.244 -9.930 -16.016 1.00 90.31 403 THR A CA 1
ATOM 3146 C C . THR A 1 403 ? 4.245 -10.987 -16.495 1.00 90.31 403 THR A C 1
ATOM 3148 O O . THR A 1 403 ? 4.555 -11.050 -17.686 1.00 90.31 403 THR A O 1
ATOM 3151 N N . LYS A 1 404 ? 4.748 -11.858 -15.603 1.00 89.25 404 LYS A N 1
ATOM 3152 C CA . LYS A 1 404 ? 5.847 -12.800 -15.900 1.00 89.25 404 LYS A CA 1
ATOM 3153 C C . LYS A 1 404 ? 5.479 -13.827 -16.963 1.00 89.25 404 LYS A C 1
ATOM 3155 O O . LYS A 1 404 ? 6.309 -14.170 -17.804 1.00 89.25 404 LYS A O 1
ATOM 3160 N N . SER A 1 405 ? 4.236 -14.304 -16.932 1.00 84.94 405 SER A N 1
ATOM 3161 C CA . SER A 1 405 ? 3.703 -15.272 -17.896 1.00 84.94 405 SER A CA 1
ATOM 3162 C C . SER A 1 405 ? 3.442 -14.667 -19.277 1.00 84.94 405 SER A C 1
ATOM 3164 O O . SER A 1 405 ? 3.291 -15.413 -20.241 1.00 84.94 405 SER A O 1
ATOM 3166 N N . MET A 1 406 ? 3.353 -13.333 -19.369 1.00 85.62 406 MET A N 1
ATOM 3167 C CA . MET A 1 406 ? 2.933 -12.589 -20.561 1.00 85.62 406 MET A CA 1
ATOM 3168 C C . MET A 1 406 ? 1.566 -13.021 -21.124 1.00 85.62 406 MET A C 1
ATOM 3170 O O . MET A 1 406 ? 1.265 -12.813 -22.298 1.00 85.62 406 MET A O 1
ATOM 3174 N N . THR A 1 407 ? 0.701 -13.613 -20.300 1.00 86.38 407 THR A N 1
ATOM 3175 C CA . THR A 1 407 ? -0.644 -14.042 -20.726 1.00 86.38 407 THR A CA 1
ATOM 3176 C C . THR A 1 407 ? -1.676 -12.920 -20.686 1.00 86.38 407 THR A C 1
ATOM 3178 O O . THR A 1 407 ? -2.756 -13.083 -21.241 1.00 86.38 407 THR A O 1
ATOM 3181 N N . LYS A 1 408 ? -1.349 -11.808 -20.021 1.00 88.12 408 LYS A N 1
ATOM 3182 C CA . LYS A 1 408 ? -2.222 -10.659 -19.776 1.00 88.12 408 LYS A CA 1
ATOM 3183 C C . LYS A 1 408 ? -1.388 -9.377 -19.821 1.00 88.12 408 LYS A C 1
ATOM 3185 O O . LYS A 1 408 ? -0.313 -9.333 -19.219 1.00 88.12 408 LYS A O 1
ATOM 3190 N N . ARG A 1 409 ? -1.836 -8.376 -20.577 1.00 88.94 409 ARG A N 1
ATOM 3191 C CA . ARG A 1 409 ? -1.218 -7.046 -20.696 1.00 88.94 409 ARG A CA 1
ATOM 3192 C C . ARG A 1 409 ? -1.635 -6.158 -19.532 1.00 88.94 409 ARG A C 1
ATOM 3194 O O . ARG A 1 409 ? -2.739 -6.284 -19.019 1.00 88.94 409 ARG A O 1
ATOM 3201 N N . LEU A 1 410 ? -0.778 -5.216 -19.148 1.00 90.25 410 LEU A N 1
ATOM 3202 C CA . LEU A 1 410 ? -0.991 -4.284 -18.035 1.00 90.25 410 LEU A CA 1
ATOM 3203 C C . LEU A 1 410 ? -2.309 -3.510 -18.136 1.00 90.25 410 LEU A C 1
ATOM 3205 O O . LEU A 1 410 ? -2.952 -3.289 -17.118 1.00 90.25 410 LEU A O 1
ATOM 3209 N N . SER A 1 411 ? -2.748 -3.167 -19.351 1.00 88.94 411 SER A N 1
ATOM 3210 C CA . SER A 1 411 ? -4.031 -2.494 -19.595 1.00 88.94 411 SER A CA 1
ATOM 3211 C C . SER A 1 411 ? -5.264 -3.341 -19.251 1.00 88.94 411 SER A C 1
ATOM 3213 O O . SER A 1 411 ? -6.373 -2.822 -19.255 1.00 88.94 411 SER A O 1
ATOM 3215 N N . GLU A 1 412 ? -5.097 -4.643 -19.012 1.00 94.12 412 GLU A N 1
ATOM 3216 C CA . GLU A 1 412 ? -6.170 -5.566 -18.623 1.00 94.12 412 GLU A CA 1
ATOM 3217 C C . GLU A 1 412 ? -6.315 -5.697 -17.095 1.00 94.12 412 GLU A C 1
ATOM 3219 O O . GLU A 1 412 ? -7.218 -6.392 -16.625 1.00 94.12 412 GLU A O 1
ATOM 3224 N N . TRP A 1 413 ? -5.434 -5.081 -16.296 1.00 95.50 413 TRP A N 1
ATOM 3225 C CA . TRP A 1 413 ? -5.655 -4.935 -14.854 1.00 95.50 413 TRP A CA 1
ATOM 3226 C C . TRP A 1 413 ? -6.471 -3.665 -14.579 1.00 95.50 413 TRP A C 1
ATOM 3228 O O . TRP A 1 413 ? -6.163 -2.621 -15.157 1.00 95.50 413 TRP A O 1
ATOM 3238 N N . PRO A 1 414 ? -7.499 -3.734 -13.712 1.00 95.88 414 PRO A N 1
ATOM 3239 C CA . PRO A 1 414 ? -8.297 -2.564 -13.370 1.00 95.88 414 PRO A CA 1
ATOM 3240 C C . PRO A 1 414 ? -7.450 -1.544 -12.608 1.00 95.88 414 PRO A C 1
ATOM 3242 O O . PRO A 1 414 ? -6.531 -1.914 -11.880 1.00 95.88 414 PRO A O 1
ATOM 3245 N N . GLU A 1 415 ? -7.766 -0.259 -12.739 1.00 97.19 415 GLU A N 1
ATOM 3246 C CA . GLU A 1 415 ? -7.300 0.714 -11.752 1.00 97.19 415 GLU A CA 1
ATOM 3247 C C . GLU A 1 415 ? -8.086 0.520 -10.455 1.00 97.19 415 GLU A C 1
ATOM 3249 O O . GLU A 1 415 ? -9.297 0.314 -10.488 1.00 97.19 415 GLU A O 1
ATOM 3254 N N . ILE A 1 416 ? -7.412 0.603 -9.310 1.00 98.12 416 ILE A N 1
ATOM 3255 C CA . ILE A 1 416 ? -8.056 0.429 -8.006 1.00 98.12 416 ILE A CA 1
ATOM 3256 C C . ILE A 1 416 ? -8.259 1.806 -7.379 1.00 98.12 416 ILE A C 1
ATOM 3258 O O . ILE A 1 416 ? -7.289 2.514 -7.095 1.00 98.12 416 ILE A O 1
ATOM 3262 N N . LYS A 1 417 ? -9.523 2.185 -7.162 1.00 98.38 417 LYS A N 1
ATOM 3263 C CA . LYS A 1 417 ? -9.895 3.405 -6.435 1.00 98.38 417 LYS A CA 1
ATOM 3264 C C . LYS A 1 417 ? -9.575 3.233 -4.951 1.00 98.38 417 LYS A C 1
ATOM 3266 O O . LYS A 1 417 ? -9.983 2.253 -4.327 1.00 98.38 417 LYS A O 1
ATOM 3271 N N . ILE A 1 418 ? -8.832 4.187 -4.399 1.00 98.62 418 ILE A N 1
ATOM 3272 C CA . ILE A 1 418 ? -8.427 4.204 -2.995 1.00 98.62 418 ILE A CA 1
ATOM 3273 C C . ILE A 1 418 ? -8.731 5.575 -2.402 1.00 98.62 418 ILE A C 1
ATOM 3275 O O . ILE A 1 418 ? -8.433 6.610 -3.004 1.00 98.62 418 ILE A O 1
ATOM 3279 N N . HIS A 1 419 ? -9.292 5.559 -1.199 1.00 98.06 419 HIS A N 1
ATOM 3280 C CA . HIS A 1 419 ? -9.507 6.730 -0.363 1.00 98.06 419 HIS A CA 1
ATOM 3281 C C . HIS A 1 419 ? -8.593 6.658 0.863 1.00 98.06 419 HIS A C 1
ATOM 3283 O O . HIS A 1 419 ? -8.549 5.634 1.542 1.00 98.06 419 HIS A O 1
ATOM 3289 N N . ILE A 1 420 ? -7.844 7.724 1.141 1.00 97.44 420 ILE A N 1
ATOM 3290 C CA . ILE A 1 420 ? -6.907 7.799 2.262 1.00 97.44 420 ILE A CA 1
ATOM 3291 C C . ILE A 1 420 ? -7.266 8.974 3.173 1.00 97.44 420 ILE A C 1
ATOM 3293 O O . ILE A 1 420 ? -7.204 10.144 2.783 1.00 97.44 420 ILE A O 1
ATOM 3297 N N . GLU A 1 421 ? -7.569 8.649 4.425 1.00 94.75 421 GLU A N 1
ATOM 3298 C CA . GLU A 1 421 ? -7.788 9.600 5.510 1.00 94.75 421 GLU A CA 1
ATOM 3299 C C . GLU A 1 421 ? -6.680 9.550 6.557 1.00 94.75 421 GLU A C 1
ATOM 3301 O O . GLU A 1 421 ? -5.959 8.564 6.677 1.00 94.75 421 GLU A O 1
ATOM 3306 N N . GLY A 1 422 ? -6.538 10.640 7.313 1.00 91.44 422 GLY A N 1
ATOM 3307 C CA . GLY A 1 422 ? -5.375 10.862 8.175 1.00 91.44 422 GLY A CA 1
ATOM 3308 C C . GLY A 1 422 ? -4.185 11.474 7.426 1.00 91.44 422 GLY A C 1
ATOM 3309 O O . GLY A 1 422 ? -4.276 11.802 6.238 1.00 91.44 422 GLY A O 1
ATOM 3310 N N . GLY A 1 423 ? -3.085 11.698 8.146 1.00 91.94 423 GLY A N 1
ATOM 3311 C CA . GLY A 1 423 ? -1.883 12.348 7.615 1.00 91.94 423 GLY A CA 1
ATOM 3312 C C . GLY A 1 423 ? -2.105 13.762 7.054 1.00 91.94 423 GLY A C 1
ATOM 3313 O O . GLY A 1 423 ? -3.179 14.366 7.161 1.00 91.94 423 GLY A O 1
ATOM 3314 N N . ILE A 1 424 ? -1.057 14.298 6.433 1.00 92.38 424 ILE A N 1
ATOM 3315 C CA . ILE A 1 424 ? -1.038 15.615 5.794 1.00 92.38 424 ILE A CA 1
ATOM 3316 C C . ILE A 1 424 ? -1.012 15.415 4.277 1.00 92.38 424 ILE A C 1
ATOM 3318 O O . ILE A 1 424 ? -0.168 14.695 3.747 1.00 92.38 424 ILE A O 1
ATOM 3322 N N . SER A 1 425 ? -1.957 16.046 3.577 1.00 94.12 425 SER A N 1
ATOM 3323 C CA . SER A 1 425 ? -2.094 15.967 2.119 1.00 94.12 425 SER A CA 1
ATOM 3324 C C . SER A 1 425 ? -1.376 17.140 1.448 1.00 94.12 425 SER A C 1
ATOM 3326 O O . SER A 1 425 ? -1.990 18.161 1.138 1.00 94.12 425 SER A O 1
ATOM 3328 N N . ASP A 1 426 ? -0.085 16.974 1.183 1.00 92.00 426 ASP A N 1
ATOM 3329 C CA . ASP A 1 426 ? 0.738 17.954 0.459 1.00 92.00 426 ASP A CA 1
ATOM 3330 C C . ASP A 1 426 ? 0.589 17.861 -1.070 1.00 92.00 426 ASP A C 1
ATOM 3332 O O . ASP A 1 426 ? 0.909 18.807 -1.798 1.00 92.00 426 ASP A O 1
ATOM 3336 N N . GLY A 1 427 ? 0.078 16.731 -1.558 1.00 95.31 427 GLY A N 1
ATOM 3337 C CA . GLY A 1 427 ? -0.085 16.450 -2.975 1.00 95.31 427 GLY A CA 1
ATOM 3338 C C . GLY A 1 427 ? 1.231 16.185 -3.706 1.00 95.31 427 GLY A C 1
ATOM 3339 O O . GLY A 1 427 ? 2.309 16.092 -3.119 1.00 95.31 427 GLY A O 1
ATOM 3340 N N . TYR A 1 428 ? 1.133 16.038 -5.024 1.00 96.56 428 TYR A N 1
ATOM 3341 C CA . TYR A 1 428 ? 2.273 15.866 -5.923 1.00 96.56 428 TYR A CA 1
ATOM 3342 C C . TYR A 1 428 ? 1.954 16.425 -7.313 1.00 96.56 428 TYR A C 1
ATOM 3344 O O . TYR A 1 428 ? 0.789 16.544 -7.694 1.00 96.56 428 TYR A O 1
ATOM 3352 N N . TYR A 1 429 ? 2.983 16.774 -8.089 1.00 97.62 429 TYR A N 1
ATOM 3353 C CA . TYR A 1 429 ? 2.797 17.183 -9.483 1.00 97.62 429 TYR A CA 1
ATOM 3354 C C . TYR A 1 429 ? 2.686 15.962 -10.401 1.00 97.62 429 TYR A C 1
ATOM 3356 O O . TYR A 1 429 ? 3.462 15.025 -10.267 1.00 97.62 429 TYR A O 1
ATOM 3364 N N . ASP A 1 430 ? 1.785 16.005 -11.381 1.00 96.50 430 ASP A N 1
ATOM 3365 C CA . ASP A 1 430 ? 1.552 14.925 -12.346 1.00 96.50 430 ASP A CA 1
ATOM 3366 C C . ASP A 1 430 ? 1.379 15.540 -13.733 1.00 96.50 430 ASP A C 1
ATOM 3368 O O . ASP A 1 430 ? 0.409 16.256 -13.983 1.00 96.50 430 ASP A O 1
ATOM 3372 N N . ALA A 1 431 ? 2.322 15.275 -14.633 1.00 95.50 431 ALA A N 1
ATOM 3373 C CA . ALA A 1 431 ? 2.365 15.882 -15.958 1.00 95.50 431 ALA A CA 1
ATOM 3374 C C . ALA A 1 431 ? 1.130 15.572 -16.822 1.00 95.50 431 ALA A C 1
ATOM 3376 O O . ALA A 1 431 ? 0.846 16.333 -17.747 1.00 95.50 431 ALA A O 1
ATOM 3377 N N . SER A 1 432 ? 0.392 14.496 -16.526 1.00 91.25 432 SER A N 1
ATOM 3378 C CA . SER A 1 432 ? -0.813 14.116 -17.276 1.00 91.25 432 SER A CA 1
ATOM 3379 C C . SER A 1 432 ? -2.033 14.991 -16.968 1.00 91.25 432 SER A C 1
ATOM 3381 O O . SER A 1 432 ? -2.957 15.052 -17.777 1.00 91.25 432 SER A O 1
ATOM 3383 N N . ARG A 1 433 ? -2.039 15.681 -15.819 1.00 93.62 433 ARG A N 1
ATOM 3384 C CA . ARG A 1 433 ? -3.213 16.423 -15.322 1.00 93.62 433 ARG A CA 1
ATOM 3385 C C . ARG A 1 433 ? -2.919 17.797 -14.721 1.00 93.62 433 ARG A C 1
ATOM 3387 O O . ARG A 1 433 ? -3.833 18.606 -14.600 1.00 93.62 433 ARG A O 1
ATOM 3394 N N . HIS A 1 434 ? -1.666 18.102 -14.392 1.00 95.81 434 HIS A N 1
ATOM 3395 C CA . HIS A 1 434 ? -1.277 19.359 -13.757 1.00 95.81 434 HIS A CA 1
ATOM 3396 C C . HIS A 1 434 ? -0.537 20.304 -14.710 1.00 95.81 434 HIS A C 1
ATOM 3398 O O . HIS A 1 434 ? 0.434 19.937 -15.380 1.00 95.81 434 HIS A O 1
ATOM 3404 N N . THR A 1 435 ? -0.926 21.580 -14.699 1.00 96.00 435 THR A N 1
ATOM 3405 C CA . THR A 1 435 ? -0.190 22.649 -15.392 1.00 96.00 435 THR A CA 1
ATOM 3406 C C . THR A 1 435 ? 0.941 23.210 -14.520 1.00 96.00 435 THR A C 1
ATOM 3408 O O . THR A 1 435 ? 0.964 23.010 -13.306 1.00 96.00 435 THR A O 1
ATOM 3411 N N . ASP A 1 436 ? 1.852 24.006 -15.095 1.00 96.25 436 ASP A N 1
ATOM 3412 C CA . ASP A 1 436 ? 2.840 24.772 -14.307 1.00 96.25 436 ASP A CA 1
ATOM 3413 C C . ASP A 1 436 ? 2.172 25.720 -13.280 1.00 96.25 436 ASP A C 1
ATOM 3415 O O . ASP A 1 436 ? 2.746 26.032 -12.234 1.00 96.25 436 ASP A O 1
ATOM 3419 N N . THR A 1 437 ? 0.934 26.160 -13.542 1.00 96.88 437 THR A N 1
ATOM 3420 C CA . THR A 1 437 ? 0.164 26.968 -12.583 1.00 96.88 437 THR A CA 1
ATOM 3421 C C . THR A 1 437 ? -0.238 26.144 -11.364 1.00 96.88 437 THR A C 1
ATOM 3423 O O . THR A 1 437 ? -0.171 26.643 -10.240 1.00 96.88 437 THR A O 1
ATOM 3426 N N . ASP A 1 438 ? -0.631 24.888 -11.567 1.00 95.69 438 ASP A N 1
ATOM 3427 C CA . ASP A 1 438 ? -1.017 23.983 -10.482 1.00 95.69 438 ASP A CA 1
ATOM 3428 C C . ASP A 1 438 ? 0.209 23.526 -9.701 1.00 95.69 438 ASP A C 1
ATOM 3430 O O . ASP A 1 438 ? 0.208 23.606 -8.475 1.00 95.69 438 ASP A O 1
ATOM 3434 N N . TYR A 1 439 ? 1.305 23.213 -10.399 1.00 96.50 439 TYR A N 1
ATOM 3435 C CA . TYR A 1 439 ? 2.613 22.982 -9.786 1.00 96.50 439 TYR A CA 1
ATOM 3436 C C . TYR A 1 439 ? 2.990 24.092 -8.800 1.00 96.50 439 TYR A C 1
ATOM 3438 O O . TYR A 1 439 ? 3.308 23.814 -7.648 1.00 96.50 439 TYR A O 1
ATOM 3446 N N . LYS A 1 440 ? 2.908 25.361 -9.219 1.00 96.50 440 LYS A N 1
ATOM 3447 C CA . LYS A 1 440 ? 3.244 26.492 -8.347 1.00 96.50 440 LYS A CA 1
ATOM 3448 C C . LYS A 1 440 ? 2.354 26.547 -7.101 1.00 96.50 440 LYS A C 1
ATOM 3450 O O . LYS A 1 440 ? 2.833 26.890 -6.022 1.00 96.50 440 LYS A O 1
ATOM 3455 N N . LYS A 1 441 ? 1.060 26.232 -7.230 1.00 94.44 441 LYS A N 1
ATOM 3456 C CA . LYS A 1 441 ? 0.140 26.179 -6.081 1.00 94.44 441 LYS A CA 1
ATOM 3457 C C . LYS A 1 441 ? 0.524 25.050 -5.123 1.00 94.44 441 LYS A C 1
ATOM 3459 O O . LYS A 1 441 ? 0.584 25.301 -3.924 1.00 94.44 441 LYS A O 1
ATOM 3464 N N . LEU A 1 442 ? 0.805 23.857 -5.647 1.00 95.50 442 LEU A N 1
ATOM 3465 C CA . LEU A 1 442 ? 1.208 22.686 -4.863 1.00 95.50 442 LEU A CA 1
ATOM 3466 C C . LEU A 1 442 ? 2.543 22.937 -4.143 1.00 95.50 442 LEU A C 1
ATOM 3468 O O . LEU A 1 442 ? 2.623 22.815 -2.924 1.00 95.50 442 LEU A O 1
ATOM 3472 N N . LEU A 1 443 ? 3.557 23.429 -4.861 1.00 95.88 443 LEU A N 1
ATOM 3473 C CA . LEU A 1 443 ? 4.876 23.741 -4.300 1.00 95.88 443 LEU A CA 1
ATOM 3474 C C . LEU A 1 443 ? 4.829 24.827 -3.212 1.00 95.88 443 LEU A C 1
ATOM 3476 O O . LEU A 1 443 ? 5.660 24.843 -2.306 1.00 95.88 443 LEU A O 1
ATOM 3480 N N . ASN A 1 444 ? 3.884 25.764 -3.278 1.00 93.56 444 ASN A N 1
ATOM 3481 C CA . ASN A 1 444 ? 3.734 26.773 -2.228 1.00 93.56 444 ASN A CA 1
ATOM 3482 C C . ASN A 1 444 ? 3.076 26.221 -0.957 1.00 93.56 444 ASN A C 1
ATOM 3484 O O . ASN A 1 444 ? 3.269 26.807 0.106 1.00 93.56 444 ASN A O 1
ATOM 3488 N N . LYS A 1 445 ? 2.313 25.128 -1.063 1.00 90.81 445 LYS A N 1
ATOM 3489 C CA . LYS A 1 445 ? 1.637 24.486 0.071 1.00 90.81 445 LYS A CA 1
ATOM 3490 C C . LYS A 1 445 ? 2.479 23.420 0.747 1.00 90.81 445 LYS A C 1
ATOM 3492 O O . LYS A 1 445 ? 2.355 23.276 1.956 1.00 90.81 445 LYS A O 1
ATOM 3497 N N . VAL A 1 446 ? 3.321 22.726 -0.024 1.00 92.25 446 VAL A N 1
ATOM 3498 C CA . VAL A 1 446 ? 4.129 21.615 0.483 1.00 92.25 446 VAL A CA 1
ATOM 3499 C C . VAL A 1 446 ? 4.880 22.015 1.753 1.00 92.25 446 VAL A C 1
ATOM 3501 O O . VAL A 1 446 ? 5.582 23.038 1.809 1.00 92.25 446 VAL A O 1
ATOM 3504 N N . SER A 1 447 ? 4.705 21.183 2.765 1.00 90.38 447 SER A N 1
ATOM 3505 C CA . SER A 1 447 ? 5.276 21.310 4.097 1.00 90.38 447 SER A CA 1
ATOM 3506 C C . SER A 1 447 ? 6.297 20.204 4.384 1.00 90.38 447 SER A C 1
ATOM 3508 O O . SER A 1 447 ? 7.218 20.409 5.177 1.00 90.38 447 SER A O 1
ATOM 3510 N N . TYR A 1 448 ? 6.215 19.084 3.665 1.00 89.56 448 TYR A N 1
ATOM 3511 C CA . TYR A 1 448 ? 7.189 18.007 3.667 1.00 89.56 448 TYR A CA 1
ATOM 3512 C C . TYR A 1 448 ? 8.541 18.427 3.062 1.00 89.56 448 TYR A C 1
ATOM 3514 O O . TYR A 1 448 ? 8.681 19.411 2.326 1.00 89.56 448 TYR A O 1
ATOM 3522 N N . THR A 1 449 ? 9.590 17.679 3.401 1.00 89.19 449 THR A N 1
ATOM 3523 C CA . THR A 1 449 ? 10.977 18.002 3.026 1.00 89.19 449 THR A CA 1
ATOM 3524 C C . THR A 1 449 ? 11.269 17.760 1.547 1.00 89.19 449 THR A C 1
ATOM 3526 O O . THR A 1 449 ? 12.160 18.403 0.986 1.00 89.19 449 THR A O 1
ATOM 3529 N N . THR A 1 450 ? 10.512 16.871 0.904 1.00 89.50 450 THR A N 1
ATOM 3530 C CA . THR A 1 450 ? 10.614 16.539 -0.522 1.00 89.50 450 THR A CA 1
ATOM 3531 C C . THR A 1 450 ? 9.261 16.681 -1.211 1.00 89.50 450 THR A C 1
ATOM 3533 O O . THR A 1 450 ? 8.223 16.747 -0.557 1.00 89.50 450 THR A O 1
ATOM 3536 N N . PHE A 1 451 ? 9.273 16.812 -2.533 1.00 93.00 451 PHE A N 1
ATOM 3537 C CA . PHE A 1 451 ? 8.069 16.927 -3.341 1.00 93.00 451 PHE A CA 1
ATOM 3538 C C . PHE A 1 451 ? 8.212 16.096 -4.606 1.00 93.00 451 PHE A C 1
ATOM 3540 O O . PHE A 1 451 ? 9.227 16.168 -5.308 1.00 93.00 451 PHE A O 1
ATOM 3547 N N . VAL A 1 452 ? 7.168 15.318 -4.880 1.00 94.19 452 VAL A N 1
ATOM 3548 C CA . VAL A 1 452 ? 7.143 14.364 -5.981 1.00 94.19 452 VAL A CA 1
ATOM 3549 C C . VAL A 1 452 ? 6.640 15.041 -7.250 1.00 94.19 452 VAL A C 1
ATOM 3551 O O . VAL A 1 452 ? 5.633 15.753 -7.256 1.00 94.19 452 VAL A O 1
ATOM 3554 N N . ILE A 1 453 ? 7.352 14.797 -8.344 1.00 95.38 453 ILE A N 1
ATOM 3555 C CA . ILE A 1 453 ? 7.049 15.280 -9.686 1.00 95.38 453 ILE A CA 1
ATOM 3556 C C . ILE A 1 453 ? 6.993 14.050 -10.587 1.00 95.38 453 ILE A C 1
ATOM 3558 O O . ILE A 1 453 ? 8.015 13.456 -10.924 1.00 95.38 453 ILE A O 1
ATOM 3562 N N . LYS A 1 454 ? 5.780 13.649 -10.951 1.00 95.81 454 LYS A N 1
ATOM 3563 C CA . LYS A 1 454 ? 5.495 12.491 -11.789 1.00 95.81 454 LYS A CA 1
ATOM 3564 C C . LYS A 1 454 ? 5.324 12.924 -13.245 1.00 95.81 454 LYS A C 1
ATOM 3566 O O . LYS A 1 454 ? 4.511 13.796 -13.554 1.00 95.81 454 LYS A O 1
ATOM 3571 N N . GLY A 1 455 ? 6.120 12.327 -14.118 1.00 93.12 455 GLY A N 1
ATOM 3572 C CA . GLY A 1 455 ? 6.008 12.402 -15.570 1.00 93.12 455 GLY A CA 1
ATOM 3573 C C . GLY A 1 455 ? 5.144 11.279 -16.132 1.00 93.12 455 GLY A C 1
ATOM 3574 O O . GLY A 1 455 ? 4.409 10.605 -15.407 1.00 93.12 455 GLY A O 1
ATOM 3575 N N . LEU A 1 456 ? 5.250 11.069 -17.440 1.00 88.25 456 LEU A N 1
ATOM 3576 C CA . LEU A 1 456 ? 4.597 9.966 -18.145 1.00 88.25 456 LEU A CA 1
ATOM 3577 C C . LEU A 1 456 ? 5.393 8.656 -18.039 1.00 88.25 456 LEU A C 1
ATOM 3579 O O . LEU A 1 456 ? 4.794 7.581 -18.001 1.00 88.25 456 LEU A O 1
ATOM 3583 N N . HIS A 1 457 ? 6.723 8.750 -17.954 1.00 86.50 457 HIS A N 1
ATOM 3584 C CA . HIS A 1 457 ? 7.665 7.624 -17.930 1.00 86.50 457 HIS A CA 1
ATOM 3585 C C . HIS A 1 457 ? 8.683 7.708 -16.785 1.00 86.50 457 HIS A C 1
ATOM 3587 O O . HIS A 1 457 ? 9.428 6.757 -16.556 1.00 86.50 457 HIS A O 1
ATOM 3593 N N . SER A 1 458 ? 8.716 8.824 -16.058 1.00 88.81 458 SER A N 1
ATOM 3594 C CA . SER A 1 458 ? 9.680 9.086 -14.994 1.00 88.81 458 SER A CA 1
ATOM 3595 C C . SER A 1 458 ? 9.029 9.670 -13.747 1.00 88.81 458 SER A C 1
ATOM 3597 O O . SER A 1 458 ? 7.970 10.293 -13.802 1.00 88.81 458 SER A O 1
ATOM 3599 N N . VAL A 1 459 ? 9.690 9.519 -12.604 1.00 92.19 459 VAL A N 1
ATOM 3600 C CA . VAL A 1 459 ? 9.310 10.138 -11.332 1.00 92.19 459 VAL A CA 1
ATOM 3601 C C . VAL A 1 459 ? 10.537 10.800 -10.718 1.00 92.19 459 VAL A C 1
ATOM 3603 O O . VAL A 1 459 ? 11.611 10.208 -10.674 1.00 92.19 459 VAL A O 1
ATOM 3606 N N . MET A 1 460 ? 10.373 12.028 -10.232 1.00 89.88 460 MET A N 1
ATOM 3607 C CA . MET A 1 460 ? 11.403 12.752 -9.491 1.00 89.88 460 MET A CA 1
ATOM 3608 C C . MET A 1 460 ? 10.923 13.028 -8.074 1.00 89.88 460 MET A C 1
ATOM 3610 O O . MET A 1 460 ? 9.805 13.511 -7.891 1.00 89.88 460 MET A O 1
ATOM 3614 N N . ASN A 1 461 ? 11.775 12.794 -7.083 1.00 89.94 461 ASN A N 1
ATOM 3615 C CA . ASN A 1 461 ? 11.522 13.181 -5.703 1.00 89.94 461 ASN A CA 1
ATOM 3616 C C . ASN A 1 461 ? 12.647 14.088 -5.202 1.00 89.94 461 ASN A C 1
ATOM 3618 O O . ASN A 1 461 ? 13.751 13.635 -4.911 1.00 89.94 461 ASN A O 1
ATOM 3622 N N . ILE A 1 462 ? 12.377 15.391 -5.148 1.00 88.19 462 ILE A N 1
ATOM 3623 C CA . ILE A 1 462 ? 13.408 16.411 -4.927 1.00 88.19 462 ILE A CA 1
ATOM 3624 C C . ILE A 1 462 ? 13.060 17.232 -3.692 1.00 88.19 462 ILE A C 1
ATOM 3626 O O . ILE A 1 462 ? 11.895 17.531 -3.427 1.00 88.19 462 ILE A O 1
ATOM 3630 N N . ARG A 1 463 ? 14.082 17.658 -2.944 1.00 88.94 463 ARG A N 1
ATOM 3631 C CA . ARG A 1 463 ? 13.902 18.566 -1.804 1.00 88.94 463 ARG A CA 1
ATOM 3632 C C . ARG A 1 463 ? 13.154 19.830 -2.206 1.00 88.94 463 ARG A C 1
ATOM 3634 O O . ARG A 1 463 ? 13.506 20.515 -3.169 1.00 88.94 463 ARG A O 1
ATOM 3641 N N . THR A 1 464 ? 12.171 20.187 -1.390 1.00 91.62 464 THR A N 1
ATOM 3642 C CA . THR A 1 464 ? 11.287 21.331 -1.634 1.00 91.62 464 THR A CA 1
ATOM 3643 C C . THR A 1 464 ? 12.041 22.651 -1.674 1.00 91.62 464 THR A C 1
ATOM 3645 O O . THR A 1 464 ? 11.713 23.518 -2.483 1.00 91.62 464 THR A O 1
ATOM 3648 N N . SER A 1 465 ? 13.090 22.801 -0.862 1.00 90.62 465 SER A N 1
ATOM 3649 C CA . SER A 1 465 ? 13.965 23.978 -0.879 1.00 90.62 465 SER A CA 1
ATOM 3650 C C . SER A 1 465 ? 14.655 24.179 -2.232 1.00 90.62 465 SER A C 1
ATOM 3652 O O . SER A 1 465 ? 14.680 25.297 -2.739 1.00 90.62 465 SER A O 1
ATOM 3654 N N . ILE A 1 466 ? 15.140 23.103 -2.856 1.00 88.25 466 ILE A N 1
ATOM 3655 C CA . ILE A 1 466 ? 15.818 23.153 -4.160 1.00 88.25 466 ILE A CA 1
ATOM 3656 C C . ILE A 1 466 ? 14.827 23.469 -5.275 1.00 88.25 466 ILE A C 1
ATOM 3658 O O . ILE A 1 466 ? 15.138 24.265 -6.160 1.00 88.25 466 ILE A O 1
ATOM 3662 N N . LEU A 1 467 ? 13.626 22.888 -5.227 1.00 91.00 467 LEU A N 1
ATOM 3663 C CA . LEU A 1 467 ? 12.569 23.196 -6.190 1.00 91.00 467 LEU A CA 1
ATOM 3664 C C . LEU A 1 467 ? 12.129 24.659 -6.091 1.00 91.00 467 LEU A C 1
ATOM 3666 O O . LEU A 1 467 ? 11.999 25.324 -7.114 1.00 91.00 467 LEU A O 1
ATOM 3670 N N . LYS A 1 468 ? 11.970 25.190 -4.873 1.00 92.69 468 LYS A N 1
ATOM 3671 C CA . LYS A 1 468 ? 11.644 26.606 -4.641 1.00 92.69 468 LYS A CA 1
ATOM 3672 C C . LYS A 1 468 ? 12.756 27.546 -5.122 1.00 92.69 468 LYS A C 1
ATOM 3674 O O . LYS A 1 468 ? 12.450 28.632 -5.601 1.00 92.69 468 LYS A O 1
ATOM 3679 N N . GLU A 1 469 ? 14.020 27.137 -5.031 1.00 89.25 469 GLU A N 1
ATOM 3680 C CA . GLU A 1 469 ? 15.165 27.908 -5.536 1.00 89.25 469 GLU A CA 1
ATOM 3681 C C . GLU A 1 469 ? 15.270 27.856 -7.072 1.00 89.25 469 GLU A C 1
ATOM 3683 O O . GLU A 1 469 ? 15.390 28.890 -7.727 1.00 89.25 469 GLU A O 1
ATOM 3688 N N . THR A 1 470 ? 15.210 26.655 -7.650 1.00 85.56 470 THR A N 1
ATOM 3689 C CA . THR A 1 470 ? 15.611 26.391 -9.044 1.00 85.56 470 THR A CA 1
ATOM 3690 C C . THR A 1 470 ? 14.428 26.416 -10.011 1.00 85.56 470 THR A C 1
ATOM 3692 O O . THR A 1 470 ? 14.533 26.928 -11.125 1.00 85.56 470 THR A O 1
ATOM 3695 N N . TYR A 1 471 ? 13.278 25.896 -9.579 1.00 89.12 471 TYR A N 1
ATOM 3696 C CA . TYR A 1 471 ? 12.061 25.753 -10.379 1.00 89.12 471 TYR A CA 1
ATOM 3697 C C . TYR A 1 471 ? 10.852 26.374 -9.664 1.00 89.12 471 TYR A C 1
ATOM 3699 O O . TYR A 1 471 ? 9.842 25.699 -9.482 1.00 89.12 471 TYR A O 1
ATOM 3707 N N . PRO A 1 472 ? 10.878 27.658 -9.259 1.00 92.31 472 PRO A N 1
ATOM 3708 C CA . PRO A 1 472 ? 9.808 28.240 -8.439 1.00 92.31 472 PRO A CA 1
ATOM 3709 C C . PRO A 1 472 ? 8.446 28.327 -9.141 1.00 92.31 472 PRO A C 1
ATOM 3711 O O . PRO A 1 472 ? 7.423 28.524 -8.492 1.00 92.31 472 PRO A O 1
ATOM 3714 N N . ASN A 1 473 ? 8.424 28.268 -10.477 1.00 92.62 473 ASN A N 1
ATOM 3715 C CA . ASN A 1 473 ? 7.218 28.548 -11.260 1.00 92.62 473 ASN A CA 1
ATOM 3716 C C . ASN A 1 473 ? 6.909 27.519 -12.351 1.00 92.62 473 ASN A C 1
ATOM 3718 O O . ASN A 1 473 ? 5.783 27.511 -12.832 1.00 92.62 473 ASN A O 1
ATOM 3722 N N . LYS A 1 474 ? 7.895 26.739 -12.809 1.00 91.69 474 LYS A N 1
ATOM 3723 C CA . LYS A 1 474 ? 7.746 25.848 -13.964 1.00 91.69 474 LYS A CA 1
ATOM 3724 C C . LYS A 1 474 ? 8.545 24.575 -13.761 1.00 91.69 474 LYS A C 1
ATOM 3726 O O . LYS A 1 474 ? 9.741 24.670 -13.500 1.00 91.69 474 LYS A O 1
ATOM 3731 N N . ILE A 1 475 ? 7.906 23.429 -13.959 1.00 91.69 475 ILE A N 1
ATOM 3732 C CA . ILE A 1 475 ? 8.541 22.110 -13.845 1.00 91.69 475 ILE A CA 1
ATOM 3733 C C . ILE A 1 475 ? 8.264 21.220 -15.054 1.00 91.69 475 ILE A C 1
ATOM 3735 O O . ILE A 1 475 ? 9.056 20.325 -15.335 1.00 91.69 475 ILE A O 1
ATOM 3739 N N . HIS A 1 476 ? 7.199 21.494 -15.817 1.00 90.31 476 HIS A N 1
ATOM 3740 C CA . HIS A 1 476 ? 6.722 20.593 -16.865 1.00 90.31 476 HIS A CA 1
ATOM 3741 C C . HIS A 1 476 ? 7.808 20.227 -17.890 1.00 90.31 476 HIS A C 1
ATOM 3743 O O . HIS A 1 476 ? 7.991 19.062 -18.221 1.00 90.31 476 HIS A O 1
ATOM 3749 N N . LYS A 1 477 ? 8.605 21.204 -18.345 1.00 86.56 477 LYS A N 1
ATOM 3750 C CA . LYS A 1 477 ? 9.710 20.937 -19.284 1.00 86.56 477 LYS A CA 1
ATOM 3751 C C . LYS A 1 477 ? 10.830 20.078 -18.695 1.00 86.56 477 LYS A C 1
ATOM 3753 O O . LYS A 1 477 ? 11.452 19.334 -19.442 1.00 86.56 477 LYS A O 1
ATOM 3758 N N . ALA A 1 478 ? 11.112 20.211 -17.399 1.00 85.94 478 ALA A N 1
ATOM 3759 C CA . ALA A 1 478 ? 12.172 19.448 -16.744 1.00 85.94 478 ALA A CA 1
ATOM 3760 C C . ALA A 1 478 ? 11.793 17.964 -16.678 1.00 85.94 478 ALA A C 1
ATOM 3762 O O . ALA A 1 478 ? 12.555 17.116 -17.134 1.00 85.94 478 ALA A O 1
ATOM 3763 N N . ILE A 1 479 ? 10.575 17.660 -16.212 1.00 88.81 479 ILE A N 1
ATOM 3764 C CA . ILE A 1 479 ? 10.086 16.277 -16.172 1.00 88.81 479 ILE A CA 1
ATOM 3765 C C . ILE A 1 479 ? 9.877 15.692 -17.577 1.00 88.81 479 ILE A C 1
ATOM 3767 O O . ILE A 1 479 ? 10.226 14.541 -17.806 1.00 88.81 479 ILE A O 1
ATOM 3771 N N . ALA A 1 480 ? 9.416 16.488 -18.548 1.00 85.38 480 ALA A N 1
ATOM 3772 C CA . ALA A 1 480 ? 9.282 16.034 -19.934 1.00 85.38 480 ALA A CA 1
ATOM 3773 C C . ALA A 1 480 ? 10.635 15.692 -20.583 1.00 85.38 480 ALA A C 1
ATOM 3775 O O . ALA A 1 480 ? 10.717 14.792 -21.420 1.00 85.38 480 ALA A O 1
ATOM 3776 N N . CYS A 1 481 ? 11.711 16.391 -20.206 1.00 81.62 481 CYS A N 1
ATOM 3777 C CA . CYS A 1 481 ? 13.048 16.024 -20.659 1.00 81.62 481 CYS A CA 1
ATOM 3778 C C . CYS A 1 481 ? 13.481 14.678 -20.073 1.00 81.62 481 CYS A C 1
ATOM 3780 O O . CYS A 1 481 ? 14.046 13.861 -20.793 1.00 81.62 481 CYS A O 1
ATOM 3782 N N . LEU A 1 482 ? 13.177 14.428 -18.798 1.00 83.94 482 LEU A N 1
ATOM 3783 C CA . LEU A 1 482 ? 13.464 13.147 -18.161 1.00 83.94 482 LEU A CA 1
ATOM 3784 C C . LEU A 1 482 ? 12.701 11.997 -18.826 1.00 83.94 482 LEU A C 1
ATOM 3786 O O . LEU A 1 482 ? 13.304 10.998 -19.200 1.00 83.94 482 LEU A O 1
ATOM 3790 N N . ASP A 1 483 ? 11.403 12.194 -19.071 1.00 85.00 483 ASP A N 1
ATOM 3791 C CA . ASP A 1 483 ? 10.579 11.255 -19.836 1.00 85.00 483 ASP A CA 1
ATOM 3792 C C . ASP A 1 483 ? 11.185 10.966 -21.214 1.00 85.00 483 ASP A C 1
ATOM 3794 O O . ASP A 1 483 ? 11.213 9.817 -21.647 1.00 85.00 483 ASP A O 1
ATOM 3798 N N . SER A 1 484 ? 11.710 11.994 -21.890 1.00 82.50 484 SER A N 1
ATOM 3799 C CA . SER A 1 484 ? 12.347 11.836 -23.201 1.00 82.50 484 SER A CA 1
ATOM 3800 C C . SER A 1 484 ? 13.603 10.968 -23.126 1.00 82.50 484 SER A C 1
ATOM 3802 O O . SER A 1 484 ? 13.761 10.083 -23.960 1.00 82.50 484 SER A O 1
ATOM 3804 N N . LEU A 1 485 ? 14.463 11.168 -22.120 1.00 81.94 485 LEU A N 1
ATOM 3805 C CA . LEU A 1 485 ? 15.656 10.337 -21.912 1.00 81.94 485 LEU A CA 1
ATOM 3806 C C . LEU A 1 485 ? 15.277 8.871 -21.678 1.00 81.94 485 LEU A C 1
ATOM 3808 O O . LEU A 1 485 ? 15.802 7.992 -22.359 1.00 81.94 485 LEU A O 1
ATOM 3812 N N . THR A 1 486 ? 14.316 8.611 -20.786 1.00 82.62 486 THR A N 1
ATOM 3813 C CA . THR A 1 486 ? 13.808 7.255 -20.536 1.00 82.62 486 THR A CA 1
ATOM 3814 C C . THR A 1 486 ? 13.277 6.615 -21.815 1.00 82.62 486 THR A C 1
ATOM 3816 O O . THR A 1 486 ? 13.616 5.474 -22.122 1.00 82.62 486 THR A O 1
ATOM 3819 N N . VAL A 1 487 ? 12.472 7.340 -22.597 1.00 81.62 487 VAL A N 1
ATOM 3820 C CA . VAL A 1 487 ? 11.912 6.817 -23.850 1.00 81.62 487 VAL A CA 1
ATOM 3821 C C . VAL A 1 487 ? 13.012 6.530 -24.869 1.00 81.62 487 VAL A C 1
ATOM 3823 O O . VAL A 1 487 ? 13.031 5.443 -25.437 1.00 81.62 487 VAL A O 1
ATOM 3826 N N . TRP A 1 488 ? 13.947 7.453 -25.090 1.00 83.38 488 TRP A N 1
ATOM 3827 C CA . TRP A 1 488 ? 14.996 7.286 -26.096 1.00 83.38 488 TRP A CA 1
ATOM 3828 C C . TRP A 1 488 ? 15.962 6.146 -25.778 1.00 83.38 488 TRP A C 1
ATOM 3830 O O . TRP A 1 488 ? 16.352 5.406 -26.684 1.00 83.38 488 TRP A O 1
ATOM 3840 N N . GLU A 1 489 ? 16.337 5.973 -24.510 1.00 86.56 489 GLU A N 1
ATOM 3841 C CA . GLU A 1 489 ? 17.191 4.855 -24.111 1.00 86.56 489 GLU A CA 1
ATOM 3842 C C . GLU A 1 489 ? 16.451 3.522 -24.215 1.00 86.56 489 GLU A C 1
ATOM 3844 O O . GLU A 1 489 ? 16.998 2.579 -24.787 1.00 86.56 489 GLU A O 1
ATOM 3849 N N . ASN A 1 490 ? 15.187 3.461 -23.786 1.00 83.56 490 ASN A N 1
ATOM 3850 C CA . ASN A 1 490 ? 14.341 2.279 -23.949 1.00 83.56 490 ASN A CA 1
ATOM 3851 C C . ASN A 1 490 ? 14.107 1.915 -25.429 1.00 83.56 490 ASN A C 1
ATOM 3853 O O . ASN A 1 490 ? 14.075 0.730 -25.776 1.00 83.56 490 ASN A O 1
ATOM 3857 N N . ASP A 1 491 ? 13.973 2.909 -26.312 1.00 80.31 491 ASP A N 1
ATOM 3858 C CA . ASP A 1 491 ? 13.875 2.708 -27.763 1.00 80.31 491 ASP A CA 1
ATOM 3859 C C . ASP A 1 491 ? 15.168 2.092 -28.306 1.00 80.31 491 ASP A C 1
ATOM 3861 O O . ASP A 1 491 ? 15.134 1.052 -28.966 1.00 80.31 491 ASP A O 1
ATOM 3865 N N . LEU A 1 492 ? 16.327 2.682 -27.984 1.00 85.38 492 LEU A N 1
ATOM 3866 C CA . LEU A 1 492 ? 17.629 2.152 -28.399 1.00 85.38 492 LEU A CA 1
ATOM 3867 C C . LEU A 1 492 ? 17.870 0.740 -27.842 1.00 85.38 492 LEU A C 1
ATOM 3869 O O . LEU A 1 492 ? 18.472 -0.100 -28.514 1.00 85.38 492 LEU A O 1
ATOM 3873 N N . PHE A 1 493 ? 17.370 0.476 -26.633 1.00 85.81 493 PHE A N 1
ATOM 3874 C CA . PHE A 1 493 ? 17.438 -0.809 -25.946 1.00 85.81 493 PHE A CA 1
ATOM 3875 C C . PHE A 1 493 ? 16.433 -1.846 -26.476 1.00 85.81 493 PHE A C 1
ATOM 3877 O O . PHE A 1 493 ? 16.573 -3.040 -26.183 1.00 85.81 493 PHE A O 1
ATOM 3884 N N . GLY A 1 494 ? 15.454 -1.424 -27.285 1.00 80.38 494 GLY A N 1
ATOM 3885 C CA . GLY A 1 494 ? 14.494 -2.277 -27.987 1.00 80.38 494 GLY A CA 1
ATOM 3886 C C . GLY A 1 494 ? 13.322 -2.784 -27.138 1.00 80.38 494 GLY A C 1
ATOM 3887 O O . GLY A 1 494 ? 12.940 -3.946 -27.295 1.00 80.38 494 GLY A O 1
ATOM 3888 N N . ILE A 1 495 ? 12.782 -1.970 -26.219 1.00 76.25 495 ILE A N 1
ATOM 3889 C CA . ILE A 1 495 ? 11.735 -2.407 -25.266 1.00 76.25 495 ILE A CA 1
ATOM 3890 C C . ILE A 1 495 ? 10.430 -1.585 -25.264 1.00 76.25 495 ILE A C 1
ATOM 3892 O O . ILE A 1 495 ? 9.452 -2.025 -24.665 1.00 76.25 495 ILE A O 1
ATOM 3896 N N . ASN A 1 496 ? 10.363 -0.419 -25.911 1.00 66.56 496 ASN A N 1
ATOM 3897 C CA . ASN A 1 496 ? 9.132 0.386 -25.934 1.00 66.56 496 ASN A CA 1
ATOM 3898 C C . ASN A 1 496 ? 8.096 -0.139 -26.942 1.00 66.56 496 ASN A C 1
ATOM 3900 O O . ASN A 1 496 ? 8.444 -0.504 -28.061 1.00 66.56 496 ASN A O 1
ATOM 3904 N N . GLU A 1 497 ? 6.804 -0.084 -26.583 1.00 52.81 497 GLU A N 1
ATOM 3905 C CA . GLU A 1 497 ? 5.663 -0.447 -27.451 1.00 52.81 497 GLU A CA 1
ATOM 3906 C C . GLU A 1 497 ? 5.556 0.375 -28.747 1.00 52.81 497 GLU A C 1
ATOM 3908 O O . GLU A 1 497 ? 4.972 -0.097 -29.728 1.00 52.81 497 GLU A O 1
ATOM 3913 N N . SER A 1 498 ? 6.124 1.583 -28.774 1.00 45.94 498 SER A N 1
ATOM 3914 C CA . SER A 1 498 ? 5.912 2.618 -29.800 1.00 45.94 498 SER A CA 1
ATOM 3915 C C . SER A 1 498 ? 6.465 2.299 -31.197 1.00 45.94 498 SER A C 1
ATOM 3917 O O . SER A 1 498 ? 6.401 3.145 -32.088 1.00 45.94 498 SER A O 1
ATOM 3919 N N . VAL A 1 499 ? 6.951 1.082 -31.448 1.00 40.22 499 VAL A N 1
ATOM 3920 C CA . VAL A 1 499 ? 7.467 0.699 -32.773 1.00 40.22 499 VAL A CA 1
ATOM 3921 C C . VAL A 1 499 ? 6.730 -0.493 -33.402 1.00 40.22 499 VAL A C 1
ATOM 3923 O O . VAL A 1 499 ? 6.725 -0.619 -34.625 1.00 40.22 499 VAL A O 1
ATOM 3926 N N . ALA A 1 500 ? 5.997 -1.307 -32.631 1.00 36.97 500 ALA A N 1
ATOM 3927 C CA . ALA A 1 500 ? 5.337 -2.501 -33.179 1.00 36.97 500 ALA A CA 1
ATOM 3928 C C . ALA A 1 500 ? 3.920 -2.252 -33.746 1.00 36.97 500 ALA A C 1
ATOM 3930 O O . ALA A 1 500 ? 3.481 -2.998 -34.616 1.00 36.97 500 ALA A O 1
ATOM 3931 N N . ASN A 1 501 ? 3.211 -1.198 -33.312 1.00 34.16 501 ASN A N 1
ATOM 3932 C CA . ASN A 1 501 ? 1.785 -0.996 -33.635 1.00 34.16 501 ASN A CA 1
ATOM 3933 C C . ASN A 1 501 ? 1.438 0.389 -34.221 1.00 34.16 501 ASN A C 1
ATOM 3935 O O . ASN A 1 501 ? 0.449 1.010 -33.851 1.00 34.16 501 ASN A O 1
ATOM 3939 N N . GLY A 1 502 ? 2.209 0.863 -35.202 1.00 37.78 502 GLY A N 1
ATOM 3940 C CA . GLY A 1 502 ? 1.699 1.849 -36.169 1.00 37.78 502 GLY A CA 1
ATOM 3941 C C . GLY A 1 502 ? 1.626 3.322 -35.738 1.00 37.78 502 GLY A C 1
ATOM 3942 O O . GLY A 1 502 ? 1.321 4.156 -36.588 1.00 37.78 502 GLY A O 1
ATOM 3943 N N . GLU A 1 503 ? 1.995 3.697 -34.513 1.00 37.56 503 GLU A N 1
ATOM 3944 C CA . GLU A 1 503 ? 2.134 5.109 -34.118 1.00 37.56 503 GLU A CA 1
ATOM 3945 C C . GLU A 1 503 ? 3.577 5.614 -34.287 1.00 37.56 503 GLU A C 1
ATOM 3947 O O . GLU A 1 503 ? 4.298 5.895 -33.339 1.00 37.56 503 GLU A O 1
ATOM 3952 N N . LYS A 1 504 ? 3.997 5.815 -35.543 1.00 46.47 504 LYS A N 1
ATOM 3953 C CA . LYS A 1 504 ? 5.262 6.502 -35.893 1.00 46.47 504 LYS A CA 1
ATOM 3954 C C . LYS A 1 504 ? 5.267 8.012 -35.574 1.00 46.47 504 LYS A C 1
ATOM 3956 O O . LYS A 1 504 ? 6.158 8.728 -36.020 1.00 46.47 504 LYS A O 1
ATOM 3961 N N . ALA A 1 505 ? 4.255 8.533 -34.881 1.00 33.56 505 ALA A N 1
ATOM 3962 C CA . ALA A 1 505 ? 3.921 9.957 -34.908 1.00 33.56 505 ALA A CA 1
ATOM 3963 C C . ALA A 1 505 ? 4.733 10.854 -33.948 1.00 33.56 505 ALA A C 1
ATOM 3965 O O . ALA A 1 505 ? 4.564 12.070 -34.003 1.00 33.56 505 ALA A O 1
ATOM 3966 N N . GLY A 1 506 ? 5.629 10.308 -33.115 1.00 41.09 506 GLY A N 1
ATOM 3967 C CA . GLY A 1 506 ? 6.398 11.110 -32.145 1.00 41.09 506 GLY A CA 1
ATOM 3968 C C . GLY A 1 506 ? 7.884 10.774 -31.982 1.00 41.09 506 GLY A C 1
ATOM 3969 O O . GLY A 1 506 ? 8.634 11.619 -31.498 1.00 41.09 506 GLY A O 1
ATOM 3970 N N . ALA A 1 507 ? 8.341 9.588 -32.397 1.00 43.78 507 ALA A N 1
ATOM 3971 C CA . ALA A 1 507 ? 9.743 9.195 -32.253 1.00 43.78 507 ALA A CA 1
ATOM 3972 C C . ALA A 1 507 ? 10.600 9.752 -33.407 1.00 43.78 507 ALA A C 1
ATOM 3974 O O . ALA A 1 507 ? 10.187 9.688 -34.572 1.00 43.78 507 ALA A O 1
ATOM 3975 N N . PRO A 1 508 ? 11.814 10.270 -33.140 1.00 51.88 508 PRO A N 1
ATOM 3976 C CA . PRO A 1 508 ? 12.743 10.627 -34.201 1.00 51.88 508 PRO A CA 1
ATOM 3977 C C . PRO A 1 508 ? 13.000 9.419 -35.110 1.00 51.88 508 PRO A C 1
ATOM 3979 O O . PRO A 1 508 ? 13.215 8.305 -34.638 1.00 51.88 508 PRO A O 1
ATOM 3982 N N . TRP A 1 509 ? 12.996 9.628 -36.430 1.00 51.81 509 TRP A N 1
ATOM 3983 C CA . TRP A 1 509 ? 13.028 8.554 -37.438 1.00 51.81 509 TRP A CA 1
ATOM 3984 C C . TRP A 1 509 ? 14.185 7.544 -37.277 1.00 51.81 509 TRP A C 1
ATOM 3986 O O . TRP A 1 509 ? 14.089 6.421 -37.767 1.00 51.81 509 TRP A O 1
ATOM 3996 N N . TYR A 1 510 ? 15.254 7.910 -36.568 1.00 52.78 510 TYR A N 1
ATOM 3997 C CA . TYR A 1 510 ? 16.441 7.092 -36.293 1.00 52.78 510 TYR A CA 1
ATOM 3998 C C . TYR A 1 510 ? 16.326 6.139 -35.081 1.00 52.78 510 TYR A C 1
ATOM 4000 O O . TYR A 1 510 ? 17.226 5.317 -34.894 1.00 52.78 510 TYR A O 1
ATOM 4008 N N . LEU A 1 511 ? 15.233 6.196 -34.307 1.00 53.72 511 LEU A N 1
ATOM 4009 C CA . LEU A 1 511 ? 14.939 5.288 -33.180 1.00 53.72 511 LEU A CA 1
ATOM 4010 C C . LEU A 1 511 ? 13.808 4.275 -33.472 1.00 53.72 511 LEU A C 1
ATOM 4012 O O . LEU A 1 511 ? 13.551 3.381 -32.681 1.00 53.72 511 LEU A O 1
ATOM 4016 N N . SER A 1 512 ? 13.154 4.372 -34.634 1.00 52.16 512 SER A N 1
ATOM 4017 C CA . SER A 1 512 ? 11.918 3.633 -34.965 1.00 52.16 512 SER A CA 1
ATOM 4018 C C . SER A 1 512 ? 12.108 2.250 -35.623 1.00 52.16 512 SER A C 1
ATOM 4020 O O . SER A 1 512 ? 11.242 1.800 -36.374 1.00 52.16 512 SER A O 1
ATOM 4022 N N . GLY A 1 513 ? 13.255 1.589 -35.434 1.00 49.12 513 GLY A N 1
ATOM 4023 C CA . GLY A 1 513 ? 13.560 0.310 -36.088 1.00 49.12 513 GLY A CA 1
ATOM 4024 C C . GLY A 1 513 ? 13.525 -0.889 -35.139 1.00 49.12 513 GLY A C 1
ATOM 4025 O O . GLY A 1 513 ? 14.318 -0.939 -34.206 1.00 49.12 513 GLY A O 1
ATOM 4026 N N . GLY A 1 514 ? 12.675 -1.879 -35.427 1.00 51.78 514 GLY A N 1
ATOM 4027 C CA . GLY A 1 514 ? 12.637 -3.184 -34.749 1.00 51.78 514 GLY A CA 1
ATOM 4028 C C . GLY A 1 514 ? 11.278 -3.498 -34.122 1.00 51.78 514 GLY A C 1
ATOM 4029 O O . GLY A 1 514 ? 10.490 -2.595 -33.852 1.00 51.78 514 GLY A O 1
ATOM 4030 N N . ASP A 1 515 ? 10.995 -4.781 -33.893 1.00 51.78 515 ASP A N 1
ATOM 4031 C CA . ASP A 1 515 ? 9.797 -5.186 -33.150 1.00 51.78 515 ASP A CA 1
ATOM 4032 C C . ASP A 1 515 ? 10.032 -4.963 -31.650 1.00 51.78 515 ASP A C 1
ATOM 4034 O O . ASP A 1 515 ? 10.991 -5.494 -31.081 1.00 51.78 515 ASP A O 1
ATOM 4038 N N . ALA A 1 516 ? 9.140 -4.204 -31.009 1.00 56.41 516 ALA A N 1
ATOM 4039 C CA . ALA A 1 516 ? 9.135 -4.013 -29.563 1.00 56.41 516 ALA A CA 1
ATOM 4040 C C . ALA A 1 516 ? 9.126 -5.359 -28.830 1.00 56.41 516 ALA A C 1
ATOM 4042 O O . ALA A 1 516 ? 8.319 -6.245 -29.133 1.00 56.41 516 ALA A O 1
ATOM 4043 N N . PHE A 1 517 ? 9.993 -5.505 -27.832 1.00 59.09 517 PHE A N 1
ATOM 4044 C CA . PHE A 1 517 ? 10.027 -6.703 -27.009 1.00 59.09 517 PHE A CA 1
ATOM 4045 C C . PHE A 1 517 ? 9.136 -6.521 -25.776 1.00 59.09 517 PHE A C 1
ATOM 4047 O O . PHE A 1 517 ? 9.296 -5.565 -25.028 1.00 59.09 517 PHE A O 1
ATOM 4054 N N . TYR A 1 518 ? 8.206 -7.457 -25.569 1.00 66.56 518 TYR A N 1
ATOM 4055 C CA . TYR A 1 518 ? 7.236 -7.458 -24.463 1.00 66.56 518 TYR A CA 1
ATOM 4056 C C . TYR A 1 518 ? 6.263 -6.260 -24.413 1.00 66.56 518 TYR A C 1
ATOM 4058 O O . TYR A 1 518 ? 6.054 -5.680 -23.342 1.00 66.56 518 TYR A O 1
ATOM 4066 N N . PRO A 1 519 ? 5.594 -5.932 -25.535 1.00 68.56 519 PRO A N 1
ATOM 4067 C CA . PRO A 1 519 ? 4.662 -4.818 -25.586 1.00 68.56 519 PRO A CA 1
ATOM 4068 C C . PRO A 1 519 ? 3.516 -4.989 -24.580 1.00 68.56 519 PRO A C 1
ATOM 4070 O O . PRO A 1 519 ? 2.794 -5.989 -24.609 1.00 68.56 519 PRO A O 1
ATOM 4073 N N . GLY A 1 520 ? 3.376 -4.016 -23.680 1.00 76.44 520 GLY A N 1
ATOM 4074 C CA . GLY A 1 520 ? 2.244 -3.929 -22.762 1.00 76.44 520 GLY A CA 1
ATOM 4075 C C . GLY A 1 520 ? 2.398 -4.793 -21.515 1.00 76.44 520 GLY A C 1
ATOM 4076 O O . GLY A 1 520 ? 1.451 -4.910 -20.746 1.00 76.44 520 GLY A O 1
ATOM 4077 N N . TYR A 1 521 ? 3.571 -5.390 -21.289 1.00 84.81 521 TYR A N 1
ATOM 4078 C CA . TYR A 1 521 ? 3.872 -6.171 -20.082 1.00 84.81 521 TYR A CA 1
ATOM 4079 C C . TYR A 1 521 ? 4.799 -5.441 -19.105 1.00 84.81 521 TYR A C 1
ATOM 4081 O O . TYR A 1 521 ? 4.965 -5.887 -17.972 1.00 84.81 521 TYR A O 1
ATOM 4089 N N . PHE A 1 522 ? 5.363 -4.309 -19.528 1.00 86.25 522 PHE A N 1
ATOM 4090 C CA . PHE A 1 522 ? 6.266 -3.483 -18.743 1.00 86.25 522 PHE A CA 1
ATOM 4091 C C . PHE A 1 522 ? 5.859 -2.003 -18.806 1.00 86.25 522 PHE A C 1
ATOM 4093 O O . PHE A 1 522 ? 5.625 -1.476 -19.892 1.00 86.25 522 PHE A O 1
ATOM 4100 N N . ASN A 1 523 ? 5.773 -1.328 -17.655 1.00 87.25 523 ASN A N 1
ATOM 4101 C CA . ASN A 1 523 ? 5.446 0.106 -17.574 1.00 87.25 523 ASN A CA 1
ATOM 4102 C C . ASN A 1 523 ? 6.087 0.839 -16.379 1.00 87.25 523 ASN A C 1
ATOM 4104 O O . ASN A 1 523 ? 5.639 1.934 -16.034 1.00 87.25 523 ASN A O 1
ATOM 4108 N N . ASN A 1 524 ? 7.074 0.241 -15.703 1.00 89.44 524 ASN A N 1
ATOM 4109 C CA . ASN A 1 524 ? 7.704 0.874 -14.543 1.00 89.44 524 ASN A CA 1
ATOM 4110 C C . ASN A 1 524 ? 8.417 2.173 -14.950 1.00 89.44 524 ASN A C 1
ATOM 4112 O O . ASN A 1 524 ? 9.103 2.182 -15.975 1.00 89.44 524 ASN A O 1
ATOM 4116 N N . PRO A 1 525 ? 8.299 3.250 -14.155 1.00 89.12 525 PRO A N 1
ATOM 4117 C CA . PRO A 1 525 ? 8.982 4.492 -14.461 1.00 89.12 525 PRO A CA 1
ATOM 4118 C C . PRO A 1 525 ? 10.466 4.420 -14.091 1.00 89.12 525 PRO A C 1
ATOM 4120 O O . PRO A 1 525 ? 10.845 3.688 -13.170 1.00 89.12 525 PRO A O 1
ATOM 4123 N N . SER A 1 526 ? 11.275 5.257 -14.739 1.00 88.25 526 SER A N 1
ATOM 4124 C CA . SER A 1 526 ? 12.571 5.664 -14.189 1.00 88.25 526 SER A CA 1
ATOM 4125 C C . SER A 1 526 ? 12.351 6.525 -12.946 1.00 88.25 526 SER A C 1
ATOM 4127 O O . SER A 1 526 ? 11.391 7.294 -12.878 1.00 88.25 526 SER A O 1
ATOM 4129 N N . TYR A 1 527 ? 13.234 6.425 -11.957 1.00 89.88 527 TYR A N 1
ATOM 4130 C CA . TYR A 1 527 ? 13.125 7.208 -10.729 1.00 89.88 527 TYR A CA 1
ATOM 4131 C C . TYR A 1 527 ? 14.404 7.989 -10.452 1.00 89.88 527 TYR A C 1
ATOM 4133 O O . TYR A 1 527 ? 15.502 7.452 -10.595 1.00 89.88 527 TYR A O 1
ATOM 4141 N N . VAL A 1 528 ? 14.247 9.249 -10.047 1.00 88.38 528 VAL A N 1
ATOM 4142 C CA . VAL A 1 528 ? 15.346 10.138 -9.666 1.00 88.38 528 VAL A CA 1
ATOM 4143 C C . VAL A 1 528 ? 15.071 10.751 -8.299 1.00 88.38 528 VAL A C 1
ATOM 4145 O O . VAL A 1 528 ? 14.009 11.337 -8.086 1.00 88.38 528 VAL A O 1
ATOM 4148 N N . ASP A 1 529 ? 16.042 10.692 -7.394 1.00 87.44 529 ASP A N 1
ATOM 4149 C CA . ASP A 1 529 ? 16.016 11.453 -6.143 1.00 87.44 529 ASP A CA 1
ATOM 4150 C C . ASP A 1 529 ? 17.286 12.263 -5.935 1.00 87.44 529 ASP A C 1
ATOM 4152 O O . ASP A 1 529 ? 18.249 12.159 -6.692 1.00 87.44 529 ASP A O 1
ATOM 4156 N N . ASN A 1 530 ? 17.272 13.089 -4.892 1.00 81.94 530 ASN A N 1
ATOM 4157 C CA . ASN A 1 530 ? 18.399 13.925 -4.533 1.00 81.94 530 ASN A CA 1
ATOM 4158 C C . ASN A 1 530 ? 19.140 13.492 -3.255 1.00 81.94 530 ASN A C 1
ATOM 4160 O O . ASN A 1 530 ? 19.607 14.358 -2.512 1.00 81.94 530 ASN A O 1
ATOM 4164 N N . ASP A 1 531 ? 19.255 12.184 -3.002 1.00 71.88 531 ASP A N 1
ATOM 4165 C CA . ASP A 1 531 ? 19.884 11.624 -1.796 1.00 71.88 531 ASP A CA 1
ATOM 4166 C C . ASP A 1 531 ? 21.321 11.105 -2.019 1.00 71.88 531 ASP A C 1
ATOM 4168 O O . ASP A 1 531 ? 21.720 10.069 -1.503 1.00 71.88 531 ASP A O 1
ATOM 4172 N N . SER A 1 532 ? 22.152 11.787 -2.817 1.00 66.19 532 SER A N 1
ATOM 4173 C CA . SER A 1 532 ? 23.548 11.349 -2.993 1.00 66.19 532 SER A CA 1
ATOM 4174 C C . SER A 1 532 ? 24.510 11.983 -1.966 1.00 66.19 532 SER A C 1
ATOM 4176 O O . SER A 1 532 ? 24.864 13.162 -2.113 1.00 66.19 532 SER A O 1
ATOM 4178 N N . PRO A 1 533 ? 25.013 11.238 -0.951 1.00 56.75 533 PRO A N 1
ATOM 4179 C CA . PRO A 1 533 ? 26.017 11.741 -0.019 1.00 56.75 533 PRO A CA 1
ATOM 4180 C C . PRO A 1 533 ? 27.415 11.696 -0.658 1.00 56.75 533 PRO A C 1
ATOM 4182 O O . PRO A 1 533 ? 28.163 10.733 -0.512 1.00 56.75 533 PRO A O 1
ATOM 4185 N N . GLY A 1 534 ? 27.801 12.768 -1.353 1.00 60.22 534 GLY A N 1
ATOM 4186 C CA . GLY A 1 534 ? 29.203 13.017 -1.724 1.00 60.22 534 GLY A CA 1
ATOM 4187 C C . GLY A 1 534 ? 29.634 12.656 -3.152 1.00 60.22 534 GLY A C 1
ATOM 4188 O O . GLY A 1 534 ? 30.783 12.932 -3.495 1.00 60.22 534 GLY A O 1
ATOM 4189 N N . SER A 1 535 ? 28.750 12.125 -4.004 1.00 62.59 535 SER A N 1
ATOM 4190 C CA . SER A 1 535 ? 28.952 12.048 -5.467 1.00 62.59 535 SER A CA 1
ATOM 4191 C C . SER A 1 535 ? 28.031 13.023 -6.201 1.00 62.59 535 SER A C 1
ATOM 4193 O O . SER A 1 535 ? 26.949 13.330 -5.712 1.00 62.59 535 SER A O 1
ATOM 4195 N N . VAL A 1 536 ? 28.444 13.521 -7.373 1.00 76.88 536 VAL A N 1
ATOM 4196 C CA . VAL A 1 536 ? 27.618 14.441 -8.183 1.00 76.88 536 VAL A CA 1
ATOM 4197 C C . VAL A 1 536 ? 26.307 13.760 -8.583 1.00 76.88 536 VAL A C 1
ATOM 4199 O O . VAL A 1 536 ? 25.241 14.345 -8.375 1.00 76.88 536 VAL A O 1
ATOM 4202 N N . ALA A 1 537 ? 26.400 12.524 -9.076 1.00 80.25 537 ALA A N 1
ATOM 4203 C CA . ALA A 1 537 ? 25.300 11.609 -9.338 1.00 80.25 537 ALA A CA 1
ATOM 4204 C C . ALA A 1 537 ? 25.814 10.156 -9.320 1.00 80.25 537 ALA A C 1
ATOM 4206 O O . ALA A 1 537 ? 27.026 9.945 -9.388 1.00 80.25 537 ALA A O 1
ATOM 4207 N N . HIS A 1 538 ? 24.916 9.185 -9.166 1.00 80.88 538 HIS A N 1
ATOM 4208 C CA . HIS A 1 538 ? 25.173 7.769 -9.439 1.00 80.88 538 HIS A CA 1
ATOM 4209 C C . HIS A 1 538 ? 23.856 7.024 -9.709 1.00 80.88 538 HIS A C 1
ATOM 4211 O O . HIS A 1 538 ? 22.806 7.402 -9.185 1.00 80.88 538 HIS A O 1
ATOM 4217 N N . ALA A 1 539 ? 23.908 5.930 -10.466 1.00 80.44 539 ALA A N 1
ATOM 4218 C CA . ALA A 1 539 ? 22.774 5.029 -10.680 1.00 80.44 539 ALA A CA 1
ATOM 4219 C C . ALA A 1 539 ? 22.890 3.724 -9.871 1.00 80.44 539 ALA A C 1
ATOM 4221 O O . ALA A 1 539 ? 23.977 3.163 -9.707 1.00 80.44 539 ALA A O 1
ATOM 4222 N N . ASN A 1 540 ? 21.758 3.193 -9.406 1.00 77.06 540 ASN A N 1
ATOM 4223 C CA . ASN A 1 540 ? 21.662 1.845 -8.842 1.00 77.06 540 ASN A CA 1
ATOM 4224 C C . ASN A 1 540 ? 20.469 1.070 -9.438 1.00 77.06 540 ASN A C 1
ATOM 4226 O O . ASN A 1 540 ? 19.976 1.408 -10.509 1.00 77.06 540 ASN A O 1
ATOM 4230 N N . GLU A 1 541 ? 20.052 -0.020 -8.785 1.00 72.25 541 GLU A N 1
ATOM 4231 C CA . GLU A 1 541 ? 18.953 -0.887 -9.239 1.00 72.25 541 GLU A CA 1
ATOM 4232 C C . GLU A 1 541 ? 17.570 -0.211 -9.261 1.00 72.25 541 GLU A C 1
ATOM 4234 O O . GLU A 1 541 ? 16.706 -0.640 -10.024 1.00 72.25 541 GLU A O 1
ATOM 4239 N N . PHE A 1 542 ? 17.349 0.827 -8.451 1.00 71.19 542 PHE A N 1
ATOM 4240 C CA . PHE A 1 542 ? 16.018 1.395 -8.203 1.00 71.19 542 PHE A CA 1
ATOM 4241 C C . PHE A 1 542 ? 15.849 2.833 -8.691 1.00 71.19 542 PHE A C 1
ATOM 4243 O O . PHE A 1 542 ? 14.720 3.338 -8.713 1.00 71.19 542 PHE A O 1
ATOM 4250 N N . GLY A 1 543 ? 16.940 3.484 -9.093 1.00 82.62 543 GLY A N 1
ATOM 4251 C CA . GLY A 1 543 ? 16.903 4.843 -9.600 1.00 82.62 543 GLY A CA 1
ATOM 4252 C C . GLY A 1 543 ? 18.275 5.482 -9.769 1.00 82.62 543 GLY A C 1
ATOM 4253 O O . GLY A 1 543 ? 19.323 4.836 -9.685 1.00 82.62 543 GLY A O 1
ATOM 4254 N N . ILE A 1 544 ? 18.227 6.780 -10.034 1.00 86.25 544 ILE A N 1
ATOM 4255 C CA . ILE A 1 544 ? 19.381 7.662 -10.150 1.00 86.25 544 ILE A CA 1
ATOM 4256 C C . ILE A 1 544 ? 19.350 8.630 -8.978 1.00 86.25 544 ILE A C 1
ATOM 4258 O O . ILE A 1 544 ? 18.346 9.290 -8.716 1.00 86.25 544 ILE A O 1
ATOM 4262 N N . HIS A 1 545 ? 20.479 8.731 -8.300 1.00 84.94 545 HIS A N 1
ATOM 4263 C CA . HIS A 1 545 ? 20.646 9.536 -7.108 1.00 84.94 545 HIS A CA 1
ATOM 4264 C C . HIS A 1 545 ? 21.568 10.691 -7.430 1.00 84.94 545 HIS A C 1
ATOM 4266 O O . HIS A 1 545 ? 22.713 10.487 -7.839 1.00 84.94 545 HIS A O 1
ATOM 4272 N N . ILE A 1 546 ? 21.092 11.911 -7.227 1.00 83.75 546 ILE A N 1
ATOM 4273 C CA . ILE A 1 546 ? 21.874 13.116 -7.491 1.00 83.75 546 ILE A CA 1
ATOM 4274 C C . ILE A 1 546 ? 22.177 13.871 -6.209 1.00 83.75 546 ILE A C 1
ATOM 4276 O O . ILE A 1 546 ? 21.436 13.824 -5.232 1.00 83.75 546 ILE A O 1
ATOM 4280 N N . SER A 1 547 ? 23.293 14.589 -6.187 1.00 83.19 547 SER A N 1
ATOM 4281 C CA . SER A 1 547 ? 23.565 15.496 -5.071 1.00 83.19 547 SER A CA 1
ATOM 4282 C C . SER A 1 547 ? 22.600 16.683 -5.082 1.00 83.19 547 SER A C 1
ATOM 4284 O O . SER A 1 547 ? 22.023 17.059 -6.112 1.00 83.19 547 SER A O 1
ATOM 4286 N N . PHE A 1 548 ? 22.475 17.340 -3.930 1.00 79.44 548 PHE A N 1
ATOM 4287 C CA . PHE A 1 548 ? 21.719 18.587 -3.810 1.00 79.44 548 PHE A CA 1
ATOM 4288 C C . PHE A 1 548 ? 22.199 19.666 -4.783 1.00 79.44 548 PHE A C 1
ATOM 4290 O O . PHE A 1 548 ? 21.378 20.343 -5.400 1.00 79.44 548 PHE A O 1
ATOM 4297 N N . ASP A 1 549 ? 23.513 19.801 -4.963 1.00 78.19 549 ASP A N 1
ATOM 4298 C CA . ASP A 1 549 ? 24.078 20.790 -5.880 1.00 78.19 549 ASP A CA 1
ATOM 4299 C C . ASP A 1 549 ? 23.850 20.398 -7.342 1.00 78.19 549 ASP A C 1
ATOM 4301 O O . ASP A 1 549 ? 23.437 21.240 -8.142 1.00 78.19 549 ASP A O 1
ATOM 4305 N N . ALA A 1 550 ? 24.020 19.114 -7.684 1.00 77.56 550 ALA A N 1
ATOM 4306 C CA . ALA A 1 550 ? 23.728 18.626 -9.028 1.00 77.56 550 ALA A CA 1
ATOM 4307 C C . ALA A 1 550 ? 22.253 18.826 -9.396 1.00 77.56 550 ALA A C 1
ATOM 4309 O O . ALA A 1 550 ? 21.962 19.202 -10.524 1.00 77.56 550 ALA A O 1
ATOM 4310 N N . SER A 1 551 ? 21.316 18.698 -8.452 1.00 77.19 551 SER A N 1
ATOM 4311 C CA . SER A 1 551 ? 19.875 18.913 -8.692 1.00 77.19 551 SER A CA 1
ATOM 4312 C C . SER A 1 551 ? 19.534 20.276 -9.316 1.00 77.19 551 SER A C 1
ATOM 4314 O O . SER A 1 551 ? 18.508 20.412 -9.988 1.00 77.19 551 SER A O 1
ATOM 4316 N N . LYS A 1 552 ? 20.392 21.289 -9.135 1.00 76.31 552 LYS A N 1
ATOM 4317 C CA . LYS A 1 552 ? 20.201 22.637 -9.694 1.00 76.31 552 LYS A CA 1
ATOM 4318 C C . LYS A 1 552 ? 20.453 22.710 -11.205 1.00 76.31 552 LYS A C 1
ATOM 4320 O O . LYS A 1 552 ? 19.935 23.607 -11.875 1.00 76.31 552 LYS A O 1
ATOM 4325 N N . THR A 1 553 ? 21.249 21.786 -11.743 1.00 72.88 553 THR A N 1
ATOM 4326 C CA . THR A 1 553 ? 21.715 21.784 -13.140 1.00 72.88 553 THR A CA 1
ATOM 4327 C C . THR A 1 553 ? 21.364 20.502 -13.895 1.00 72.88 553 THR A C 1
ATOM 4329 O O . THR A 1 553 ? 21.070 20.580 -15.084 1.00 72.88 553 THR A O 1
ATOM 4332 N N . PHE A 1 554 ? 21.308 19.353 -13.212 1.00 67.31 554 PHE A N 1
ATOM 4333 C CA . PHE A 1 554 ? 21.113 18.004 -13.767 1.00 67.31 554 PHE A CA 1
ATOM 4334 C C . PHE A 1 554 ? 19.818 17.858 -14.579 1.00 67.31 554 PHE A C 1
ATOM 4336 O O . PHE A 1 554 ? 19.760 17.076 -15.522 1.00 67.31 554 PHE A O 1
ATOM 4343 N N . LEU A 1 555 ? 18.779 18.631 -14.242 1.00 65.50 555 LEU A N 1
ATOM 4344 C CA . LEU A 1 555 ? 17.443 18.567 -14.857 1.00 65.50 555 LEU A CA 1
ATOM 4345 C C . LEU A 1 555 ? 16.930 19.947 -15.281 1.00 65.50 555 LEU A C 1
ATOM 4347 O O . LEU A 1 555 ? 15.725 20.143 -15.413 1.00 65.50 555 LEU A O 1
ATOM 4351 N N . ASN A 1 556 ? 17.838 20.911 -15.467 1.00 70.38 556 ASN A N 1
ATOM 4352 C CA . ASN A 1 556 ? 17.485 22.290 -15.765 1.00 70.38 556 ASN A CA 1
ATOM 4353 C C . ASN A 1 556 ? 17.564 22.602 -17.270 1.00 70.38 556 ASN A C 1
ATOM 4355 O O . ASN A 1 556 ? 18.584 23.119 -17.725 1.00 70.38 556 ASN A O 1
ATOM 4359 N N . PRO A 1 557 ? 16.486 22.411 -18.057 1.00 65.62 557 PRO A N 1
ATOM 4360 C CA . PRO A 1 557 ? 16.492 22.729 -19.487 1.00 65.62 557 PRO A CA 1
ATOM 4361 C C . PRO A 1 557 ? 16.622 24.233 -19.782 1.00 65.62 557 PRO A C 1
ATOM 4363 O O . PRO A 1 557 ? 16.574 24.644 -20.939 1.00 65.62 557 PRO A O 1
ATOM 4366 N N . TYR A 1 558 ? 16.731 25.077 -18.751 1.00 62.84 558 TYR A N 1
ATOM 4367 C CA . TYR A 1 558 ? 16.836 26.526 -18.867 1.00 62.84 558 TYR A CA 1
ATOM 4368 C C . TYR A 1 558 ? 18.270 27.050 -18.711 1.00 62.84 558 TYR A C 1
ATOM 4370 O O . TYR A 1 558 ? 18.473 28.260 -18.827 1.00 62.84 558 TYR A O 1
ATOM 4378 N N . VAL A 1 559 ? 19.264 26.182 -18.480 1.00 65.25 559 VAL A N 1
ATOM 4379 C CA . VAL A 1 559 ? 20.685 26.569 -18.497 1.00 65.25 559 VAL A CA 1
ATOM 4380 C C . VAL A 1 559 ? 21.349 26.198 -19.823 1.00 65.25 559 VAL A C 1
ATOM 4382 O O . VAL A 1 559 ? 21.013 25.201 -20.452 1.00 65.25 559 VAL A O 1
ATOM 4385 N N . SER A 1 560 ? 22.322 27.002 -20.259 1.00 53.84 560 SER A N 1
ATOM 4386 C CA . SER A 1 560 ? 22.996 26.839 -21.559 1.00 53.84 560 SER A CA 1
ATOM 4387 C C . SER A 1 560 ? 23.839 25.565 -21.687 1.00 53.84 560 SER A C 1
ATOM 4389 O O . SER A 1 560 ? 24.158 25.169 -22.804 1.00 53.84 560 SER A O 1
ATOM 4391 N N . ASN A 1 561 ? 24.193 24.929 -20.565 1.00 55.38 561 ASN A N 1
ATOM 4392 C CA . ASN A 1 561 ? 25.096 23.773 -20.501 1.00 55.38 561 ASN A CA 1
ATOM 4393 C C . ASN A 1 561 ? 24.361 22.498 -20.050 1.00 55.38 561 ASN A C 1
ATOM 4395 O O . ASN A 1 561 ? 24.968 21.614 -19.454 1.00 55.38 561 ASN A O 1
ATOM 4399 N N . TYR A 1 562 ? 23.048 22.432 -20.288 1.00 53.03 562 TYR A N 1
ATOM 4400 C CA . TYR A 1 562 ? 22.150 21.400 -19.763 1.00 53.03 562 TYR A CA 1
ATOM 4401 C C . TYR A 1 562 ? 22.551 19.948 -20.106 1.00 53.03 562 TYR A C 1
ATOM 4403 O O . TYR A 1 562 ? 22.137 19.024 -19.418 1.00 53.03 562 TYR A O 1
ATOM 4411 N N . ASP A 1 563 ? 23.435 19.730 -21.081 1.00 59.00 563 ASP A N 1
ATOM 4412 C CA . ASP A 1 563 ? 24.007 18.411 -21.342 1.00 59.00 563 ASP A CA 1
ATOM 4413 C C . ASP A 1 563 ? 25.490 18.489 -21.754 1.00 59.00 563 ASP A C 1
ATOM 4415 O O . ASP A 1 563 ? 25.880 18.370 -22.918 1.00 59.00 563 ASP A O 1
ATOM 4419 N N . GLU A 1 564 ? 26.362 18.660 -20.760 1.00 53.50 564 GLU A N 1
ATOM 4420 C CA . GLU A 1 564 ? 27.793 18.329 -20.841 1.00 53.50 564 GLU A CA 1
ATOM 4421 C C . GLU A 1 564 ? 28.109 16.962 -20.193 1.00 53.50 564 GLU A C 1
ATOM 4423 O O . GLU A 1 564 ? 29.215 16.745 -19.710 1.00 53.50 564 GLU A O 1
ATOM 4428 N N . GLY A 1 565 ? 27.159 16.012 -20.225 1.00 57.75 565 GLY A N 1
ATOM 4429 C CA . GLY A 1 565 ? 27.458 14.580 -20.092 1.00 57.75 565 GLY A CA 1
ATOM 4430 C C . GLY A 1 565 ? 27.125 13.893 -18.767 1.00 57.75 565 GLY A C 1
ATOM 4431 O O . GLY A 1 565 ? 27.322 12.695 -18.701 1.00 57.75 565 GLY A O 1
ATOM 4432 N N . GLY A 1 566 ? 26.604 14.576 -17.740 1.00 69.69 566 GLY A N 1
ATOM 4433 C CA . GLY A 1 566 ? 26.282 13.933 -16.450 1.00 69.69 566 GLY A CA 1
ATOM 4434 C C . GLY A 1 566 ? 24.988 13.108 -16.465 1.00 69.69 566 GLY A C 1
ATOM 4435 O O . GLY A 1 566 ? 25.001 11.914 -16.201 1.00 69.69 566 GLY A O 1
ATOM 4436 N N . THR A 1 567 ? 23.857 13.724 -16.815 1.00 74.75 567 THR A N 1
ATOM 4437 C CA . THR A 1 567 ? 22.529 13.094 -16.698 1.00 74.75 567 THR A CA 1
ATOM 4438 C C . THR A 1 567 ? 22.368 11.875 -17.595 1.00 74.75 567 THR A C 1
ATOM 4440 O O . THR A 1 567 ? 22.073 10.784 -17.118 1.00 74.75 567 THR A O 1
ATOM 4443 N N . SER A 1 568 ? 22.635 12.030 -18.890 1.00 79.94 568 SER A N 1
ATOM 4444 C CA . SER A 1 568 ? 22.531 10.934 -19.858 1.00 79.94 568 SER A CA 1
ATOM 4445 C C . SER A 1 568 ? 23.533 9.797 -19.601 1.00 79.94 568 SER A C 1
ATOM 4447 O O . SER A 1 568 ? 23.317 8.675 -20.043 1.00 79.94 568 SER A O 1
ATOM 4449 N N . HIS A 1 569 ? 24.640 10.072 -18.907 1.00 84.31 569 HIS A N 1
ATOM 4450 C CA . HIS A 1 569 ? 25.631 9.060 -18.535 1.00 84.31 569 HIS A CA 1
ATOM 4451 C C . HIS A 1 569 ? 25.114 8.141 -17.423 1.00 84.31 569 HIS A C 1
ATOM 4453 O O . HIS A 1 569 ? 25.234 6.919 -17.539 1.00 84.31 569 HIS A O 1
ATOM 4459 N N . GLU A 1 570 ? 24.466 8.712 -16.403 1.00 83.88 570 GLU A N 1
ATOM 4460 C CA . GLU A 1 570 ? 23.846 7.944 -15.316 1.00 83.88 570 GLU A CA 1
ATOM 4461 C C . GLU A 1 570 ? 22.656 7.111 -15.792 1.00 83.88 570 GLU A C 1
ATOM 4463 O O . GLU A 1 570 ? 22.516 5.951 -15.411 1.00 83.88 570 GLU A O 1
ATOM 4468 N N . PHE A 1 571 ? 21.831 7.664 -16.684 1.00 83.88 571 PHE A N 1
ATOM 4469 C CA . PHE A 1 571 ? 20.766 6.901 -17.340 1.00 83.88 571 PHE A CA 1
ATOM 4470 C C . PHE A 1 571 ? 21.334 5.719 -18.137 1.00 83.88 571 PHE A C 1
ATOM 4472 O O . PHE A 1 571 ? 20.894 4.578 -17.963 1.00 83.88 571 PHE A O 1
ATOM 4479 N N . GLY A 1 572 ? 22.412 5.947 -18.895 1.00 87.69 572 GLY A N 1
ATOM 4480 C CA . GLY A 1 572 ? 23.088 4.890 -19.638 1.00 87.69 572 GLY A CA 1
ATOM 4481 C C . GLY A 1 572 ? 23.611 3.746 -18.758 1.00 87.69 572 GLY A C 1
ATOM 4482 O O . GLY A 1 572 ? 23.619 2.593 -19.204 1.00 87.69 572 GLY A O 1
ATOM 4483 N N . HIS A 1 573 ? 24.009 4.009 -17.503 1.00 85.94 573 HIS A N 1
ATOM 4484 C CA . HIS A 1 573 ? 24.400 2.948 -16.563 1.00 85.94 573 HIS A CA 1
ATOM 4485 C C . HIS A 1 573 ? 23.256 1.969 -16.280 1.00 85.94 573 HIS A C 1
ATOM 4487 O O . HIS A 1 573 ? 23.503 0.782 -16.059 1.00 85.94 573 HIS A O 1
ATOM 4493 N N . GLN A 1 574 ? 22.001 2.417 -16.348 1.00 86.56 574 GLN A N 1
ATOM 4494 C CA . GLN A 1 574 ? 20.845 1.552 -16.128 1.00 86.56 574 GLN A CA 1
ATOM 4495 C C . GLN A 1 574 ? 20.570 0.596 -17.307 1.00 86.56 574 GLN A C 1
ATOM 4497 O O . GLN A 1 574 ? 19.903 -0.422 -17.111 1.00 86.56 574 GLN A O 1
ATOM 4502 N N . HIS A 1 575 ? 21.125 0.859 -18.498 1.00 88.00 575 HIS A N 1
ATOM 4503 C CA . HIS A 1 575 ? 20.877 0.092 -19.732 1.00 88.00 575 HIS A CA 1
ATOM 4504 C C . HIS A 1 575 ? 22.093 -0.687 -20.259 1.00 88.00 575 HIS A C 1
ATOM 4506 O O . HIS A 1 575 ? 21.956 -1.578 -21.096 1.00 88.00 575 HIS A O 1
ATOM 4512 N N . GLN A 1 576 ? 23.307 -0.377 -19.801 1.00 86.00 576 GLN A N 1
ATOM 4513 C CA . GLN A 1 576 ? 24.537 -0.860 -20.439 1.00 86.00 576 GLN A CA 1
ATOM 4514 C C . GLN A 1 576 ? 24.848 -2.355 -20.264 1.00 86.00 576 GLN A C 1
ATOM 4516 O O . GLN A 1 576 ? 25.737 -2.858 -20.951 1.00 86.00 576 GLN A O 1
ATOM 4521 N N . PHE A 1 577 ? 24.180 -3.070 -19.354 1.00 83.44 577 PHE A N 1
ATOM 4522 C CA . PHE A 1 577 ? 24.600 -4.412 -18.925 1.00 83.44 577 PHE A CA 1
ATOM 4523 C C . PHE A 1 577 ? 24.830 -5.417 -20.063 1.00 83.44 577 PHE A C 1
ATOM 4525 O O . PHE A 1 577 ? 25.865 -6.085 -20.021 1.00 83.44 577 PHE A O 1
ATOM 4532 N N . PRO A 1 578 ? 23.987 -5.500 -21.116 1.00 85.00 578 PRO A N 1
ATOM 4533 C CA . PRO A 1 578 ? 24.220 -6.462 -22.191 1.00 85.00 578 PRO A CA 1
ATOM 4534 C C . PRO A 1 578 ? 25.506 -6.224 -22.987 1.00 85.00 578 PRO A C 1
ATOM 4536 O O . PRO A 1 578 ? 26.023 -7.142 -23.617 1.00 85.00 578 PRO A O 1
ATOM 4539 N N . ILE A 1 579 ? 26.026 -4.994 -22.969 1.00 83.12 579 ILE A N 1
ATOM 4540 C CA . ILE A 1 579 ? 27.236 -4.580 -23.689 1.00 83.12 579 ILE A CA 1
ATOM 4541 C C . ILE A 1 579 ? 28.390 -4.202 -22.742 1.00 83.12 579 ILE A C 1
ATOM 4543 O O . ILE A 1 579 ? 29.423 -3.704 -23.197 1.00 83.12 579 ILE A O 1
ATOM 4547 N N . MET A 1 580 ? 28.230 -4.415 -21.430 1.00 78.50 580 MET A N 1
ATOM 4548 C CA . MET A 1 580 ? 29.186 -3.988 -20.409 1.00 78.50 580 MET A CA 1
ATOM 4549 C C . MET A 1 580 ? 30.377 -4.944 -20.318 1.00 78.50 580 MET A C 1
ATOM 4551 O O . MET A 1 580 ? 30.238 -6.081 -19.877 1.00 78.50 580 MET A O 1
ATOM 4555 N N . LEU A 1 581 ? 31.576 -4.459 -20.638 1.00 70.69 581 LEU A N 1
ATOM 4556 C CA . LEU A 1 581 ? 32.830 -5.218 -20.540 1.00 70.69 581 LEU A CA 1
ATOM 4557 C C . LEU A 1 581 ? 33.552 -4.940 -19.206 1.00 70.69 581 LEU A C 1
ATOM 4559 O O . LEU A 1 581 ? 33.463 -3.827 -18.681 1.00 70.69 581 LEU A O 1
ATOM 4563 N N . GLU A 1 582 ? 34.266 -5.922 -18.638 1.00 66.88 582 GLU A N 1
ATOM 4564 C CA . GLU A 1 582 ? 35.105 -5.701 -17.447 1.00 66.88 582 GLU A CA 1
ATOM 4565 C C . GLU A 1 582 ? 36.132 -4.592 -17.733 1.00 66.88 582 GLU A C 1
ATOM 4567 O O . GLU A 1 582 ? 36.751 -4.558 -18.796 1.00 66.88 582 GLU A O 1
ATOM 4572 N N . GLY A 1 583 ? 36.271 -3.639 -16.805 1.00 64.56 583 GLY A N 1
ATOM 4573 C CA . GLY A 1 583 ? 37.125 -2.459 -16.988 1.00 64.56 583 GLY A CA 1
ATOM 4574 C C . GLY A 1 583 ? 36.528 -1.354 -17.874 1.00 64.56 583 GLY A C 1
ATOM 4575 O O . GLY A 1 583 ? 37.211 -0.369 -18.136 1.00 64.56 583 GLY A O 1
ATOM 4576 N N . PHE A 1 584 ? 35.272 -1.484 -18.321 1.00 69.81 584 PHE A N 1
ATOM 4577 C CA . PHE A 1 584 ? 34.623 -0.563 -19.268 1.00 69.81 584 PHE A CA 1
ATOM 4578 C C . PHE A 1 584 ? 33.209 -0.118 -18.826 1.00 69.81 584 PHE A C 1
ATOM 4580 O O . PHE A 1 584 ? 32.354 0.255 -19.639 1.00 69.81 584 PHE A O 1
ATOM 4587 N N . THR A 1 585 ? 32.948 -0.147 -17.519 1.00 72.62 585 THR A N 1
ATOM 4588 C CA . THR A 1 585 ? 31.669 0.288 -16.933 1.00 72.62 585 THR A CA 1
ATOM 4589 C C . THR A 1 585 ? 31.379 1.770 -17.196 1.00 72.62 585 THR A C 1
ATOM 4591 O O . THR A 1 585 ? 30.246 2.103 -17.486 1.00 72.62 585 THR A O 1
ATOM 4594 N N . GLU A 1 586 ? 32.390 2.637 -17.240 1.00 78.44 586 GLU A N 1
ATOM 4595 C CA . GLU A 1 586 ? 32.237 4.090 -17.474 1.00 78.44 586 GLU A CA 1
ATOM 4596 C C . GLU A 1 586 ? 32.273 4.500 -18.961 1.00 78.44 586 GLU A C 1
ATOM 4598 O O . GLU A 1 586 ? 32.347 5.682 -19.285 1.00 78.44 586 GLU A O 1
ATOM 4603 N N . GLY A 1 587 ? 32.333 3.533 -19.886 1.00 76.25 587 GLY A N 1
ATOM 4604 C CA . GLY A 1 587 ? 32.438 3.811 -21.325 1.00 76.25 587 GLY A CA 1
ATOM 4605 C C . GLY A 1 587 ? 31.349 3.178 -22.192 1.00 76.25 587 GLY A C 1
ATOM 4606 O O . GLY A 1 587 ? 31.098 3.657 -23.298 1.00 76.25 587 GLY A O 1
ATOM 4607 N N . SER A 1 588 ? 30.705 2.099 -21.735 1.00 80.75 588 SER A N 1
ATOM 4608 C CA . SER A 1 588 ? 29.625 1.433 -22.490 1.00 80.75 588 SER A CA 1
ATOM 4609 C C . SER A 1 588 ? 28.296 2.179 -22.381 1.00 80.75 588 SER A C 1
ATOM 4611 O O . SER A 1 588 ? 27.558 2.249 -23.361 1.00 80.75 588 SER A O 1
ATOM 4613 N N . ASN A 1 589 ? 28.019 2.780 -21.224 1.00 84.56 589 ASN A N 1
ATOM 4614 C CA . ASN A 1 589 ? 26.876 3.662 -20.988 1.00 84.56 589 ASN A CA 1
ATOM 4615 C C . ASN A 1 589 ? 26.933 4.921 -21.859 1.00 84.56 589 ASN A C 1
ATOM 4617 O O . ASN A 1 589 ? 25.900 5.397 -22.322 1.00 84.56 589 ASN A O 1
ATOM 4621 N N . ASP A 1 590 ? 28.133 5.408 -22.177 1.00 85.06 590 ASP A N 1
ATOM 4622 C CA . ASP A 1 590 ? 28.315 6.595 -23.013 1.00 85.06 590 ASP A CA 1
ATOM 4623 C C . ASP A 1 590 ? 27.828 6.426 -24.468 1.00 85.06 590 ASP A C 1
ATOM 4625 O O . ASP A 1 590 ? 27.718 7.415 -25.202 1.00 85.06 590 ASP A O 1
ATOM 4629 N N . LEU A 1 591 ? 27.496 5.203 -24.909 1.00 88.38 591 LEU A N 1
ATOM 4630 C CA . LEU A 1 591 ? 26.687 5.005 -26.116 1.00 88.38 591 LEU A CA 1
ATOM 4631 C C . LEU A 1 591 ? 25.360 5.765 -25.990 1.00 88.38 591 LEU A C 1
ATOM 4633 O O . LEU A 1 591 ? 25.053 6.595 -26.844 1.00 88.38 591 LEU A O 1
ATOM 4637 N N . PHE A 1 592 ? 24.610 5.493 -24.921 1.00 88.38 592 PHE A N 1
ATOM 4638 C CA . PHE A 1 592 ? 23.324 6.123 -24.637 1.00 88.38 592 PHE A CA 1
ATOM 4639 C C . PHE A 1 592 ? 23.507 7.623 -24.432 1.00 88.38 592 PHE A C 1
ATOM 4641 O O . PHE A 1 592 ? 22.824 8.418 -25.077 1.00 88.38 592 PHE A O 1
ATOM 4648 N N . ALA A 1 593 ? 24.534 8.019 -23.672 1.00 86.12 593 ALA A N 1
ATOM 4649 C CA . ALA A 1 593 ? 24.836 9.428 -23.460 1.00 86.12 593 ALA A CA 1
ATOM 4650 C C . ALA A 1 593 ? 25.068 10.188 -24.777 1.00 86.12 593 ALA A C 1
ATOM 4652 O O . ALA A 1 593 ? 24.516 11.268 -24.972 1.00 86.12 593 ALA A O 1
ATOM 4653 N N . ASN A 1 594 ? 25.829 9.631 -25.726 1.00 84.88 594 ASN A N 1
ATOM 4654 C CA . ASN A 1 594 ? 26.055 10.285 -27.019 1.00 84.88 594 ASN A CA 1
ATOM 4655 C C . ASN A 1 594 ? 24.826 10.306 -27.929 1.00 84.88 594 ASN A C 1
ATOM 4657 O O . ASN A 1 594 ? 24.642 11.274 -28.672 1.00 84.88 594 ASN A O 1
ATOM 4661 N N . VAL A 1 595 ? 23.988 9.271 -27.870 1.00 86.31 595 VAL A N 1
ATOM 4662 C CA . VAL A 1 595 ? 22.714 9.243 -28.596 1.00 86.31 595 VAL A CA 1
ATOM 4663 C C . VAL A 1 595 ? 21.777 10.325 -28.053 1.00 86.31 595 VAL A C 1
ATOM 4665 O O . VAL A 1 595 ? 21.260 11.122 -28.836 1.00 86.31 595 VAL A O 1
ATOM 4668 N N . ASN A 1 596 ? 21.654 10.441 -26.731 1.00 83.19 596 ASN A N 1
ATOM 4669 C CA . ASN A 1 596 ? 20.859 11.474 -26.066 1.00 83.19 596 ASN A CA 1
ATOM 4670 C C . ASN A 1 596 ? 21.375 12.886 -26.371 1.00 83.19 596 ASN A C 1
ATOM 4672 O O . ASN A 1 596 ? 20.588 13.758 -26.736 1.00 83.19 596 ASN A O 1
ATOM 4676 N N . ARG A 1 597 ? 22.698 13.106 -26.334 1.00 80.94 597 ARG A N 1
ATOM 4677 C CA . ARG A 1 597 ? 23.329 14.375 -26.751 1.00 80.94 597 ARG A CA 1
ATOM 4678 C C . ARG A 1 597 ? 22.904 14.774 -28.158 1.00 80.94 597 ARG A C 1
ATOM 4680 O O . ARG A 1 597 ? 22.518 15.918 -28.402 1.00 80.94 597 ARG A O 1
ATOM 4687 N N . TRP A 1 598 ? 22.972 13.832 -29.096 1.00 80.69 598 TRP A N 1
ATOM 4688 C CA . TRP A 1 598 ? 22.550 14.064 -30.473 1.00 80.69 598 TRP A CA 1
ATOM 4689 C C . TRP A 1 598 ? 21.057 14.411 -30.565 1.00 80.69 598 TRP A C 1
ATOM 4691 O O . TRP A 1 598 ? 20.698 15.387 -31.223 1.00 80.69 598 TRP A O 1
ATOM 4701 N N . LEU A 1 599 ? 20.203 13.649 -29.876 1.00 79.88 599 LEU A N 1
ATOM 4702 C CA . LEU A 1 599 ? 18.749 13.848 -29.810 1.00 79.88 599 LEU A CA 1
ATOM 4703 C C . LEU A 1 599 ? 18.358 15.213 -29.233 1.00 79.88 599 LEU A C 1
ATOM 4705 O O . LEU A 1 599 ? 17.439 15.857 -29.734 1.00 79.88 599 LEU A O 1
ATOM 4709 N N . MET A 1 600 ? 19.108 15.693 -28.242 1.00 77.06 600 MET A N 1
ATOM 4710 C CA . MET A 1 600 ? 18.961 17.030 -27.663 1.00 77.06 600 MET A CA 1
ATOM 4711 C C . MET A 1 600 ? 19.528 18.152 -28.552 1.00 77.06 600 MET A C 1
ATOM 4713 O O . MET A 1 600 ? 19.386 19.331 -28.232 1.00 77.06 600 MET A O 1
ATOM 4717 N N . GLY A 1 601 ? 20.137 17.818 -29.696 1.00 76.44 601 GLY A N 1
ATOM 4718 C CA . GLY A 1 601 ? 20.624 18.777 -30.690 1.00 76.44 601 GLY A CA 1
ATOM 4719 C C . GLY A 1 601 ? 22.097 19.171 -30.546 1.00 76.44 601 GLY A C 1
ATOM 4720 O O . GLY A 1 601 ? 22.554 20.094 -31.232 1.00 76.44 601 GLY A O 1
ATOM 4721 N N . HIS A 1 602 ? 22.872 18.483 -29.701 1.00 74.94 602 HIS A N 1
ATOM 4722 C CA . HIS A 1 602 ? 24.311 18.716 -29.595 1.00 74.94 602 HIS A CA 1
ATOM 4723 C C . HIS A 1 602 ? 25.039 18.199 -30.839 1.00 74.94 602 HIS A C 1
ATOM 4725 O O . HIS A 1 602 ? 24.806 17.099 -31.335 1.00 74.94 602 HIS A O 1
ATOM 4731 N N . ARG A 1 603 ? 25.981 19.002 -31.345 1.00 68.25 603 ARG A N 1
ATOM 4732 C CA . ARG A 1 603 ? 26.736 18.691 -32.573 1.00 68.25 603 ARG A CA 1
ATOM 4733 C C . ARG A 1 603 ? 28.014 17.885 -32.333 1.00 68.25 603 ARG A C 1
ATOM 4735 O O . ARG A 1 603 ? 28.639 17.454 -33.298 1.00 68.25 603 ARG A O 1
ATOM 4742 N N . ALA A 1 604 ? 28.424 17.720 -31.076 1.00 70.00 604 ALA A N 1
ATOM 4743 C CA . ALA A 1 604 ? 29.666 17.057 -30.700 1.00 70.00 604 ALA A CA 1
ATOM 4744 C C . ALA A 1 604 ? 29.412 15.912 -29.713 1.00 70.00 604 ALA A C 1
ATOM 4746 O O . ALA A 1 604 ? 28.770 16.087 -28.674 1.00 70.00 604 ALA A O 1
ATOM 4747 N N . THR A 1 605 ? 29.975 14.755 -30.043 1.00 74.12 605 THR A N 1
ATOM 4748 C CA . THR A 1 605 ? 30.035 13.568 -29.185 1.00 74.12 605 THR A CA 1
ATOM 4749 C C . THR A 1 605 ? 31.147 13.722 -28.152 1.00 74.12 605 THR A C 1
ATOM 4751 O O . THR A 1 605 ? 32.170 14.342 -28.456 1.00 74.12 605 THR A O 1
ATOM 4754 N N . THR A 1 606 ? 31.034 13.058 -27.009 1.00 73.94 606 THR A N 1
ATOM 4755 C CA . THR A 1 606 ? 32.169 12.810 -26.112 1.00 73.94 606 THR A CA 1
ATOM 4756 C C . THR A 1 606 ? 33.148 11.790 -26.732 1.00 73.94 606 THR A C 1
ATOM 4758 O O . THR A 1 606 ? 32.908 11.237 -27.814 1.00 73.94 606 THR A O 1
ATOM 4761 N N . GLY A 1 607 ? 34.312 11.587 -26.107 1.00 75.25 607 GLY A N 1
ATOM 4762 C CA . GLY A 1 607 ? 35.337 10.644 -26.574 1.00 75.25 607 GLY A CA 1
ATOM 4763 C C . GLY A 1 607 ? 36.470 11.261 -27.403 1.00 75.25 607 GLY A C 1
ATOM 4764 O O . GLY A 1 607 ? 36.316 12.272 -28.094 1.00 75.25 607 GLY A O 1
ATOM 4765 N N . LYS A 1 608 ? 37.638 10.608 -27.392 1.00 77.94 608 LYS A N 1
ATOM 4766 C CA . LYS A 1 608 ? 38.838 11.074 -28.113 1.00 77.94 608 LYS A CA 1
ATOM 4767 C C . LYS A 1 608 ? 38.679 10.957 -29.637 1.00 77.94 608 LYS A C 1
ATOM 4769 O O . LYS A 1 608 ? 37.874 10.149 -30.102 1.00 77.94 608 LYS A O 1
ATOM 4774 N N . PRO A 1 609 ? 39.418 11.739 -30.445 1.00 79.44 609 PRO A N 1
ATOM 4775 C CA . PRO A 1 609 ? 39.414 11.586 -31.899 1.00 79.44 609 PRO A CA 1
ATOM 4776 C C . PRO A 1 609 ? 39.828 10.171 -32.330 1.00 79.44 609 PRO A C 1
ATOM 4778 O O . PRO A 1 609 ? 40.657 9.541 -31.675 1.00 79.44 609 PRO A O 1
ATOM 4781 N N . LEU A 1 610 ? 39.324 9.699 -33.477 1.00 80.06 610 LEU A N 1
ATOM 4782 C CA . LEU A 1 610 ? 39.647 8.368 -34.021 1.00 80.06 610 LEU A CA 1
ATOM 4783 C C . LEU A 1 610 ? 41.161 8.141 -34.188 1.00 80.06 610 LEU A C 1
ATOM 4785 O O . LEU A 1 610 ? 41.645 7.020 -34.046 1.00 80.06 610 LEU A O 1
ATOM 4789 N N . SER A 1 611 ? 41.924 9.212 -34.430 1.00 85.06 611 SER A N 1
ATOM 4790 C CA . SER A 1 611 ? 43.385 9.163 -34.512 1.00 85.06 611 SER A CA 1
ATOM 4791 C C . SER A 1 611 ? 44.039 8.627 -33.236 1.00 85.06 611 SER A C 1
ATOM 4793 O O . SER A 1 611 ? 45.063 7.958 -33.332 1.00 85.06 611 SER A O 1
ATOM 4795 N N . THR A 1 612 ? 43.450 8.853 -32.056 1.00 83.19 612 THR A N 1
ATOM 4796 C CA . THR A 1 612 ? 43.929 8.251 -30.804 1.00 83.19 612 THR A CA 1
ATOM 4797 C C . THR A 1 612 ? 43.778 6.733 -30.852 1.00 83.19 612 THR A C 1
ATOM 4799 O O . THR A 1 612 ? 44.767 6.029 -30.678 1.00 83.19 612 THR A O 1
ATOM 4802 N N . THR A 1 613 ? 42.587 6.225 -31.180 1.00 77.62 613 THR A N 1
ATOM 4803 C CA . THR A 1 613 ? 42.333 4.781 -31.294 1.00 77.62 613 THR A CA 1
ATOM 4804 C C . THR A 1 613 ? 43.263 4.124 -32.322 1.00 77.62 613 THR A C 1
ATOM 4806 O O . THR A 1 613 ? 43.789 3.038 -32.090 1.00 77.62 613 THR A O 1
ATOM 4809 N N . MET A 1 614 ? 43.516 4.790 -33.454 1.00 80.88 614 MET A N 1
ATOM 4810 C CA . MET A 1 614 ? 44.443 4.302 -34.484 1.00 80.88 614 MET A CA 1
ATOM 4811 C C . MET A 1 614 ? 45.891 4.226 -33.980 1.00 80.88 614 MET A C 1
ATOM 4813 O O . MET A 1 614 ? 46.599 3.273 -34.297 1.00 80.88 614 MET A O 1
ATOM 4817 N N . GLN A 1 615 ? 46.336 5.203 -33.184 1.00 85.12 615 GLN A N 1
ATOM 4818 C CA . GLN A 1 615 ? 47.667 5.185 -32.572 1.00 85.12 615 GLN A CA 1
ATOM 4819 C C . GLN A 1 615 ? 47.809 4.071 -31.531 1.00 85.12 615 GLN A C 1
ATOM 4821 O O . GLN A 1 615 ? 48.851 3.428 -31.487 1.00 85.12 615 GLN A O 1
ATOM 4826 N N . GLU A 1 616 ? 46.775 3.820 -30.727 1.00 81.19 616 GLU A N 1
ATOM 4827 C CA . GLU A 1 616 ? 46.747 2.713 -29.759 1.00 81.19 616 GLU A CA 1
ATOM 4828 C C . GLU A 1 616 ? 46.882 1.359 -30.484 1.00 81.19 616 GLU A C 1
ATOM 4830 O O . GLU A 1 616 ? 47.742 0.551 -30.135 1.00 81.19 616 GLU A O 1
ATOM 4835 N N . PHE A 1 617 ? 46.136 1.146 -31.581 1.00 78.25 617 PHE A N 1
ATOM 4836 C CA . PHE A 1 617 ? 46.320 -0.031 -32.446 1.00 78.25 617 PHE A CA 1
ATOM 4837 C C . PHE A 1 617 ? 47.746 -0.128 -33.008 1.00 78.25 617 PHE A C 1
ATOM 4839 O O . PHE A 1 617 ? 48.335 -1.207 -32.989 1.00 78.25 617 PHE A O 1
ATOM 4846 N N . ALA A 1 618 ? 48.318 0.983 -33.481 1.00 86.56 618 ALA A N 1
ATOM 4847 C CA . ALA A 1 618 ? 49.675 1.007 -34.027 1.00 86.56 618 ALA A CA 1
ATOM 4848 C C . ALA A 1 618 ? 50.758 0.675 -32.981 1.00 86.56 618 ALA A C 1
ATOM 4850 O O . ALA A 1 618 ? 51.816 0.166 -33.342 1.00 86.56 618 ALA A O 1
ATOM 4851 N N . ARG A 1 619 ? 50.495 0.925 -31.690 1.00 87.50 619 ARG A N 1
ATOM 4852 C CA . ARG A 1 619 ? 51.370 0.543 -30.565 1.00 87.50 619 ARG A CA 1
ATOM 4853 C C . ARG A 1 619 ? 51.175 -0.902 -30.099 1.00 87.50 619 ARG A C 1
ATOM 4855 O O . ARG A 1 619 ? 51.863 -1.334 -29.180 1.00 87.50 619 ARG A O 1
ATOM 4862 N N . GLY A 1 620 ? 50.255 -1.649 -30.711 1.00 83.62 620 GLY A N 1
ATOM 4863 C CA . GLY A 1 620 ? 49.903 -3.000 -30.275 1.00 83.62 620 GLY A CA 1
ATOM 4864 C C . GLY A 1 620 ? 49.050 -3.031 -29.003 1.00 83.62 620 GLY A C 1
ATOM 4865 O O . GLY A 1 620 ? 48.953 -4.077 -28.365 1.00 83.62 620 GLY A O 1
ATOM 4866 N N . GLU A 1 621 ? 48.420 -1.914 -28.621 1.00 80.50 621 GLU A N 1
ATOM 4867 C CA . GLU A 1 621 ? 47.523 -1.878 -27.466 1.00 80.50 621 GLU A CA 1
ATOM 4868 C C . GLU A 1 621 ? 46.214 -2.609 -27.800 1.00 80.50 621 GLU A C 1
ATOM 4870 O O . GLU A 1 621 ? 45.409 -2.184 -28.649 1.00 80.50 621 GLU A O 1
ATOM 4875 N N . SER A 1 622 ? 45.996 -3.733 -27.113 1.00 70.62 622 SER A N 1
ATOM 4876 C CA . SER A 1 622 ? 44.744 -4.486 -27.202 1.00 70.62 622 SER A CA 1
ATOM 4877 C C . SER A 1 622 ? 43.569 -3.642 -26.703 1.00 70.62 622 SER A C 1
ATOM 4879 O O . SER A 1 622 ? 43.753 -2.756 -25.870 1.00 70.62 622 SER A O 1
ATOM 4881 N N . PHE A 1 623 ? 42.358 -3.958 -27.163 1.00 69.94 623 PHE A N 1
ATOM 4882 C CA . PHE A 1 623 ? 41.131 -3.256 -26.776 1.00 69.94 623 PHE A CA 1
ATOM 4883 C C . PHE A 1 623 ? 40.968 -3.100 -25.249 1.00 69.94 623 PHE A C 1
ATOM 4885 O O . PHE A 1 623 ? 40.546 -2.043 -24.793 1.00 69.94 623 PHE A O 1
ATOM 4892 N N . TYR A 1 624 ? 41.380 -4.107 -24.469 1.00 63.00 624 TYR A N 1
ATOM 4893 C CA . TYR A 1 624 ? 41.262 -4.144 -23.006 1.00 63.00 624 TYR A CA 1
ATOM 4894 C C . TYR A 1 624 ? 42.201 -3.173 -22.264 1.00 63.00 624 TYR A C 1
ATOM 4896 O O . TYR A 1 624 ? 41.904 -2.747 -21.155 1.00 63.00 624 TYR A O 1
ATOM 4904 N N . TRP A 1 625 ? 43.332 -2.797 -22.871 1.00 62.84 625 TRP A N 1
ATOM 4905 C CA . TRP A 1 625 ? 44.380 -1.991 -22.220 1.00 62.84 625 TRP A CA 1
ATOM 4906 C C . TRP A 1 625 ? 44.388 -0.517 -22.650 1.00 62.84 625 TRP A C 1
ATOM 4908 O O . TRP A 1 625 ? 45.280 0.234 -22.258 1.00 62.84 625 TRP A O 1
ATOM 4918 N N . ARG A 1 626 ? 43.413 -0.090 -23.459 1.00 67.50 626 ARG A N 1
ATOM 4919 C CA . ARG A 1 626 ? 43.289 1.305 -23.917 1.00 67.50 626 ARG A CA 1
ATOM 4920 C C . ARG A 1 626 ? 42.813 2.213 -22.799 1.00 67.50 626 ARG A C 1
ATOM 4922 O O . ARG A 1 626 ? 42.289 1.750 -21.791 1.00 67.50 626 ARG A O 1
ATOM 4929 N N . ASN A 1 627 ? 42.912 3.528 -23.012 1.00 63.69 627 ASN A N 1
ATOM 4930 C CA . ASN A 1 627 ? 42.175 4.489 -22.192 1.00 63.69 627 ASN A CA 1
ATOM 4931 C C . ASN A 1 627 ? 40.665 4.271 -22.410 1.00 63.69 627 ASN A C 1
ATOM 4933 O O . ASN A 1 627 ? 40.045 4.820 -23.330 1.00 63.69 627 ASN A O 1
ATOM 4937 N N . VAL A 1 628 ? 40.129 3.394 -21.566 1.00 56.00 628 VAL A N 1
ATOM 4938 C CA . VAL A 1 628 ? 38.842 2.720 -21.694 1.00 56.00 628 VAL A CA 1
ATOM 4939 C C . VAL A 1 628 ? 37.691 3.714 -21.747 1.00 56.00 628 VAL A C 1
ATOM 4941 O O . VAL A 1 628 ? 36.824 3.557 -22.590 1.00 56.00 628 VAL A O 1
ATOM 4944 N N . ASN A 1 629 ? 37.746 4.826 -21.016 1.00 58.44 629 ASN A N 1
ATOM 4945 C CA . ASN A 1 629 ? 36.619 5.763 -20.946 1.00 58.44 629 ASN A CA 1
ATOM 4946 C C . ASN A 1 629 ? 36.447 6.641 -22.201 1.00 58.44 629 ASN A C 1
ATOM 4948 O O . ASN A 1 629 ? 35.440 7.317 -22.332 1.00 58.44 629 ASN A O 1
ATOM 4952 N N . ASN A 1 630 ? 37.403 6.672 -23.142 1.00 61.72 630 ASN A N 1
ATOM 4953 C CA . ASN A 1 630 ? 37.328 7.615 -24.272 1.00 61.72 630 ASN A CA 1
ATOM 4954 C C . ASN A 1 630 ? 37.684 7.049 -25.651 1.00 61.72 630 ASN A C 1
ATOM 4956 O O . ASN A 1 630 ? 37.192 7.571 -26.656 1.00 61.72 630 ASN A O 1
ATOM 4960 N N . SER A 1 631 ? 38.540 6.028 -25.732 1.00 63.53 631 SER A N 1
ATOM 4961 C CA . SER A 1 631 ? 38.966 5.453 -27.018 1.00 63.53 631 SER A CA 1
ATOM 4962 C C . SER A 1 631 ? 38.075 4.285 -27.465 1.00 63.53 631 SER A C 1
ATOM 4964 O O . SER A 1 631 ? 37.917 4.062 -28.667 1.00 63.53 631 SER A O 1
ATOM 4966 N N . CYS A 1 632 ? 37.460 3.567 -26.517 1.00 66.19 632 CYS A N 1
ATOM 4967 C CA . CYS A 1 632 ? 36.600 2.406 -26.779 1.00 66.19 632 CYS A CA 1
ATOM 4968 C C . CYS A 1 632 ? 35.125 2.786 -27.015 1.00 66.19 632 CYS A C 1
ATOM 4970 O O . CYS A 1 632 ? 34.450 2.124 -27.803 1.00 66.19 632 CYS A O 1
ATOM 4972 N N . LEU A 1 633 ? 34.664 3.918 -26.467 1.00 76.12 633 LEU A N 1
ATOM 4973 C CA . LEU A 1 633 ? 33.368 4.543 -26.777 1.00 76.12 633 LEU A CA 1
ATOM 4974 C C . LEU A 1 633 ? 33.125 4.697 -28.288 1.00 76.12 633 LEU A C 1
ATOM 4976 O O . LEU A 1 633 ? 32.017 4.494 -28.790 1.00 76.12 633 LEU A O 1
ATOM 4980 N N . ARG A 1 634 ? 34.186 5.016 -29.044 1.00 77.62 634 ARG A N 1
ATOM 4981 C CA . ARG A 1 634 ? 34.112 5.178 -30.500 1.00 77.62 634 ARG A CA 1
ATOM 4982 C C . ARG A 1 634 ? 33.609 3.928 -31.206 1.00 77.62 634 ARG A C 1
ATOM 4984 O O . ARG A 1 634 ? 32.938 4.074 -32.214 1.00 77.62 634 ARG A O 1
ATOM 4991 N N . MET A 1 635 ? 33.866 2.732 -30.677 1.00 80.88 635 MET A N 1
ATOM 4992 C CA . MET A 1 635 ? 33.357 1.498 -31.273 1.00 80.88 635 MET A CA 1
ATOM 4993 C C . MET A 1 635 ? 31.825 1.494 -31.305 1.00 80.88 635 MET A C 1
ATOM 4995 O O . MET A 1 635 ? 31.244 1.376 -32.381 1.00 80.88 635 MET A O 1
ATOM 4999 N N . PHE A 1 636 ? 31.179 1.674 -30.149 1.00 85.62 636 PHE A N 1
ATOM 5000 C CA . PHE A 1 636 ? 29.720 1.683 -30.053 1.00 85.62 636 PHE A CA 1
ATOM 5001 C C . PHE A 1 636 ? 29.143 2.864 -30.838 1.00 85.62 636 PHE A C 1
ATOM 5003 O O . PHE A 1 636 ? 28.365 2.694 -31.772 1.00 85.62 636 PHE A O 1
ATOM 5010 N N . HIS A 1 637 ? 29.611 4.081 -30.574 1.00 85.94 637 HIS A N 1
ATOM 5011 C CA . HIS A 1 637 ? 29.022 5.240 -31.232 1.00 85.94 637 HIS A CA 1
ATOM 5012 C C . HIS A 1 637 ? 29.217 5.239 -32.767 1.00 85.94 637 HIS A C 1
ATOM 5014 O O . HIS A 1 637 ? 28.328 5.664 -33.501 1.00 85.94 637 HIS A O 1
ATOM 5020 N N . SER A 1 638 ? 30.329 4.712 -33.299 1.00 87.25 638 SER A N 1
ATOM 5021 C CA . SER A 1 638 ? 30.510 4.569 -34.753 1.00 87.25 638 SER A CA 1
ATOM 5022 C C . SER A 1 638 ? 29.508 3.605 -35.393 1.00 87.25 638 SER A C 1
ATOM 5024 O O . SER A 1 638 ? 29.070 3.864 -36.515 1.00 87.25 638 SER A O 1
ATOM 5026 N N . LEU A 1 639 ? 29.107 2.535 -34.699 1.00 91.00 639 LEU A N 1
ATOM 5027 C CA . LEU A 1 639 ? 28.051 1.638 -35.176 1.00 91.00 639 LEU A CA 1
ATOM 5028 C C . LEU A 1 639 ? 26.699 2.360 -35.217 1.00 91.00 639 LEU A C 1
ATOM 5030 O O . LEU A 1 639 ? 25.977 2.222 -36.201 1.00 91.00 639 LEU A O 1
ATOM 5034 N N . TYR A 1 640 ? 26.392 3.194 -34.217 1.00 89.44 640 TYR A N 1
ATOM 5035 C CA . TYR A 1 640 ? 25.180 4.024 -34.221 1.00 89.44 640 TYR A CA 1
ATOM 5036 C C . TYR A 1 640 ? 25.169 4.993 -35.408 1.00 89.44 640 TYR A C 1
ATOM 5038 O O . TYR A 1 640 ? 24.203 5.040 -36.173 1.00 89.44 640 TYR A O 1
ATOM 5046 N N . LEU A 1 641 ? 26.273 5.714 -35.622 1.00 88.81 641 LEU A N 1
ATOM 5047 C CA . LEU A 1 641 ? 26.408 6.640 -36.748 1.00 88.81 641 LEU A CA 1
ATOM 5048 C C . LEU A 1 641 ? 26.215 5.937 -38.100 1.00 88.81 641 LEU A C 1
ATOM 5050 O O . LEU A 1 641 ? 25.550 6.469 -38.989 1.00 88.81 641 LEU A O 1
ATOM 5054 N N . TYR A 1 642 ? 26.782 4.742 -38.265 1.00 92.12 642 TYR A N 1
ATOM 5055 C CA . TYR A 1 642 ? 26.688 3.996 -39.516 1.00 92.12 642 TYR A CA 1
ATOM 5056 C C . TYR A 1 642 ? 25.301 3.384 -39.742 1.00 92.12 642 TYR A C 1
ATOM 5058 O O . TYR A 1 642 ? 24.727 3.529 -40.819 1.00 92.12 642 TYR A O 1
ATOM 5066 N N . TYR A 1 643 ? 24.745 2.694 -38.748 1.00 90.81 643 TYR A N 1
ATOM 5067 C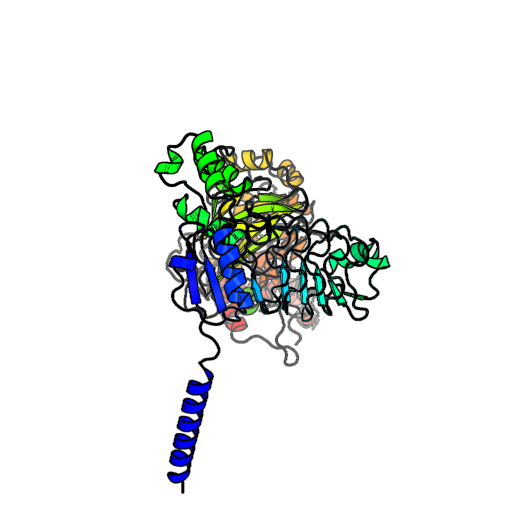 CA . TYR A 1 643 ? 23.499 1.957 -38.927 1.00 90.81 643 TYR A CA 1
ATOM 5068 C C . TYR A 1 643 ? 22.257 2.830 -38.756 1.00 90.81 643 TYR A C 1
ATOM 5070 O O . TYR A 1 643 ? 21.377 2.794 -39.618 1.00 90.81 643 TYR A O 1
ATOM 5078 N N . HIS A 1 644 ? 22.206 3.651 -37.707 1.00 86.12 644 HIS A N 1
ATOM 5079 C CA . HIS A 1 644 ? 21.038 4.470 -37.390 1.00 86.12 644 HIS A CA 1
ATOM 5080 C C . HIS A 1 644 ? 21.084 5.812 -38.119 1.00 86.12 644 HIS A C 1
ATOM 5082 O O . HIS A 1 644 ? 20.196 6.107 -38.920 1.00 86.12 644 HIS A O 1
ATOM 5088 N N . LEU A 1 645 ? 22.136 6.612 -37.906 1.00 85.00 645 LEU A N 1
ATOM 5089 C CA . LEU A 1 645 ? 22.177 7.973 -38.453 1.00 85.00 645 LEU A CA 1
ATOM 5090 C C . LEU A 1 645 ? 22.291 7.983 -39.985 1.00 85.00 645 LEU A C 1
ATOM 5092 O O . LEU A 1 645 ? 21.597 8.752 -40.646 1.00 85.00 645 LEU A O 1
ATOM 5096 N N . ALA A 1 646 ? 23.113 7.100 -40.561 1.00 88.31 646 ALA A N 1
ATOM 5097 C CA . ALA A 1 646 ? 23.198 6.920 -42.013 1.00 88.31 646 ALA A CA 1
ATOM 5098 C C . ALA A 1 646 ? 22.125 5.967 -42.586 1.00 88.31 646 ALA A C 1
ATOM 5100 O O . ALA A 1 646 ? 22.204 5.603 -43.764 1.00 88.31 646 ALA A O 1
ATOM 5101 N N . GLN A 1 647 ? 21.134 5.579 -41.769 1.00 85.75 647 GLN A N 1
ATOM 5102 C CA . GLN A 1 647 ? 19.950 4.797 -42.151 1.00 85.75 647 GLN A CA 1
ATOM 5103 C C . GLN A 1 647 ? 20.267 3.486 -42.889 1.00 85.75 647 GLN A C 1
ATOM 5105 O O . GLN A 1 647 ? 19.557 3.084 -43.810 1.00 85.75 647 GLN A O 1
ATOM 5110 N N . LYS A 1 648 ? 21.359 2.808 -42.524 1.00 89.56 648 LYS A N 1
ATOM 5111 C CA . LYS A 1 648 ? 21.708 1.503 -43.110 1.00 89.56 648 LYS A CA 1
ATOM 5112 C C . LYS A 1 648 ? 20.933 0.355 -42.471 1.00 89.56 648 LYS A C 1
ATOM 5114 O O . LYS A 1 648 ? 20.630 -0.612 -43.159 1.00 89.56 648 LYS A O 1
ATOM 5119 N N . ASN A 1 649 ? 20.624 0.468 -41.181 1.00 85.56 649 ASN A N 1
ATOM 5120 C CA . ASN A 1 649 ? 19.754 -0.432 -40.431 1.00 85.56 649 ASN A CA 1
ATOM 5121 C C . ASN A 1 649 ? 19.346 0.252 -39.113 1.00 85.56 649 ASN A C 1
ATOM 5123 O O . ASN A 1 649 ? 20.083 0.199 -38.132 1.00 85.56 649 ASN A O 1
ATOM 5127 N N . THR A 1 650 ? 18.176 0.888 -39.071 1.00 82.19 650 THR A N 1
ATOM 5128 C CA . THR A 1 650 ? 17.694 1.599 -37.871 1.00 82.19 650 THR A CA 1
ATOM 5129 C C . THR A 1 650 ? 17.281 0.672 -36.726 1.00 82.19 650 THR A C 1
ATOM 5131 O O . THR A 1 650 ? 16.954 1.165 -35.654 1.00 82.19 650 THR A O 1
ATOM 5134 N N . SER A 1 651 ? 17.310 -0.647 -36.935 1.00 80.69 651 SER A N 1
ATOM 5135 C CA . SER A 1 651 ? 17.010 -1.662 -35.915 1.00 80.69 651 SER A CA 1
ATOM 5136 C C . SER A 1 651 ? 18.269 -2.341 -35.377 1.00 80.69 651 SER A C 1
ATOM 5138 O O . SER A 1 651 ? 18.169 -3.310 -34.633 1.00 80.69 651 SER A O 1
ATOM 5140 N N . PHE A 1 652 ? 19.464 -1.876 -35.766 1.00 89.44 652 PHE A N 1
ATOM 5141 C CA . PHE A 1 652 ? 20.722 -2.540 -35.423 1.00 89.44 652 PHE A CA 1
ATOM 5142 C C . PHE A 1 652 ? 20.902 -2.710 -33.910 1.00 89.44 652 PHE A C 1
ATOM 5144 O O . PHE A 1 652 ? 21.132 -3.829 -33.460 1.00 89.44 652 PHE A O 1
ATOM 5151 N N . TYR A 1 653 ? 20.778 -1.634 -33.127 1.00 89.75 653 TYR A N 1
ATOM 5152 C CA . TYR A 1 653 ? 20.906 -1.719 -31.669 1.00 89.75 653 TYR A CA 1
ATOM 5153 C C . TYR A 1 653 ? 19.768 -2.490 -30.997 1.00 89.75 653 TYR A C 1
ATOM 5155 O O . TYR A 1 653 ? 20.082 -3.402 -30.232 1.00 89.75 653 TYR A O 1
ATOM 5163 N N . PRO A 1 654 ? 18.485 -2.222 -31.303 1.00 86.00 654 PRO A N 1
ATOM 5164 C CA . PRO A 1 654 ? 17.378 -3.010 -30.764 1.00 86.00 654 PRO A CA 1
ATOM 5165 C C . PRO A 1 654 ? 17.533 -4.520 -30.994 1.00 86.00 654 PRO A C 1
ATOM 5167 O O . PRO A 1 654 ? 17.414 -5.306 -30.051 1.00 86.00 654 PRO A O 1
ATOM 5170 N N . GLU A 1 655 ? 17.887 -4.941 -32.214 1.00 84.94 655 GLU A N 1
ATOM 5171 C CA . GLU A 1 655 ? 18.105 -6.359 -32.529 1.00 84.94 655 GLU A CA 1
ATOM 5172 C C . GLU A 1 655 ? 19.393 -6.911 -31.896 1.00 84.94 655 GLU A C 1
ATOM 5174 O O . GLU A 1 655 ? 19.410 -8.064 -31.463 1.00 84.94 655 GLU A O 1
ATOM 5179 N N . LEU A 1 656 ? 20.453 -6.103 -31.761 1.00 88.38 656 LEU A N 1
ATOM 5180 C CA . LEU A 1 656 ? 21.663 -6.491 -31.029 1.00 88.38 656 LEU A CA 1
ATOM 5181 C C . LEU A 1 656 ? 21.357 -6.750 -29.548 1.00 88.38 656 LEU A C 1
ATOM 5183 O O . LEU A 1 656 ? 21.712 -7.803 -29.024 1.00 88.38 656 LEU A O 1
ATOM 5187 N N . PHE A 1 657 ? 20.675 -5.825 -28.872 1.00 87.75 657 PHE A N 1
ATOM 5188 C CA . PHE A 1 657 ? 20.296 -5.987 -27.469 1.00 87.75 657 PHE A CA 1
ATOM 5189 C C . PHE A 1 657 ? 19.345 -7.170 -27.270 1.00 87.75 657 PHE A C 1
ATOM 5191 O O . PHE A 1 657 ? 19.478 -7.920 -26.303 1.00 87.75 657 PHE A O 1
ATOM 5198 N N . LYS A 1 658 ? 18.418 -7.393 -28.205 1.00 82.06 658 LYS A N 1
ATOM 5199 C CA . LYS A 1 658 ? 17.547 -8.573 -28.218 1.00 82.06 658 LYS A CA 1
ATOM 5200 C C . LYS A 1 658 ? 18.345 -9.871 -28.338 1.00 82.06 658 LYS A C 1
ATOM 5202 O O . LYS A 1 658 ? 18.088 -10.793 -27.567 1.00 82.06 658 LYS A O 1
ATOM 5207 N N . ALA A 1 659 ? 19.330 -9.929 -29.234 1.00 85.19 659 ALA A N 1
ATOM 5208 C CA . ALA A 1 659 ? 20.213 -11.084 -29.368 1.00 85.19 659 ALA A CA 1
ATOM 5209 C C . ALA A 1 659 ? 21.027 -11.332 -28.085 1.00 85.19 659 ALA A C 1
ATOM 5211 O O . ALA A 1 659 ? 21.040 -12.452 -27.583 1.00 85.19 659 ALA A O 1
ATOM 5212 N N . LEU A 1 660 ? 21.614 -10.283 -27.500 1.00 85.88 660 LEU A N 1
ATOM 5213 C CA . LEU A 1 660 ? 22.397 -10.366 -26.257 1.00 85.88 660 LEU A CA 1
ATOM 5214 C C . LEU A 1 660 ? 21.558 -10.763 -25.032 1.00 85.88 660 LEU A C 1
ATOM 5216 O O . LEU A 1 660 ? 22.073 -11.364 -24.094 1.00 85.88 660 LEU A O 1
ATOM 5220 N N . ARG A 1 661 ? 20.257 -10.447 -25.019 1.00 84.19 661 ARG A N 1
ATOM 5221 C CA . ARG A 1 661 ? 19.328 -10.923 -23.981 1.00 84.19 661 ARG A CA 1
ATOM 5222 C C . ARG A 1 661 ? 18.925 -12.384 -24.173 1.00 84.19 661 ARG A C 1
ATOM 5224 O O . ARG A 1 661 ? 18.682 -13.063 -23.176 1.00 84.19 661 ARG A O 1
ATOM 5231 N N . ALA A 1 662 ? 18.797 -12.837 -25.422 1.00 82.50 662 ALA A N 1
ATOM 5232 C CA . ALA A 1 662 ? 18.432 -14.212 -25.759 1.00 82.50 662 ALA A CA 1
ATOM 5233 C C . ALA A 1 662 ? 19.581 -15.197 -25.496 1.00 82.50 662 ALA A C 1
ATOM 5235 O O . ALA A 1 662 ? 19.331 -16.310 -25.042 1.00 82.50 662 ALA A O 1
ATOM 5236 N N . ASP A 1 663 ? 20.816 -14.761 -25.740 1.00 82.12 663 ASP A N 1
ATOM 5237 C CA . ASP A 1 663 ? 22.042 -15.509 -25.476 1.00 82.12 663 ASP A CA 1
ATOM 5238 C C . ASP A 1 663 ? 22.955 -14.678 -24.565 1.00 82.12 663 ASP A C 1
ATOM 5240 O O . ASP A 1 663 ? 23.835 -13.940 -25.017 1.00 82.12 663 ASP A O 1
ATOM 5244 N N . ARG A 1 664 ? 22.662 -14.718 -23.256 1.00 79.38 664 ARG A N 1
ATOM 5245 C CA . ARG A 1 664 ? 23.408 -13.938 -22.262 1.00 79.38 664 ARG A CA 1
ATOM 5246 C C . ARG A 1 664 ? 24.834 -14.444 -22.186 1.00 79.38 664 ARG A C 1
ATOM 5248 O O . ARG A 1 664 ? 25.072 -15.618 -21.916 1.00 79.38 664 ARG A O 1
ATOM 5255 N N . ILE A 1 665 ? 25.778 -13.527 -22.329 1.00 68.62 665 ILE A N 1
ATOM 5256 C CA . ILE A 1 665 ? 27.191 -13.867 -22.238 1.00 68.62 665 ILE A CA 1
ATOM 5257 C C . ILE A 1 665 ? 27.529 -14.251 -20.784 1.00 68.62 665 ILE A C 1
ATOM 5259 O O . ILE A 1 665 ? 27.205 -13.536 -19.832 1.00 68.62 665 ILE A O 1
ATOM 5263 N N . GLU A 1 666 ? 28.182 -15.399 -20.618 1.00 58.06 666 GLU A N 1
ATOM 5264 C CA . GLU A 1 666 ? 28.608 -15.941 -19.326 1.00 58.06 666 GLU A CA 1
ATOM 5265 C C . GLU A 1 666 ? 30.074 -15.601 -19.028 1.00 58.06 666 GLU A C 1
ATOM 5267 O O . GLU A 1 666 ? 30.915 -15.567 -19.925 1.00 58.06 666 GLU A O 1
ATOM 5272 N N . SER A 1 667 ? 30.407 -15.420 -17.747 1.00 50.94 667 SER A N 1
ATOM 5273 C CA . SER A 1 667 ? 31.792 -15.346 -17.277 1.00 50.94 667 SER A CA 1
ATOM 5274 C C . SER A 1 667 ? 32.048 -16.438 -16.237 1.00 50.94 667 SER A C 1
ATOM 5276 O O . SER A 1 667 ? 31.336 -16.547 -15.240 1.00 50.94 667 SER A O 1
ATOM 5278 N N . GLN A 1 668 ? 33.066 -17.277 -16.463 1.00 49.75 668 GLN A N 1
ATOM 5279 C CA . GLN A 1 668 ? 33.450 -18.382 -15.565 1.00 49.75 668 GLN A CA 1
ATOM 5280 C C . GLN A 1 668 ? 32.298 -19.348 -15.200 1.00 49.75 668 GLN A C 1
ATOM 5282 O O . GLN A 1 668 ? 32.209 -19.823 -14.066 1.00 49.75 668 GLN A O 1
ATOM 5287 N N . GLY A 1 669 ? 31.400 -19.640 -16.147 1.00 46.09 669 GLY A N 1
ATOM 5288 C CA . GLY A 1 669 ? 30.263 -20.547 -15.929 1.00 46.09 669 GLY A CA 1
ATOM 5289 C C . GLY A 1 669 ? 29.183 -19.985 -14.998 1.00 46.09 669 GLY A C 1
ATOM 5290 O O . GLY A 1 669 ? 28.406 -20.745 -14.418 1.00 46.09 669 GLY A O 1
ATOM 5291 N N . LYS A 1 670 ? 29.156 -18.660 -14.806 1.00 46.44 670 LYS A N 1
ATOM 5292 C CA . LYS A 1 670 ? 28.060 -17.932 -14.165 1.00 46.44 670 LYS A CA 1
ATOM 5293 C C . LYS A 1 670 ? 27.611 -16.810 -15.093 1.00 46.44 670 LYS A C 1
ATOM 5295 O O . LYS A 1 670 ? 28.442 -16.127 -15.694 1.00 46.44 670 LYS A O 1
ATOM 5300 N N . TYR A 1 671 ? 26.302 -16.591 -15.180 1.00 50.12 671 TYR A N 1
ATOM 5301 C CA . TYR A 1 671 ? 25.784 -15.384 -15.815 1.00 50.12 671 TYR A CA 1
ATOM 5302 C C . TYR A 1 671 ? 26.371 -14.152 -15.131 1.00 50.12 671 TYR A C 1
ATOM 5304 O O . TYR A 1 671 ? 26.530 -14.120 -13.904 1.00 50.12 671 TYR A O 1
ATOM 5312 N N . ILE A 1 672 ? 26.698 -13.144 -15.934 1.00 53.66 672 ILE A N 1
ATOM 5313 C CA . ILE A 1 672 ? 27.066 -11.830 -15.421 1.00 53.66 672 ILE A CA 1
ATOM 5314 C C . ILE A 1 672 ? 25.791 -11.223 -14.853 1.00 53.66 672 ILE A C 1
ATOM 5316 O O . ILE A 1 672 ? 24.905 -10.760 -15.569 1.00 53.66 672 ILE A O 1
ATOM 5320 N N . ASP A 1 673 ? 25.682 -11.344 -13.539 1.00 51.59 673 ASP A N 1
ATOM 5321 C CA . ASP A 1 673 ? 24.607 -10.793 -12.737 1.00 51.59 673 ASP A CA 1
ATOM 5322 C C . ASP A 1 673 ? 24.572 -9.268 -12.911 1.00 51.59 673 ASP A C 1
ATOM 5324 O O . ASP A 1 673 ? 25.623 -8.623 -12.849 1.00 51.59 673 ASP A O 1
ATOM 5328 N N . SER A 1 674 ? 23.357 -8.721 -13.051 1.00 50.00 674 SER A N 1
ATOM 5329 C CA . SER A 1 674 ? 22.928 -7.468 -12.414 1.00 50.00 674 SER A CA 1
ATOM 5330 C C . SER A 1 674 ? 23.983 -6.754 -11.583 1.00 50.00 674 SER A C 1
ATOM 5332 O O . SER A 1 674 ? 24.412 -5.637 -11.849 1.00 50.00 674 SER A O 1
ATOM 5334 N N . ASN A 1 675 ? 24.363 -7.472 -10.526 1.00 46.59 675 ASN A N 1
ATOM 5335 C CA . ASN A 1 675 ? 25.052 -7.016 -9.334 1.00 46.59 675 ASN A CA 1
ATOM 5336 C C . ASN A 1 675 ? 26.569 -7.234 -9.313 1.00 46.59 675 ASN A C 1
ATOM 5338 O O . ASN A 1 675 ? 27.189 -6.996 -8.275 1.00 46.59 675 ASN A O 1
ATOM 5342 N N . LYS A 1 676 ? 27.198 -7.683 -10.410 1.00 49.72 676 LYS A N 1
ATOM 5343 C CA . LYS A 1 676 ? 28.650 -7.948 -10.460 1.00 49.72 676 LYS A CA 1
ATOM 5344 C C . LYS A 1 676 ? 29.333 -7.317 -11.675 1.00 49.72 676 LYS A C 1
ATOM 5346 O O . LYS A 1 676 ? 28.691 -6.950 -12.650 1.00 49.72 676 LYS A O 1
ATOM 5351 N N . SER A 1 677 ? 30.656 -7.155 -11.568 1.00 49.06 677 SER A N 1
ATOM 5352 C CA . SER A 1 677 ? 31.515 -6.546 -12.590 1.00 49.06 677 SER A CA 1
ATOM 5353 C C . SER A 1 677 ? 31.356 -7.212 -13.962 1.00 49.06 677 SER A C 1
ATOM 5355 O O . SER A 1 677 ? 31.114 -8.416 -14.031 1.00 49.06 677 SER A O 1
ATOM 5357 N N . GLY A 1 678 ? 31.469 -6.390 -15.018 1.00 51.22 678 GLY A N 1
ATOM 5358 C CA . GLY A 1 678 ? 31.142 -6.704 -16.417 1.00 51.22 678 GLY A CA 1
ATOM 5359 C C . GLY A 1 678 ? 31.854 -7.902 -17.043 1.00 51.22 678 GLY A C 1
ATOM 5360 O O . GLY A 1 678 ? 32.564 -8.648 -16.377 1.00 51.22 678 GLY A O 1
ATOM 5361 N N . LEU A 1 679 ? 31.648 -8.092 -18.351 1.00 48.75 679 LEU A N 1
ATOM 5362 C CA . LEU A 1 679 ? 32.155 -9.239 -19.114 1.00 48.75 679 LEU A CA 1
ATOM 5363 C C . LEU A 1 679 ? 33.660 -9.439 -18.908 1.00 48.75 679 LEU A C 1
ATOM 5365 O O . LEU A 1 679 ? 34.463 -8.665 -19.431 1.00 48.75 679 LEU A O 1
ATOM 5369 N N . LYS A 1 680 ? 34.028 -10.494 -18.171 1.00 46.75 680 LYS A N 1
ATOM 5370 C CA . LYS A 1 680 ? 35.414 -10.957 -18.056 1.00 46.75 680 LYS A CA 1
ATOM 5371 C C . LYS A 1 680 ? 35.675 -11.960 -19.169 1.00 46.75 680 LYS A C 1
ATOM 5373 O O . LYS A 1 680 ? 35.060 -13.031 -19.153 1.00 46.75 680 LYS A O 1
ATOM 5378 N N . PHE A 1 681 ? 36.532 -11.587 -20.113 1.00 44.81 681 PHE A N 1
ATOM 5379 C CA . PHE A 1 681 ? 37.009 -12.454 -21.192 1.00 44.81 681 PHE A CA 1
ATOM 5380 C C . PHE A 1 681 ? 38.267 -13.214 -20.782 1.00 44.81 681 PHE A C 1
ATOM 5382 O O . PHE A 1 681 ? 39.140 -12.597 -20.128 1.00 44.81 681 PHE A O 1
#

Radius of gyration: 33.04 Å; chains: 1; bounding box: 88×89×86 Å

pLDDT: mean 82.34, std 15.8, range [30.53, 98.62]